Protein AF-A0A9P4YWR7-F1 (afdb_monomer)

Secondary structure (DSSP, 8-state):
--------EEEEE-TTSS-EEEEETTEEEEEEETT--TTS----STTS---HHHHHHHHHHHHHH-TT--TTSPP-B-TTSSBGGG--HHHHHHHH-HHHHHHHTT----S-TTS-PPP-HHHHHHHHHHHHHHTT--GGGS-TTTB-TTT-SBGGG--------HHHHHHHHHHHTT-HHHHHHHHHHH-HHHHHHHHHHS-TTSGGG-HHHHHHHHHHHHHHHHHHHHHHHHHHGGG-----------TT---HHHHHHHHHHHHHHHHHHHHHS-SSPPPHHHHHHHHHHHHHHHHHHHT-------S-TTS-HHHH-HHIIIIIS----TTHHHHTT-HHHHGGGHHHHHHHIIIIITTTT--HHHHHHHHHHHHHHHHHHTTSS---------------------

Solvent-accessible surface area (backbone atoms only — not comparable to full-atom values): 24964 Å² total; per-residue (Å²): 133,81,82,78,73,82,79,49,73,46,83,46,65,44,99,82,71,79,46,44,34,42,33,33,71,88,43,73,84,50,67,53,59,80,71,81,61,90,80,68,87,70,83,82,73,89,80,57,76,79,54,65,68,57,54,49,50,51,53,53,49,50,71,70,68,47,51,84,62,58,89,90,54,85,79,53,71,40,98,86,75,42,42,57,89,59,57,54,65,67,59,47,45,63,74,59,36,63,69,57,51,22,61,77,65,76,42,88,81,78,90,51,94,87,55,85,73,76,78,56,46,65,57,30,43,44,44,42,20,53,53,12,51,76,69,75,43,58,48,93,71,42,58,49,79,44,31,27,92,91,60,29,39,46,56,94,62,65,78,70,93,60,100,71,62,78,74,60,52,57,60,50,54,62,69,51,73,77,39,65,69,60,52,50,46,50,47,41,66,77,29,65,66,59,36,53,52,52,60,74,69,54,52,83,86,30,63,68,59,35,69,40,57,54,46,40,54,50,43,51,51,46,50,50,53,50,52,50,54,44,52,52,47,60,52,58,69,74,65,79,78,75,91,68,84,74,78,76,79,66,96,76,70,71,48,65,40,52,48,42,49,50,52,49,54,26,44,54,42,46,51,41,44,65,70,66,72,48,96,60,82,74,50,72,71,55,39,34,42,44,32,51,33,47,53,49,53,49,48,64,38,51,76,38,80,50,73,47,77,54,97,60,83,85,60,58,66,52,56,32,13,51,20,31,54,52,48,36,74,45,79,75,53,67,65,53,62,54,45,64,75,41,37,74,36,36,33,78,44,47,69,59,53,50,48,45,41,65,69,30,43,61,69,74,53,39,40,69,67,47,54,51,51,52,52,52,49,54,58,52,20,59,62,45,58,68,72,75,70,75,85,73,81,71,82,83,82,82,80,83,81,89,84,81,84,89,84,75,88,128

Sequence (410 aa):
MTELVPRSVRIHHDSSGRRTWLSCSCNPETTVSATDSPEDGGASRLGGDFCPHLVWLLDQVLGQTLYHHNRDEPLVMRSTGYARELGDPFDSIRHHSLEILAAGLHCPLVIDPSRRDGVDRTRALETRELLSSVHHAEPDQFRPDIFGVGHGVPAAMEEEGDQGDEDQEEEREEEYHGDLDLYIARMLLDNGHLFNYFVSRSKPSDPINNPFRKLSQRVDLVMHRLDQVTSTATRGQRSGKSNDPDPDPDPVTPSVVAWAAHHVAGCVRLIRSAVFSRHRPLTAPQALSAASTLVHILEAVATRDRDTRLPTPRAPRAERNLYLRMIGDRDDDFVLDVLGLIPQAASQFIHDLERLLDSYITVQGAPTAYVSRFRALLARLRTSGTGAGLKRRGPREEGTGAERGPKRMK

Organism: NCBI:txid1094350

Radius of gyration: 27.54 Å; Cα contacts (8 Å, |Δi|>4): 388; chains: 1; bounding box: 81×64×101 Å

pLDDT: mean 75.27, std 18.85, range [30.64, 97.69]

Nearest PDB structures (foldseek):
  7nmz-assembly1_BA  TM=2.529E-01  e=2.226E+00  Homo sapiens
  5yqg-assembly1_B  TM=2.364E-01  e=5.885E+00  Mus musculus
  5yqg-assembly1_A  TM=2.288E-01  e=7.418E+00  Mus musculus

Foldseek 3Di:
DPPPPPKDKDWDAPPVNPWIWIAIPVGRPDIQIPPPDVPPPPPDPVPDPDDVVVVVLLVLLCVQQQLPDQPPDDFDADPSGHGVSCPRSVVSPVLQDPLLSCLSVVHDDPPDPVDDDAQDQSLLLLLLLLLCQVVVHDSQPGPCCQLPNPRSHGPLRPPPPDPDDPPVNVVVVVVCPPDPSNVSSVCSRVDSVVVVVSVVVDDCPGPSNQVLVSLLVSLVVLLVVVVVQLVVQVVVVVPPDDPDDDPDPDPPDQLSLVSSLVSLVSSLSVLLSVCPVDPDHDDLVSLLSSLVSLLSSLCSQQVFQDFRPPPCPPDPSLSRGNNCVQFAVDQPCRSLVSCLSSLLNNLVCLVSLVCSLVVGRVVSHGDPVNSVSSVVSSVSSVVNPVPPDDPPPDDPDDDDDDDDDDDDDD

Structure (mmCIF, N/CA/C/O backbone):
data_AF-A0A9P4YWR7-F1
#
_entry.id   AF-A0A9P4YWR7-F1
#
loop_
_atom_site.group_PDB
_atom_site.id
_atom_site.type_symbol
_atom_site.label_atom_id
_atom_site.label_alt_id
_atom_site.label_comp_id
_atom_site.label_asym_id
_atom_site.label_entity_id
_atom_site.label_seq_id
_atom_site.pdbx_PDB_ins_code
_atom_site.Cartn_x
_atom_site.Cartn_y
_atom_site.Cartn_z
_atom_site.occupancy
_atom_site.B_iso_or_equiv
_atom_site.auth_seq_id
_atom_site.auth_comp_id
_atom_site.auth_asym_id
_atom_site.auth_atom_id
_atom_site.pdbx_PDB_model_num
ATOM 1 N N . MET A 1 1 ? 26.822 -4.995 -29.045 1.00 36.78 1 MET A N 1
ATOM 2 C CA . MET A 1 1 ? 25.695 -4.312 -28.383 1.00 36.78 1 MET A CA 1
ATOM 3 C C . MET A 1 1 ? 24.426 -4.895 -28.971 1.00 36.78 1 MET A C 1
ATOM 5 O O . MET A 1 1 ? 24.166 -4.672 -30.142 1.00 36.78 1 MET A O 1
ATOM 9 N N . THR A 1 2 ? 23.722 -5.750 -28.237 1.00 35.62 2 THR A N 1
ATOM 10 C CA . THR A 1 2 ? 22.385 -6.202 -28.640 1.00 35.62 2 THR A CA 1
ATOM 11 C C . THR A 1 2 ? 21.419 -5.068 -28.334 1.00 35.62 2 THR A C 1
ATOM 13 O O . THR A 1 2 ? 21.284 -4.706 -27.166 1.00 35.62 2 THR A O 1
ATOM 16 N N . GLU A 1 3 ? 20.795 -4.482 -29.355 1.00 34.44 3 GLU A N 1
ATOM 17 C CA . GLU A 1 3 ? 19.667 -3.571 -29.159 1.00 34.44 3 GLU A CA 1
ATOM 18 C C . GLU A 1 3 ? 18.601 -4.300 -28.334 1.00 34.44 3 GLU A C 1
ATOM 20 O O . GLU A 1 3 ? 17.982 -5.268 -28.782 1.00 34.44 3 GLU A O 1
ATOM 25 N N . LEU A 1 4 ? 18.424 -3.870 -27.086 1.00 45.12 4 LEU A N 1
ATOM 26 C CA . LEU A 1 4 ? 17.285 -4.263 -26.272 1.00 45.12 4 LEU A CA 1
ATOM 27 C C . LEU A 1 4 ? 16.075 -3.533 -26.849 1.00 45.12 4 LEU A C 1
ATOM 29 O O . LEU A 1 4 ? 15.774 -2.415 -26.450 1.00 45.12 4 LEU A O 1
ATOM 33 N N . VAL A 1 5 ? 15.409 -4.141 -27.831 1.00 51.00 5 VAL A N 1
ATOM 34 C CA . VAL A 1 5 ? 14.134 -3.626 -28.337 1.00 51.00 5 VAL A CA 1
ATOM 35 C C . VAL A 1 5 ? 13.124 -3.708 -27.186 1.00 51.00 5 VAL A C 1
ATOM 37 O O . VAL A 1 5 ? 12.818 -4.827 -26.752 1.00 51.00 5 VAL A O 1
ATOM 40 N N . PRO A 1 6 ? 12.605 -2.577 -26.668 1.00 58.12 6 PRO A N 1
ATOM 41 C CA . PRO A 1 6 ? 11.626 -2.599 -25.593 1.00 58.12 6 PRO A CA 1
ATOM 42 C C . PRO A 1 6 ? 10.384 -3.342 -26.085 1.00 58.12 6 PRO A C 1
ATOM 44 O O . PRO A 1 6 ? 9.721 -2.944 -27.046 1.00 58.12 6 PRO A O 1
ATOM 47 N N . ARG A 1 7 ? 10.093 -4.482 -25.453 1.00 68.31 7 ARG A N 1
ATOM 48 C CA . ARG A 1 7 ? 8.916 -5.278 -25.788 1.00 68.31 7 ARG A CA 1
ATOM 49 C C . ARG A 1 7 ? 7.706 -4.625 -25.138 1.00 68.31 7 ARG A C 1
ATOM 51 O O . ARG A 1 7 ? 7.575 -4.631 -23.922 1.00 68.31 7 ARG A O 1
ATOM 58 N N . SER A 1 8 ? 6.825 -4.060 -25.955 1.00 71.50 8 SER A N 1
ATOM 59 C CA . SER A 1 8 ? 5.549 -3.513 -25.496 1.00 71.50 8 SER A CA 1
ATOM 60 C C . SER A 1 8 ? 4.428 -4.540 -25.638 1.00 71.50 8 SER A C 1
ATOM 62 O O . SER A 1 8 ? 4.391 -5.318 -26.603 1.00 71.50 8 SER A O 1
ATOM 64 N N . VAL A 1 9 ? 3.515 -4.523 -24.668 1.00 72.69 9 VAL A N 1
ATOM 65 C CA . VAL A 1 9 ? 2.191 -5.142 -24.752 1.00 72.69 9 VAL A CA 1
ATOM 66 C C . VAL A 1 9 ? 1.176 -4.015 -24.883 1.00 72.69 9 VAL A C 1
ATOM 68 O O . VAL A 1 9 ? 1.258 -3.022 -24.166 1.00 72.69 9 VAL A O 1
ATOM 71 N N . ARG A 1 10 ? 0.243 -4.150 -25.823 1.00 76.25 10 ARG A N 1
ATOM 72 C CA . ARG A 1 10 ? -0.827 -3.175 -26.053 1.00 76.25 10 ARG A CA 1
ATOM 73 C C . ARG A 1 10 ? -2.166 -3.803 -25.707 1.00 76.25 10 ARG A C 1
ATOM 75 O O . ARG A 1 10 ? -2.438 -4.926 -26.138 1.00 76.25 10 ARG A O 1
ATOM 82 N N . ILE A 1 11 ? -2.966 -3.062 -24.948 1.00 73.38 11 ILE A N 1
ATOM 83 C CA . ILE A 1 11 ? -4.364 -3.373 -24.660 1.00 73.38 11 ILE A CA 1
ATOM 84 C C . ILE A 1 11 ? -5.198 -2.581 -25.659 1.00 73.38 11 ILE A C 1
ATOM 86 O O . ILE A 1 11 ? -5.146 -1.353 -25.673 1.00 73.38 11 ILE A O 1
ATOM 90 N N . HIS A 1 12 ? -5.926 -3.283 -26.515 1.00 74.62 12 HIS A N 1
ATOM 91 C CA . HIS A 1 12 ? -6.786 -2.670 -27.517 1.00 74.62 12 HIS A CA 1
ATOM 92 C C . HIS A 1 12 ? -8.245 -2.804 -27.111 1.00 74.62 12 HIS A C 1
ATOM 94 O O . HIS A 1 12 ? -8.635 -3.778 -26.463 1.00 74.62 12 HIS A O 1
ATOM 100 N N . HIS A 1 13 ? -9.045 -1.843 -27.553 1.00 70.81 13 HIS A N 1
ATOM 101 C CA . HIS A 1 13 ? -10.494 -1.937 -27.577 1.00 70.81 13 HIS A CA 1
ATOM 102 C C . HIS A 1 13 ? -10.961 -1.586 -28.990 1.00 70.81 13 HIS A C 1
ATOM 104 O O . HIS A 1 13 ? -10.349 -0.750 -29.660 1.00 70.81 13 HIS A O 1
ATOM 110 N N . ASP A 1 14 ? -12.007 -2.246 -29.475 1.00 69.94 14 ASP A N 1
ATOM 111 C CA . ASP A 1 14 ? -12.653 -1.828 -30.711 1.00 69.94 14 ASP A CA 1
ATOM 112 C C . ASP A 1 14 ? -13.449 -0.533 -30.490 1.00 69.94 14 ASP A C 1
ATOM 114 O O . ASP A 1 14 ? -13.853 -0.207 -29.375 1.00 69.94 14 ASP A O 1
ATOM 118 N N . SER A 1 15 ? -13.716 0.211 -31.563 1.00 57.94 15 SER A N 1
ATOM 119 C CA . SER A 1 15 ? -14.481 1.467 -31.497 1.00 57.94 15 SER A CA 1
ATOM 120 C C . SER A 1 15 ? -15.911 1.292 -30.970 1.00 57.94 15 SER A C 1
ATOM 122 O O . SER A 1 15 ? -16.562 2.279 -30.637 1.00 57.94 15 SER A O 1
ATOM 124 N N . SER A 1 16 ? -16.401 0.049 -30.893 1.00 58.19 16 SER A N 1
ATOM 125 C CA . SER A 1 16 ? -17.701 -0.297 -30.317 1.00 58.19 16 SER A CA 1
ATOM 126 C C . SER A 1 16 ? -17.647 -0.651 -28.821 1.00 58.19 16 SER A C 1
ATOM 128 O O . SER A 1 16 ? -18.700 -0.807 -28.204 1.00 58.19 16 SER A O 1
ATOM 130 N N . GLY A 1 17 ? -16.447 -0.778 -28.236 1.00 57.81 17 GLY A N 1
ATOM 131 C CA . GLY A 1 17 ? -16.216 -1.162 -26.839 1.00 57.81 17 GLY A CA 1
ATOM 132 C C . GLY A 1 17 ? -16.587 -2.611 -26.500 1.00 57.81 17 GLY A C 1
ATOM 133 O O . GLY A 1 17 ? -16.606 -2.977 -25.327 1.00 57.81 17 GLY A O 1
ATOM 134 N N . ARG A 1 18 ? -16.909 -3.439 -27.501 1.00 55.75 18 ARG A N 1
ATOM 135 C CA . ARG A 1 18 ? -17.391 -4.821 -27.340 1.00 55.75 18 ARG A CA 1
ATOM 136 C C . ARG A 1 18 ? -16.287 -5.863 -27.413 1.00 55.75 18 ARG A C 1
ATOM 138 O O . ARG A 1 18 ? -16.504 -6.991 -26.978 1.00 55.75 18 ARG A O 1
ATOM 145 N N . ARG A 1 19 ? -15.130 -5.525 -27.982 1.00 61.66 19 ARG A N 1
ATOM 146 C CA . ARG A 1 19 ? -13.988 -6.435 -28.102 1.00 61.66 19 ARG A CA 1
ATOM 147 C C . ARG A 1 19 ? -12.738 -5.796 -27.541 1.00 61.66 19 ARG A C 1
ATOM 149 O O . ARG A 1 19 ? -12.217 -4.829 -28.089 1.00 61.66 19 ARG A O 1
ATOM 156 N N . THR A 1 20 ? -12.221 -6.408 -26.490 1.00 68.94 20 THR A N 1
ATOM 157 C CA . THR A 1 20 ? -10.906 -6.123 -25.931 1.00 68.94 20 THR A CA 1
ATOM 158 C C . THR A 1 20 ? -9.941 -7.240 -26.307 1.00 68.94 20 THR A C 1
ATOM 160 O O . THR A 1 20 ? -10.306 -8.422 -26.323 1.00 68.94 20 THR A O 1
ATOM 163 N N . TRP A 1 21 ? -8.712 -6.872 -26.677 1.00 74.69 21 TRP A N 1
ATOM 164 C CA . TRP A 1 21 ? -7.661 -7.855 -26.923 1.00 74.69 21 TRP A CA 1
ATOM 165 C C . TRP A 1 21 ? -6.272 -7.360 -26.529 1.00 74.69 21 TRP A C 1
ATOM 167 O O . TRP A 1 21 ? -5.994 -6.160 -26.500 1.00 74.69 21 TRP A O 1
ATOM 177 N N . LEU A 1 22 ? -5.384 -8.310 -26.238 1.00 75.75 22 LEU A N 1
ATOM 178 C CA . LEU A 1 22 ? -3.966 -8.051 -25.992 1.00 75.75 22 LEU A CA 1
ATOM 179 C C . LEU A 1 22 ? -3.144 -8.382 -27.237 1.00 75.75 22 LEU A C 1
ATOM 181 O O . LEU A 1 22 ? -3.396 -9.384 -27.906 1.00 75.75 22 LEU A O 1
ATOM 185 N N . SER A 1 23 ? -2.128 -7.567 -27.517 1.00 77.06 23 SER A N 1
ATOM 186 C CA . SER A 1 23 ? -1.104 -7.861 -28.529 1.00 77.06 23 SER A CA 1
ATOM 187 C C . SER A 1 23 ? 0.288 -7.606 -27.964 1.00 77.06 23 SER A C 1
ATOM 189 O O . SER A 1 23 ? 0.473 -6.654 -27.203 1.00 77.06 23 SER A O 1
ATOM 191 N N . CYS A 1 24 ? 1.274 -8.410 -28.359 1.00 79.94 24 CYS A N 1
ATOM 192 C CA . CYS A 1 24 ? 2.671 -8.209 -27.984 1.00 79.94 24 CYS A CA 1
ATOM 193 C C . CYS A 1 24 ? 3.514 -7.860 -29.214 1.00 79.94 24 CYS A C 1
ATOM 195 O O . CYS A 1 24 ? 3.393 -8.490 -30.259 1.00 79.94 24 CYS A O 1
ATOM 197 N N . SER A 1 25 ? 4.450 -6.925 -29.064 1.00 81.00 25 SER A N 1
ATOM 198 C CA . SER A 1 25 ? 5.453 -6.590 -30.092 1.00 81.00 25 SER A CA 1
ATOM 199 C C . SER A 1 25 ? 6.346 -7.765 -30.540 1.00 81.00 25 SER A C 1
ATOM 201 O O . SER A 1 25 ? 7.037 -7.652 -31.548 1.00 81.00 25 SER A O 1
ATOM 203 N N . CYS A 1 26 ? 6.365 -8.892 -29.815 1.00 74.88 26 CYS A N 1
ATOM 204 C CA . CYS A 1 26 ? 7.057 -10.120 -30.231 1.00 74.88 26 CYS A CA 1
ATOM 205 C C . CYS A 1 26 ? 6.321 -10.901 -31.315 1.00 74.88 26 CYS A C 1
ATOM 207 O O . CYS A 1 26 ? 6.967 -11.572 -32.112 1.00 74.88 26 CYS A O 1
ATOM 209 N N . ASN A 1 27 ? 4.992 -10.842 -31.311 1.00 67.88 27 ASN A N 1
ATOM 210 C CA . ASN A 1 27 ? 4.164 -11.461 -32.326 1.00 67.88 27 ASN A CA 1
ATOM 211 C C . ASN A 1 27 ? 2.860 -10.655 -32.440 1.00 67.88 27 ASN A C 1
ATOM 213 O O . ASN A 1 27 ? 1.912 -10.927 -31.699 1.00 67.88 27 ASN A O 1
ATOM 217 N N . PRO A 1 28 ? 2.816 -9.629 -33.310 1.00 61.97 28 PRO A N 1
ATOM 218 C CA . PRO A 1 28 ? 1.636 -8.781 -33.454 1.00 61.97 28 PRO A CA 1
ATOM 219 C C . PRO A 1 28 ? 0.425 -9.539 -34.021 1.00 61.97 28 PRO A C 1
ATOM 221 O O . PRO A 1 28 ? -0.695 -9.048 -33.899 1.00 61.97 28 PRO A O 1
ATOM 224 N N . GLU A 1 29 ? 0.629 -10.723 -34.609 1.00 56.38 29 GLU A N 1
ATOM 225 C CA . GLU A 1 29 ? -0.438 -11.571 -35.152 1.00 56.38 29 GLU A CA 1
ATOM 226 C C . GLU A 1 29 ? -1.101 -12.459 -34.082 1.00 56.38 29 GLU A C 1
ATOM 228 O O . GLU A 1 29 ? -2.249 -12.873 -34.258 1.00 56.38 29 GLU A O 1
ATOM 233 N N . THR A 1 30 ? -0.433 -12.704 -32.945 1.00 59.66 30 THR A N 1
ATOM 234 C CA . THR A 1 30 ? -1.034 -13.385 -31.788 1.00 59.66 30 THR A CA 1
ATOM 235 C C . THR A 1 30 ? -1.874 -12.384 -30.999 1.00 59.66 30 THR A C 1
ATOM 237 O O . THR A 1 30 ? -1.353 -11.576 -30.226 1.00 59.66 30 THR A O 1
ATOM 240 N N . THR A 1 31 ? -3.189 -12.442 -31.191 1.00 57.75 31 THR A N 1
ATOM 241 C CA . THR A 1 31 ? -4.164 -11.639 -30.444 1.00 57.75 31 THR A CA 1
ATOM 242 C C . THR A 1 31 ? -4.926 -12.531 -29.471 1.00 57.75 31 THR A C 1
ATOM 244 O O . THR A 1 31 ? -5.269 -13.662 -29.804 1.00 57.75 31 THR A O 1
ATOM 247 N N . VAL A 1 32 ? -5.159 -12.043 -28.252 1.00 60.69 32 VAL A N 1
ATOM 248 C CA . VAL A 1 32 ? -5.980 -12.746 -27.253 1.00 60.69 32 VAL A CA 1
ATOM 249 C C . VAL A 1 32 ? -7.243 -11.927 -27.036 1.00 60.69 32 VAL A C 1
ATOM 251 O O . VAL A 1 32 ? -7.148 -10.855 -26.441 1.00 60.69 32 VAL A O 1
ATOM 254 N N . SER A 1 33 ? -8.385 -12.381 -27.560 1.00 57.94 33 SER A N 1
ATOM 255 C CA . SER A 1 33 ? -9.663 -11.661 -27.482 1.00 57.94 33 SER A CA 1
ATOM 256 C C . SER A 1 33 ? -10.557 -12.183 -26.357 1.00 57.94 33 SER A C 1
ATOM 258 O O . SER A 1 33 ? -10.633 -13.386 -26.124 1.00 57.94 33 SER A O 1
ATOM 260 N N . ALA A 1 34 ? -11.290 -11.278 -25.702 1.00 53.00 34 ALA A N 1
ATOM 261 C CA . ALA A 1 34 ? -12.288 -11.617 -24.685 1.00 53.00 34 ALA A CA 1
ATOM 262 C C . ALA A 1 34 ? -13.517 -12.380 -25.231 1.00 53.00 34 ALA A C 1
ATOM 264 O O . ALA A 1 34 ? -14.246 -12.993 -24.455 1.00 53.00 34 ALA A O 1
ATOM 265 N N . THR A 1 35 ? -13.771 -12.345 -26.549 1.00 51.38 35 THR A N 1
ATOM 266 C CA . THR A 1 35 ? -15.049 -12.791 -27.144 1.00 51.38 35 THR A CA 1
ATOM 267 C C . THR A 1 35 ? -14.986 -14.069 -27.977 1.00 51.38 35 THR A C 1
ATOM 269 O O . THR A 1 35 ? -15.974 -14.380 -28.643 1.00 51.38 35 THR A O 1
ATOM 272 N N . ASP A 1 36 ? -13.876 -14.811 -27.973 1.00 49.66 36 ASP A N 1
ATOM 273 C CA . ASP A 1 36 ? -13.782 -16.063 -28.737 1.00 49.66 36 ASP A CA 1
ATOM 274 C C . ASP A 1 36 ? -14.637 -17.153 -28.070 1.00 49.66 36 ASP A C 1
ATOM 276 O O . ASP A 1 36 ? -14.182 -17.977 -27.276 1.00 49.66 36 ASP A O 1
ATOM 280 N N . SER A 1 37 ? -15.934 -17.112 -28.373 1.00 46.31 37 SER A N 1
ATOM 281 C CA . SER A 1 37 ? -16.879 -18.179 -28.076 1.00 46.31 37 SER A CA 1
ATOM 282 C C . SER A 1 37 ? -16.590 -19.346 -29.023 1.00 46.31 37 SER A C 1
ATOM 284 O O . SER A 1 37 ? -16.452 -19.129 -30.226 1.00 46.31 37 SER A O 1
ATOM 286 N N . PRO A 1 38 ? -16.529 -20.591 -28.527 1.00 44.97 38 PRO A N 1
ATOM 287 C CA . PRO A 1 38 ? -16.162 -21.760 -29.328 1.00 44.97 38 PRO A CA 1
ATOM 288 C C . PRO A 1 38 ? -17.244 -22.207 -30.333 1.00 44.97 38 PRO A C 1
ATOM 290 O O . PRO A 1 38 ? -17.133 -23.294 -30.893 1.00 44.97 38 PRO A O 1
ATOM 293 N N . GLU A 1 39 ? -18.303 -21.420 -30.546 1.00 46.09 39 GLU A N 1
ATOM 294 C CA . GLU A 1 39 ? -19.475 -21.826 -31.336 1.00 46.09 39 GLU A CA 1
ATOM 295 C C . GLU A 1 39 ? -19.382 -21.478 -32.828 1.00 46.09 39 GLU A C 1
ATOM 297 O O . GLU A 1 39 ? -20.065 -22.109 -33.634 1.00 46.09 39 GLU A O 1
ATOM 302 N N . ASP A 1 40 ? -18.489 -20.572 -33.234 1.00 39.59 40 ASP A N 1
ATOM 303 C CA . ASP A 1 40 ? -18.215 -20.346 -34.653 1.00 39.59 40 ASP A CA 1
ATOM 304 C C . ASP A 1 40 ? -17.085 -21.275 -35.106 1.00 39.59 40 ASP A C 1
ATOM 306 O O . ASP A 1 40 ? -15.911 -21.065 -34.802 1.00 39.59 40 ASP A O 1
ATOM 310 N N . GLY A 1 41 ? -17.457 -22.330 -35.838 1.00 38.12 41 GLY A N 1
ATOM 311 C CA . GLY A 1 41 ? -16.599 -23.389 -36.390 1.00 38.12 41 GLY A CA 1
ATOM 312 C C . GLY A 1 41 ? -15.561 -22.943 -37.432 1.00 38.12 41 GLY A C 1
ATOM 313 O O . GLY A 1 41 ? -15.383 -23.603 -38.456 1.00 38.12 41 GLY A O 1
ATOM 314 N N . GLY A 1 42 ? -14.851 -21.845 -37.181 1.00 34.06 42 GLY A N 1
ATOM 315 C CA . GLY A 1 42 ? -13.637 -21.449 -37.880 1.00 34.06 42 GLY A CA 1
ATOM 316 C C . GLY A 1 42 ? -12.441 -22.214 -37.328 1.00 34.06 42 GLY A C 1
ATOM 317 O O . GLY A 1 42 ? -11.776 -21.776 -36.392 1.00 34.06 42 GLY A O 1
ATOM 318 N N . ALA A 1 43 ? -12.159 -23.376 -37.912 1.00 34.66 43 ALA A N 1
ATOM 319 C CA . ALA A 1 43 ? -10.935 -24.111 -37.642 1.00 34.66 43 ALA A CA 1
ATOM 320 C C . ALA A 1 43 ? -9.694 -23.223 -37.878 1.00 34.66 43 ALA A C 1
ATOM 322 O O . ALA A 1 43 ? -9.529 -22.625 -38.940 1.00 34.66 43 ALA A O 1
ATOM 323 N N . SER A 1 44 ? -8.795 -23.225 -36.891 1.00 38.88 44 SER A N 1
ATOM 324 C CA . SER A 1 44 ? -7.380 -22.846 -37.001 1.00 38.88 44 SER A CA 1
ATOM 325 C C . SER A 1 44 ? -7.028 -21.356 -37.109 1.00 38.88 44 SER A C 1
ATOM 327 O O . SER A 1 44 ? -6.580 -20.882 -38.150 1.00 38.88 44 SER A O 1
ATOM 329 N N . ARG A 1 45 ? -7.016 -20.669 -35.957 1.00 42.31 45 ARG A N 1
ATOM 330 C CA . ARG A 1 45 ? -5.917 -19.737 -35.602 1.00 42.31 45 ARG A CA 1
ATOM 331 C C . ARG A 1 45 ? -5.336 -19.915 -34.188 1.00 42.31 45 ARG A C 1
ATOM 333 O O . ARG A 1 45 ? -4.412 -19.202 -33.826 1.00 42.31 45 ARG A O 1
ATOM 340 N N . LEU A 1 46 ? -5.757 -20.934 -33.432 1.00 42.28 46 LEU A N 1
ATOM 341 C CA . LEU A 1 46 ? -5.149 -21.304 -32.137 1.00 42.28 46 LEU A CA 1
ATOM 342 C C . LEU A 1 46 ? -3.787 -22.031 -32.269 1.00 42.28 46 LEU A C 1
ATOM 344 O O . LEU A 1 46 ? -3.304 -22.617 -31.308 1.00 42.28 46 LEU A O 1
ATOM 348 N N . GLY A 1 47 ? -3.176 -22.017 -33.459 1.00 38.03 47 GLY A N 1
ATOM 349 C CA . GLY A 1 47 ? -1.843 -22.571 -33.728 1.00 38.03 47 GLY A CA 1
ATOM 350 C C . GLY A 1 47 ? -0.715 -21.533 -33.709 1.00 38.03 47 GLY A C 1
ATOM 351 O O . GLY A 1 47 ? 0.375 -21.828 -34.185 1.00 38.03 47 GLY A O 1
ATOM 352 N N . GLY A 1 48 ? -0.976 -20.311 -33.237 1.00 50.47 48 GLY A N 1
ATOM 353 C CA . GLY A 1 48 ? 0.074 -19.337 -32.953 1.00 50.47 48 GLY A CA 1
ATOM 354 C C . GLY A 1 48 ? 0.541 -19.511 -31.515 1.00 50.47 48 GLY A C 1
ATOM 355 O O . GLY A 1 48 ? -0.260 -19.323 -30.601 1.00 50.47 48 GLY A O 1
ATOM 356 N N . ASP A 1 49 ? 1.809 -19.870 -31.314 1.00 56.50 49 ASP A N 1
ATOM 357 C CA . ASP A 1 49 ? 2.413 -20.000 -29.987 1.00 56.50 49 ASP A CA 1
ATOM 358 C C . ASP A 1 49 ? 2.049 -18.791 -29.107 1.00 56.50 49 ASP A C 1
ATOM 360 O O . ASP A 1 49 ? 2.261 -17.631 -29.488 1.00 56.50 49 ASP A O 1
ATOM 364 N N . PHE A 1 50 ? 1.465 -19.051 -27.931 1.00 65.94 50 PHE A N 1
ATOM 365 C CA . PHE A 1 50 ? 1.184 -18.005 -26.951 1.00 65.94 50 PHE A CA 1
ATOM 366 C C . PHE A 1 50 ? 2.479 -17.259 -26.650 1.00 65.94 50 PHE A C 1
ATOM 368 O O . PHE A 1 50 ? 3.491 -17.861 -26.289 1.00 65.94 50 PHE A O 1
ATOM 375 N N . CYS A 1 51 ? 2.454 -15.934 -26.778 1.00 77.12 51 CYS A N 1
ATOM 376 C CA . CYS A 1 51 ? 3.630 -15.147 -26.454 1.00 77.12 51 CYS A CA 1
ATOM 377 C C . CYS A 1 51 ? 3.908 -15.254 -24.941 1.00 77.12 51 CYS A C 1
ATOM 379 O O . CYS A 1 51 ? 3.037 -14.873 -24.150 1.00 77.12 51 CYS A O 1
ATOM 381 N N . PRO A 1 52 ? 5.113 -15.683 -24.512 1.00 78.25 52 PRO A N 1
ATOM 382 C CA . PRO A 1 52 ? 5.451 -15.795 -23.092 1.00 78.25 52 PRO A CA 1
ATOM 383 C C . PRO A 1 52 ? 5.260 -14.486 -22.317 1.00 78.25 52 PRO A C 1
ATOM 385 O O . PRO A 1 52 ? 4.905 -14.515 -21.146 1.00 78.25 52 PRO A O 1
ATOM 388 N N . HIS A 1 53 ? 5.422 -13.332 -22.975 1.00 78.75 53 HIS A N 1
ATOM 389 C CA . HIS A 1 53 ? 5.198 -12.018 -22.364 1.00 78.75 53 HIS A CA 1
ATOM 390 C C . HIS A 1 53 ? 3.730 -11.762 -22.007 1.00 78.75 53 HIS A C 1
ATOM 392 O O . HIS A 1 53 ? 3.459 -11.082 -21.022 1.00 78.75 53 HIS A O 1
ATOM 398 N N . LEU A 1 54 ? 2.781 -12.299 -22.783 1.00 78.19 54 LEU A N 1
ATOM 399 C CA . LEU A 1 54 ? 1.353 -12.175 -22.476 1.00 78.19 54 LEU A CA 1
ATOM 400 C C . LEU A 1 54 ? 0.973 -13.073 -21.301 1.00 78.19 54 LEU A C 1
ATOM 402 O O . LEU A 1 54 ? 0.246 -12.636 -20.417 1.00 78.19 54 LEU A O 1
ATOM 406 N N . VAL A 1 55 ? 1.512 -14.295 -21.257 1.00 78.31 55 VAL A N 1
ATOM 407 C CA . VAL A 1 55 ? 1.324 -15.206 -20.118 1.00 78.31 55 VAL A CA 1
ATOM 408 C C . VAL A 1 55 ? 1.923 -14.604 -18.850 1.00 78.31 55 VAL A C 1
ATOM 410 O O . VAL A 1 55 ? 1.255 -14.561 -17.823 1.00 78.31 55 VAL A O 1
ATOM 413 N N . TRP A 1 56 ? 3.146 -14.074 -18.939 1.00 82.38 56 TRP A N 1
ATOM 414 C CA . TRP A 1 56 ? 3.788 -13.367 -17.836 1.00 82.38 56 TRP A CA 1
ATOM 415 C C . TRP A 1 56 ? 2.951 -12.173 -17.372 1.00 82.38 56 TRP A C 1
ATOM 417 O O . TRP A 1 56 ? 2.689 -12.056 -16.183 1.00 82.38 56 TRP A O 1
ATOM 427 N N . LEU A 1 57 ? 2.465 -11.322 -18.284 1.00 81.00 57 LEU A N 1
ATOM 428 C CA . LEU A 1 57 ? 1.632 -10.178 -17.906 1.00 81.00 57 LEU A CA 1
ATOM 429 C C . LEU A 1 57 ? 0.355 -10.625 -17.186 1.00 81.00 57 LEU A C 1
ATOM 431 O O . LEU A 1 57 ? 0.003 -10.043 -16.166 1.00 81.00 57 LEU A O 1
ATOM 435 N N . LEU A 1 58 ? -0.326 -11.657 -17.690 1.00 80.19 58 LEU A N 1
ATOM 436 C CA . LEU A 1 58 ? -1.530 -12.193 -17.054 1.00 80.19 58 LEU A CA 1
ATOM 437 C C . LEU A 1 58 ? -1.231 -12.758 -15.662 1.00 80.19 58 LEU A C 1
ATOM 439 O O . LEU A 1 58 ? -1.998 -12.496 -14.742 1.00 80.19 58 LEU A O 1
ATOM 443 N N . ASP A 1 59 ? -0.112 -13.463 -15.488 1.00 80.88 59 ASP A N 1
ATOM 444 C CA . ASP A 1 59 ? 0.367 -13.932 -14.181 1.00 80.88 59 ASP A CA 1
ATOM 445 C C . ASP A 1 59 ? 0.643 -12.769 -13.215 1.00 80.88 59 ASP A C 1
ATOM 447 O O . ASP A 1 59 ? 0.230 -12.793 -12.053 1.00 80.88 59 ASP A O 1
ATOM 451 N N . GLN A 1 60 ? 1.260 -11.691 -13.699 1.00 83.19 60 GLN A N 1
ATOM 452 C CA . GLN A 1 60 ? 1.484 -10.518 -12.863 1.00 83.19 60 GLN A CA 1
ATOM 453 C C . GLN A 1 60 ? 0.178 -9.793 -12.504 1.00 83.19 60 GLN A C 1
ATOM 455 O O . GLN A 1 60 ? -0.004 -9.390 -11.354 1.00 83.19 60 GLN A O 1
ATOM 460 N N . VAL A 1 61 ? -0.756 -9.659 -13.454 1.00 83.75 61 VAL A N 1
ATOM 461 C CA . VAL A 1 61 ? -2.086 -9.078 -13.211 1.00 83.75 61 VAL A CA 1
ATOM 462 C C . VAL A 1 61 ? -2.840 -9.913 -12.179 1.00 83.75 61 VAL A C 1
ATOM 464 O O . VAL A 1 61 ? -3.315 -9.353 -11.195 1.00 83.75 61 VAL A O 1
ATOM 467 N N . LEU A 1 62 ? -2.866 -11.241 -12.337 1.00 83.31 62 LEU A N 1
ATOM 468 C CA . LEU A 1 62 ? -3.418 -12.191 -11.365 1.00 83.31 62 LEU A CA 1
ATOM 469 C C . LEU A 1 62 ? -2.852 -11.955 -9.963 1.00 83.31 62 LEU A C 1
ATOM 471 O O . LEU A 1 62 ? -3.605 -11.818 -8.997 1.00 83.31 62 LEU A O 1
ATOM 475 N N . GLY A 1 63 ? -1.524 -11.869 -9.859 1.00 79.81 63 GLY A N 1
ATOM 476 C CA . GLY A 1 63 ? -0.828 -11.655 -8.593 1.00 79.81 63 GLY A CA 1
ATOM 477 C C . GLY A 1 63 ? -1.182 -10.334 -7.906 1.00 79.81 63 GLY A C 1
ATOM 478 O O . GLY A 1 63 ? -1.087 -10.242 -6.681 1.00 79.81 63 GLY A O 1
ATOM 479 N N . GLN A 1 64 ? -1.609 -9.323 -8.664 1.00 82.00 64 GLN A N 1
ATOM 480 C CA . GLN A 1 64 ? -1.995 -8.023 -8.121 1.00 82.00 64 GLN A CA 1
ATOM 481 C C . GLN A 1 64 ? -3.497 -7.890 -7.863 1.00 82.00 64 GLN A C 1
ATOM 483 O O . GLN A 1 64 ? -3.874 -7.207 -6.905 1.00 82.00 64 GLN A O 1
ATOM 488 N N . THR A 1 65 ? -4.353 -8.511 -8.675 1.00 82.75 65 THR A N 1
ATOM 489 C CA . THR A 1 65 ? -5.812 -8.331 -8.621 1.00 82.75 65 THR A CA 1
ATOM 490 C C . THR A 1 65 ? -6.500 -9.312 -7.674 1.00 82.75 65 THR A C 1
ATOM 492 O O . THR A 1 65 ? -7.524 -8.973 -7.077 1.00 82.75 65 THR A O 1
ATOM 495 N N . LEU A 1 66 ? -5.928 -10.500 -7.458 1.00 83.50 66 LEU A N 1
ATOM 496 C CA . LEU A 1 66 ? -6.526 -11.540 -6.624 1.00 83.50 66 LEU A CA 1
ATOM 497 C C . LEU A 1 66 ? -6.181 -11.387 -5.138 1.00 83.50 66 LEU A C 1
ATOM 499 O O . LEU A 1 66 ? -5.408 -12.147 -4.563 1.00 83.50 66 LEU A O 1
ATOM 503 N N . TYR A 1 67 ? -6.842 -10.443 -4.468 1.00 80.94 67 TYR A N 1
ATOM 504 C CA . TYR A 1 67 ? -6.690 -10.229 -3.021 1.00 80.94 67 TYR A CA 1
ATOM 505 C C . TYR A 1 67 ? -7.129 -11.401 -2.133 1.00 80.94 67 TYR A C 1
ATOM 507 O O . TYR A 1 67 ? -6.802 -11.429 -0.946 1.00 80.94 67 TYR A O 1
ATOM 515 N N . HIS A 1 68 ? -7.946 -12.306 -2.670 1.00 73.88 68 HIS A N 1
ATOM 516 C CA . HIS A 1 68 ? -8.572 -13.401 -1.926 1.00 73.88 68 HIS A CA 1
ATOM 517 C C . HIS A 1 68 ? -7.926 -14.759 -2.195 1.00 73.88 68 HIS A C 1
ATOM 519 O O . HIS A 1 68 ? -8.298 -15.732 -1.545 1.00 73.88 68 HIS A O 1
ATOM 525 N N . HIS A 1 69 ? -6.985 -14.831 -3.138 1.00 76.31 69 HIS A N 1
ATOM 526 C CA . HIS A 1 69 ? -6.379 -16.093 -3.530 1.00 76.31 69 HIS A CA 1
ATOM 527 C C . HIS A 1 69 ? -5.164 -16.403 -2.662 1.00 76.31 69 HIS A C 1
ATOM 529 O O . HIS A 1 69 ? -4.285 -15.559 -2.463 1.00 76.31 69 HIS A O 1
ATOM 535 N N . ASN A 1 70 ? -5.110 -17.626 -2.145 1.00 70.69 70 ASN A N 1
ATOM 536 C CA . ASN A 1 70 ? -3.922 -18.121 -1.477 1.00 70.69 70 ASN A CA 1
ATOM 537 C C . ASN A 1 70 ? -2.865 -18.450 -2.539 1.00 70.69 70 ASN A C 1
ATOM 539 O O . ASN A 1 70 ? -3.113 -19.260 -3.425 1.00 70.69 70 ASN A O 1
ATOM 543 N N . ARG A 1 71 ? -1.678 -17.837 -2.463 1.00 70.62 71 ARG A N 1
ATOM 544 C CA . ARG A 1 71 ? -0.631 -18.018 -3.488 1.00 70.62 71 ARG A CA 1
ATOM 545 C C . ARG A 1 71 ? -0.104 -19.455 -3.561 1.00 70.62 71 ARG A C 1
ATOM 547 O O . ARG A 1 71 ? 0.470 -19.820 -4.580 1.00 70.62 71 ARG A O 1
ATOM 554 N N . ASP A 1 72 ? -0.327 -20.246 -2.514 1.00 70.88 72 ASP A N 1
ATOM 555 C CA . ASP A 1 72 ? 0.050 -21.660 -2.463 1.00 70.88 72 ASP A CA 1
ATOM 556 C C . ASP A 1 72 ? -1.030 -22.587 -3.056 1.00 70.88 72 ASP A C 1
ATOM 558 O O . ASP A 1 72 ? -0.799 -23.784 -3.228 1.00 70.88 72 ASP A O 1
ATOM 562 N N . GLU A 1 73 ? -2.212 -22.055 -3.387 1.00 78.62 73 GLU A N 1
ATOM 563 C CA . GLU A 1 73 ? -3.285 -22.809 -4.034 1.00 78.62 73 GLU A CA 1
ATOM 564 C C . GLU A 1 73 ? -3.190 -22.696 -5.564 1.00 78.62 73 GLU A C 1
ATOM 566 O O . GLU A 1 73 ? -3.013 -21.597 -6.102 1.00 78.62 73 GLU A O 1
ATOM 571 N N . PRO A 1 74 ? -3.325 -23.813 -6.301 1.00 80.75 74 PRO A N 1
ATOM 572 C CA . PRO A 1 74 ? -3.293 -23.784 -7.755 1.00 80.75 74 PRO A CA 1
ATOM 573 C C . PRO A 1 74 ? -4.516 -23.048 -8.319 1.00 80.75 74 PRO A C 1
ATOM 575 O O . PRO A 1 74 ? -5.634 -23.200 -7.826 1.00 80.75 74 PRO A O 1
ATOM 578 N N . LEU A 1 75 ? -4.307 -22.287 -9.394 1.00 82.88 75 LEU A N 1
ATOM 579 C CA . LEU A 1 75 ? -5.380 -21.637 -10.149 1.00 82.88 75 LEU A CA 1
ATOM 580 C C . LEU A 1 75 ? -6.052 -22.629 -11.105 1.00 82.88 75 LEU A C 1
ATOM 582 O O . LEU A 1 75 ? -5.388 -23.479 -11.704 1.00 82.88 75 LEU A O 1
ATOM 586 N N . VAL A 1 76 ? -7.369 -22.505 -11.286 1.00 83.00 76 VAL A N 1
ATOM 587 C CA . VAL A 1 76 ? -8.129 -23.390 -12.180 1.00 83.00 76 VAL A CA 1
ATOM 588 C C . VAL A 1 76 ? -8.308 -22.713 -13.532 1.00 83.00 76 VAL A C 1
ATOM 590 O O . VAL A 1 76 ? -9.076 -21.764 -13.662 1.00 83.00 76 VAL A O 1
ATOM 593 N N . MET A 1 77 ? -7.631 -23.213 -14.563 1.00 79.06 77 MET A N 1
ATOM 594 C CA . MET A 1 77 ? -7.710 -22.647 -15.914 1.00 79.06 77 MET A CA 1
ATOM 595 C C . MET A 1 77 ? -9.055 -22.962 -16.590 1.00 79.06 77 MET A C 1
ATOM 597 O O . MET A 1 77 ? -9.521 -24.101 -16.576 1.00 79.06 77 MET A O 1
ATOM 601 N N . ARG A 1 78 ? -9.679 -21.952 -17.207 1.00 77.56 78 ARG A N 1
ATOM 602 C CA . ARG A 1 78 ? -10.861 -22.092 -18.073 1.00 77.56 78 ARG A CA 1
ATOM 603 C C . ARG A 1 78 ? -10.458 -22.495 -19.491 1.00 77.56 78 ARG A C 1
ATOM 605 O O . ARG A 1 78 ? -9.320 -22.294 -19.905 1.00 77.56 78 ARG A O 1
ATOM 612 N N . SER A 1 79 ? -11.428 -22.977 -20.268 1.00 69.19 79 SER A N 1
ATOM 613 C CA . SER A 1 79 ? -11.267 -23.256 -21.705 1.00 69.19 79 SER A CA 1
ATOM 614 C C . SER A 1 79 ? -10.874 -22.025 -22.528 1.00 69.19 79 SER A C 1
ATOM 616 O O . SER A 1 79 ? -10.289 -22.175 -23.593 1.00 69.19 79 SER A O 1
ATOM 618 N N . THR A 1 80 ? -11.148 -20.820 -22.021 1.00 66.94 80 THR A N 1
ATOM 619 C CA . THR A 1 80 ? -10.738 -19.537 -22.614 1.00 66.94 80 THR A CA 1
ATOM 620 C C . THR A 1 80 ? -9.278 -19.162 -22.328 1.00 66.94 80 THR A C 1
ATOM 622 O O . THR A 1 80 ? -8.815 -18.127 -22.790 1.00 66.94 80 THR A O 1
ATOM 625 N N . GLY A 1 81 ? -8.540 -19.973 -21.559 1.00 68.19 81 GLY A N 1
ATOM 626 C CA . GLY A 1 81 ? -7.121 -19.742 -21.267 1.00 68.19 81 GLY A CA 1
ATOM 627 C C . GLY A 1 81 ? -6.839 -18.810 -20.084 1.00 68.19 81 GLY A C 1
ATOM 628 O O . GLY A 1 81 ? -5.678 -18.506 -19.827 1.00 68.19 81 GLY A O 1
ATOM 629 N N . TYR A 1 82 ? -7.861 -18.393 -19.330 1.00 75.44 82 TYR A N 1
ATOM 630 C CA . TYR A 1 82 ? -7.709 -17.578 -18.116 1.00 75.44 82 TYR A CA 1
ATOM 631 C C . TYR A 1 82 ? -8.034 -18.368 -16.848 1.00 75.44 82 TYR A C 1
ATOM 633 O O . TYR A 1 82 ? -8.851 -19.292 -16.878 1.00 75.44 82 TYR A O 1
ATOM 641 N N . ALA A 1 83 ? -7.439 -17.983 -15.717 1.00 79.56 83 ALA A N 1
ATOM 642 C CA . ALA A 1 83 ? -7.822 -18.541 -14.425 1.00 79.56 83 ALA A CA 1
ATOM 643 C C . ALA A 1 83 ? -9.284 -18.194 -14.113 1.00 79.56 83 ALA A C 1
ATOM 645 O O . ALA A 1 83 ? -9.717 -17.051 -14.254 1.00 79.56 83 ALA A O 1
ATOM 646 N N . ARG A 1 84 ? -10.055 -19.180 -13.661 1.00 82.56 84 ARG A N 1
ATOM 647 C CA . ARG A 1 84 ? -11.461 -19.021 -13.283 1.00 82.56 84 ARG A CA 1
ATOM 648 C C . ARG A 1 84 ? -11.625 -17.982 -12.180 1.00 82.56 84 ARG A C 1
ATOM 650 O O . ARG A 1 84 ? -12.601 -17.240 -12.198 1.00 82.56 84 ARG A O 1
ATOM 657 N N . GLU A 1 85 ? -10.676 -17.941 -11.253 1.00 83.19 85 GLU A N 1
ATOM 658 C CA . GLU A 1 85 ? -10.639 -17.032 -10.112 1.00 83.19 85 GLU A CA 1
ATOM 659 C C . GLU A 1 85 ? -10.468 -15.562 -10.540 1.00 83.19 85 GLU A C 1
ATOM 661 O O . GLU A 1 85 ? -10.959 -14.674 -9.849 1.00 83.19 85 GLU A O 1
ATOM 666 N N . LEU A 1 86 ? -9.837 -15.301 -11.695 1.00 78.62 86 LEU A N 1
ATOM 667 C CA . LEU A 1 86 ? -9.672 -13.956 -12.269 1.00 78.62 86 LEU A CA 1
ATOM 668 C C . LEU A 1 86 ? -10.951 -13.410 -12.903 1.00 78.62 86 LEU A C 1
ATOM 670 O O . LEU A 1 86 ? -11.116 -12.198 -13.001 1.00 78.62 86 LEU A O 1
ATOM 674 N N . GLY A 1 87 ? -11.844 -14.291 -13.354 1.00 81.88 87 GLY A N 1
ATOM 675 C CA . GLY A 1 87 ? -12.967 -13.891 -14.194 1.00 81.88 87 GLY A CA 1
ATOM 676 C C . GLY A 1 87 ? -12.495 -13.427 -15.575 1.00 81.88 87 GLY A C 1
ATOM 677 O O . GLY A 1 87 ? -11.709 -14.122 -16.221 1.00 81.88 87 GLY A O 1
ATOM 678 N N . ASP A 1 88 ? -13.013 -12.290 -16.040 1.00 78.94 88 ASP A N 1
ATOM 679 C CA . ASP A 1 88 ? -12.517 -11.621 -17.246 1.00 78.94 88 ASP A CA 1
ATOM 680 C C . ASP A 1 88 ? -11.296 -10.745 -16.880 1.00 78.94 88 ASP A C 1
ATOM 682 O O . ASP A 1 88 ? -11.423 -9.839 -16.048 1.00 78.94 88 ASP A O 1
ATOM 686 N N . PRO A 1 89 ? -10.105 -10.982 -17.469 1.00 77.00 89 PRO A N 1
ATOM 687 C CA . PRO A 1 89 ? -8.919 -10.171 -17.206 1.00 77.00 89 PRO A CA 1
ATOM 688 C C . PRO A 1 89 ? -9.108 -8.689 -17.544 1.00 77.00 89 PRO A C 1
ATOM 690 O O . PRO A 1 89 ? -8.513 -7.853 -16.871 1.00 77.00 89 PRO A O 1
ATOM 693 N N . PHE A 1 90 ? -9.910 -8.335 -18.551 1.00 79.69 90 PHE A N 1
ATOM 694 C CA . PHE A 1 90 ? -10.095 -6.937 -18.948 1.00 79.69 90 PHE A CA 1
ATOM 695 C C . PHE A 1 90 ? -10.972 -6.190 -17.953 1.00 79.69 90 PHE A C 1
ATOM 697 O O . PHE A 1 90 ? -10.619 -5.083 -17.541 1.00 79.69 90 PHE A O 1
ATOM 704 N N . ASP A 1 91 ? -12.045 -6.829 -17.488 1.00 79.62 91 ASP A N 1
ATOM 705 C CA . ASP A 1 91 ? -12.812 -6.323 -16.357 1.00 79.62 91 ASP A CA 1
ATOM 706 C C . ASP A 1 91 ? -11.925 -6.227 -15.121 1.00 79.62 91 ASP A C 1
ATOM 708 O O . ASP A 1 91 ? -11.911 -5.187 -14.468 1.00 79.62 91 ASP A O 1
ATOM 712 N N . SER A 1 92 ? -11.125 -7.252 -14.816 1.00 81.12 92 SER A N 1
ATOM 713 C CA . SER A 1 92 ? -10.204 -7.201 -13.680 1.00 81.12 92 SER A CA 1
ATOM 714 C C . SER A 1 92 ? -9.236 -6.020 -13.793 1.00 81.12 92 SER A C 1
ATOM 716 O O . SER A 1 92 ? -9.055 -5.312 -12.810 1.00 81.12 92 SER A O 1
ATOM 718 N N . ILE A 1 93 ? -8.642 -5.771 -14.965 1.00 82.25 93 ILE A N 1
ATOM 719 C CA . ILE A 1 93 ? -7.738 -4.636 -15.213 1.00 82.25 93 ILE A CA 1
ATOM 720 C C . ILE A 1 93 ? -8.474 -3.302 -15.040 1.00 82.25 93 ILE A C 1
ATOM 722 O O . ILE A 1 93 ? -7.974 -2.406 -14.357 1.00 82.25 93 ILE A O 1
ATOM 726 N N . ARG A 1 94 ? -9.683 -3.179 -15.602 1.00 81.44 94 ARG A N 1
ATOM 727 C CA . ARG A 1 94 ? -10.524 -1.980 -15.490 1.00 81.44 94 ARG A CA 1
ATOM 728 C C . ARG A 1 94 ? -10.873 -1.674 -14.035 1.00 81.44 94 ARG A C 1
ATOM 730 O O . ARG A 1 94 ? -10.707 -0.539 -13.598 1.00 81.44 94 ARG A O 1
ATOM 737 N N . HIS A 1 95 ? -11.321 -2.676 -13.281 1.00 81.00 95 HIS A N 1
ATOM 738 C CA . HIS A 1 95 ? -11.677 -2.525 -11.869 1.00 81.00 95 HIS A CA 1
ATOM 739 C C . HIS A 1 95 ? -10.454 -2.246 -10.989 1.00 81.00 95 HIS A C 1
ATOM 741 O O . HIS A 1 95 ? -10.595 -1.623 -9.941 1.00 81.00 95 HIS A O 1
ATOM 747 N N . HIS A 1 96 ? -9.260 -2.672 -11.402 1.00 81.19 96 HIS A N 1
ATOM 748 C CA . HIS A 1 96 ? -8.035 -2.467 -10.637 1.00 81.19 96 HIS A CA 1
ATOM 749 C C . HIS A 1 96 ? -7.423 -1.069 -10.762 1.00 81.19 96 HIS A C 1
ATOM 751 O O . HIS A 1 96 ? -6.669 -0.662 -9.883 1.00 81.19 96 HIS A O 1
ATOM 757 N N . SER A 1 97 ? -7.753 -0.342 -11.833 1.00 84.25 97 SER A N 1
ATOM 758 C CA . SER A 1 97 ? -7.030 0.836 -12.331 1.00 84.25 97 SER A CA 1
ATOM 759 C C . SER A 1 97 ? -5.643 0.517 -12.906 1.00 84.25 97 SER A C 1
ATOM 761 O O . SER A 1 97 ? -4.802 -0.126 -12.273 1.00 84.25 97 SER A O 1
ATOM 763 N N . LEU A 1 98 ? -5.384 1.038 -14.110 1.00 82.94 98 LEU A N 1
ATOM 764 C CA . LEU A 1 98 ? -4.093 0.917 -14.793 1.00 82.94 98 LEU A CA 1
ATOM 765 C C . LEU A 1 98 ? -2.960 1.602 -14.027 1.00 82.94 98 LEU A C 1
ATOM 767 O O . LEU A 1 98 ? -1.846 1.101 -14.055 1.00 82.94 98 LEU A O 1
ATOM 771 N N . GLU A 1 99 ? -3.242 2.695 -13.314 1.00 83.38 99 GLU A N 1
ATOM 772 C CA . GLU A 1 99 ? -2.250 3.416 -12.502 1.00 83.38 99 GLU A CA 1
ATOM 773 C C . GLU A 1 99 ? -1.690 2.515 -11.388 1.00 83.38 99 GLU A C 1
ATOM 775 O O . GLU A 1 99 ? -0.479 2.423 -11.201 1.00 83.38 99 GLU A O 1
ATOM 780 N N . ILE A 1 100 ? -2.567 1.780 -10.691 1.00 86.31 100 ILE A N 1
ATOM 781 C CA . ILE A 1 100 ? -2.167 0.860 -9.616 1.00 86.31 100 ILE A CA 1
ATOM 782 C C . ILE A 1 100 ? -1.410 -0.341 -10.175 1.00 86.31 100 ILE A C 1
ATOM 784 O O . ILE A 1 100 ? -0.396 -0.741 -9.601 1.00 86.31 100 ILE A O 1
ATOM 788 N N . LEU A 1 101 ? -1.894 -0.911 -11.284 1.00 86.50 101 LEU A N 1
ATOM 789 C CA . LEU A 1 101 ? -1.219 -2.032 -11.938 1.00 86.50 101 LEU A CA 1
ATOM 790 C C . LEU A 1 101 ? 0.174 -1.634 -12.424 1.00 86.50 101 LEU A C 1
ATOM 792 O O . LEU A 1 101 ? 1.138 -2.345 -12.165 1.00 86.50 101 LEU A O 1
ATOM 796 N N . ALA A 1 102 ? 0.288 -0.494 -13.103 1.00 84.88 102 ALA A N 1
ATOM 797 C CA . ALA A 1 102 ? 1.544 0.009 -13.640 1.00 84.88 102 ALA A CA 1
ATOM 798 C C . ALA A 1 102 ? 2.587 0.212 -12.532 1.00 84.88 102 ALA A C 1
ATOM 800 O O . ALA A 1 102 ? 3.698 -0.312 -12.645 1.00 84.88 102 ALA A O 1
ATOM 801 N N . ALA A 1 103 ? 2.189 0.847 -11.424 1.00 84.50 103 ALA A N 1
ATOM 802 C CA . ALA A 1 103 ? 3.036 1.020 -10.247 1.00 84.50 103 ALA A CA 1
ATOM 803 C C . ALA A 1 103 ? 3.511 -0.328 -9.673 1.00 84.50 103 ALA A C 1
ATOM 805 O O . ALA A 1 103 ? 4.699 -0.513 -9.425 1.00 84.50 103 ALA A O 1
ATOM 806 N N . GLY A 1 104 ? 2.613 -1.309 -9.528 1.00 84.06 104 GLY A N 1
ATOM 807 C CA . GLY A 1 104 ? 2.977 -2.640 -9.030 1.00 84.06 104 GLY A CA 1
ATOM 808 C C . GLY A 1 104 ? 3.848 -3.464 -9.989 1.00 84.06 104 GLY A C 1
ATOM 809 O O . GLY A 1 104 ? 4.528 -4.389 -9.552 1.00 84.06 104 GLY A O 1
ATOM 810 N N . LEU A 1 105 ? 3.812 -3.165 -11.292 1.00 83.56 105 LEU A N 1
ATOM 811 C CA . LEU A 1 105 ? 4.631 -3.809 -12.329 1.00 83.56 105 LEU A CA 1
ATOM 812 C C . LEU A 1 105 ? 5.951 -3.068 -12.601 1.00 83.56 105 LEU A C 1
ATOM 814 O O . LEU A 1 105 ? 6.693 -3.479 -13.494 1.00 83.56 105 LEU A O 1
ATOM 818 N N . HIS A 1 106 ? 6.225 -1.963 -11.896 1.00 82.31 106 HIS A N 1
ATOM 819 C CA . HIS A 1 106 ? 7.320 -1.027 -12.189 1.00 82.31 106 HIS A CA 1
ATOM 820 C C . HIS A 1 106 ? 7.355 -0.590 -13.665 1.00 82.31 106 HIS A C 1
ATOM 822 O O . HIS A 1 106 ? 8.422 -0.435 -14.270 1.00 82.31 106 HIS A O 1
ATOM 828 N N . CYS A 1 107 ? 6.173 -0.439 -14.265 1.00 79.00 107 CYS A N 1
ATOM 829 C CA . CYS A 1 107 ? 6.006 -0.079 -15.664 1.00 79.00 107 CYS A CA 1
ATOM 830 C C . CYS A 1 107 ? 5.515 1.368 -15.769 1.00 79.00 107 CYS A C 1
ATOM 832 O O . CYS A 1 107 ? 4.552 1.715 -15.089 1.00 79.00 107 CYS A O 1
ATOM 834 N N . PRO A 1 108 ? 6.109 2.204 -16.638 1.00 73.75 108 PRO A N 1
ATOM 835 C CA . PRO A 1 108 ? 5.587 3.541 -16.875 1.00 73.75 108 PRO A CA 1
ATOM 836 C C . PRO A 1 108 ? 4.223 3.442 -17.566 1.00 73.75 108 PRO A C 1
ATOM 838 O O . PRO A 1 108 ? 4.084 2.784 -18.602 1.00 73.75 108 PRO A O 1
ATOM 841 N N . LEU A 1 109 ? 3.211 4.093 -16.992 1.00 75.31 109 LEU A N 1
ATOM 842 C CA . LEU A 1 109 ? 1.916 4.253 -17.639 1.00 75.31 109 LEU A CA 1
ATOM 843 C C . LEU A 1 109 ? 1.991 5.457 -18.578 1.00 75.31 109 LEU A C 1
ATOM 845 O O . LEU A 1 109 ? 2.122 6.580 -18.117 1.00 75.31 109 LEU A O 1
ATOM 849 N N . VAL A 1 110 ? 1.886 5.225 -19.885 1.00 70.75 110 VAL A N 1
ATOM 850 C CA . VAL A 1 110 ? 1.861 6.298 -20.889 1.00 70.75 110 VAL A CA 1
ATOM 851 C C . VAL A 1 110 ? 0.430 6.441 -21.398 1.00 70.75 110 VAL A C 1
ATOM 853 O O . VAL A 1 110 ? -0.031 5.603 -22.174 1.00 70.75 110 VAL A O 1
ATOM 856 N N . ILE A 1 111 ? -0.286 7.469 -20.927 1.00 66.19 111 ILE A N 1
ATOM 857 C CA . ILE A 1 111 ? -1.659 7.775 -21.375 1.00 66.19 111 ILE A CA 1
ATOM 858 C C . ILE A 1 111 ? -1.624 8.676 -22.614 1.00 66.19 111 ILE A C 1
ATOM 860 O O . ILE A 1 111 ? -2.355 8.427 -23.572 1.00 66.19 111 ILE A O 1
ATOM 864 N N . ASP A 1 112 ? -0.744 9.680 -22.620 1.00 63.75 112 ASP A N 1
ATOM 865 C CA . ASP A 1 112 ? -0.521 10.575 -23.754 1.00 63.75 112 ASP A CA 1
ATOM 866 C C . ASP A 1 112 ? 0.989 10.788 -23.959 1.00 63.75 112 ASP A C 1
ATOM 868 O O . ASP A 1 112 ? 1.634 11.407 -23.116 1.00 63.75 112 ASP A O 1
ATOM 872 N N . PRO A 1 113 ? 1.581 10.308 -25.069 1.00 59.53 113 PRO A N 1
ATOM 873 C CA . PRO A 1 113 ? 3.013 10.460 -25.319 1.00 59.53 113 PRO A CA 1
ATOM 874 C C . PRO A 1 113 ? 3.449 11.918 -25.534 1.00 59.53 113 PRO A C 1
ATOM 876 O O . PRO A 1 113 ? 4.648 12.189 -25.544 1.00 59.53 113 PRO A O 1
ATOM 879 N N . SER A 1 114 ? 2.509 12.845 -25.752 1.00 49.03 114 SER A N 1
ATOM 880 C CA . SER A 1 114 ? 2.793 14.273 -25.930 1.00 49.03 114 SER A CA 1
ATOM 881 C C . SER A 1 114 ? 2.825 15.059 -24.617 1.00 49.03 114 SER A C 1
ATOM 883 O O . SER A 1 114 ? 3.343 16.177 -24.586 1.00 49.03 114 SER A O 1
ATOM 885 N N . ARG A 1 115 ? 2.322 14.477 -23.522 1.00 50.75 115 ARG A N 1
ATOM 886 C CA . ARG A 1 115 ? 2.334 15.089 -22.196 1.00 50.75 115 ARG A CA 1
ATOM 887 C C . ARG A 1 115 ? 3.526 14.547 -21.412 1.00 50.75 115 ARG A C 1
ATOM 889 O O . ARG A 1 115 ? 3.666 13.339 -21.251 1.00 50.75 115 ARG A O 1
ATOM 896 N N . ARG A 1 116 ? 4.398 15.434 -20.923 1.00 52.97 116 ARG A N 1
ATOM 897 C CA . ARG A 1 116 ? 5.354 15.049 -19.879 1.00 52.97 116 ARG A CA 1
ATOM 898 C C . ARG A 1 116 ? 4.548 14.824 -18.607 1.00 52.97 116 ARG A C 1
ATOM 900 O O . ARG A 1 116 ? 4.029 15.774 -18.026 1.00 52.97 116 ARG A O 1
ATOM 907 N N . ASP A 1 117 ? 4.368 13.564 -18.244 1.00 58.09 117 ASP A N 1
ATOM 908 C CA . ASP A 1 117 ? 3.847 13.219 -16.931 1.00 58.09 117 ASP A CA 1
ATOM 909 C C . ASP A 1 117 ? 4.942 13.510 -15.893 1.00 58.09 117 ASP A C 1
ATOM 911 O O . ASP A 1 117 ? 6.125 13.265 -16.142 1.00 58.09 117 ASP A O 1
ATOM 915 N N . GLY A 1 118 ? 4.554 14.084 -14.751 1.00 64.31 118 GLY A N 1
ATOM 916 C CA . GLY A 1 118 ? 5.481 14.350 -13.650 1.00 64.31 118 GLY A CA 1
ATOM 917 C C . GLY A 1 118 ? 6.124 13.065 -13.117 1.00 64.31 118 GLY A C 1
ATOM 918 O O . GLY A 1 118 ? 5.671 11.956 -13.410 1.00 64.31 118 GLY A O 1
ATOM 919 N N . VAL A 1 119 ? 7.180 13.209 -12.310 1.00 70.31 119 VAL A N 1
ATOM 920 C CA . VAL A 1 119 ? 7.922 12.067 -11.749 1.00 70.31 119 VAL A CA 1
ATOM 921 C C . VAL A 1 119 ? 6.973 11.103 -11.028 1.00 70.31 119 VAL A C 1
ATOM 923 O O . VAL A 1 119 ? 6.242 11.493 -10.115 1.00 70.31 119 VAL A O 1
ATOM 926 N N . ASP A 1 120 ? 7.010 9.820 -11.408 1.00 79.56 120 ASP A N 1
ATOM 927 C CA . ASP A 1 120 ? 6.253 8.776 -10.717 1.00 79.56 120 ASP A CA 1
ATOM 928 C C . ASP A 1 120 ? 6.726 8.676 -9.259 1.00 79.56 120 ASP A C 1
ATOM 930 O O . ASP A 1 120 ? 7.837 8.234 -8.953 1.00 79.56 120 ASP A O 1
ATOM 934 N N . ARG A 1 121 ? 5.846 9.080 -8.340 1.00 82.31 121 ARG A N 1
ATOM 935 C CA . ARG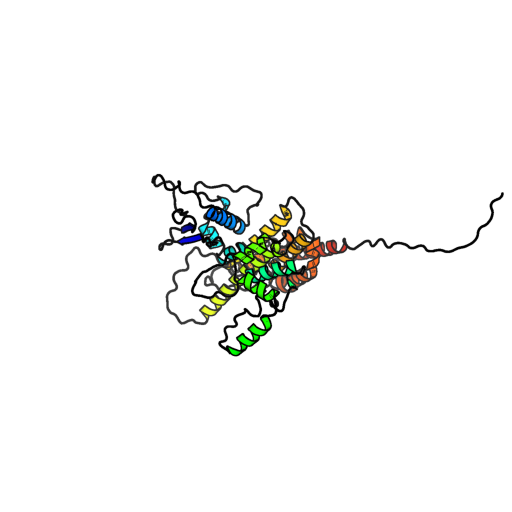 A 1 121 ? 6.107 9.074 -6.899 1.00 82.31 121 ARG A CA 1
ATOM 936 C C . ARG A 1 121 ? 6.471 7.686 -6.381 1.00 82.31 121 ARG A C 1
ATOM 938 O O . ARG A 1 121 ? 7.312 7.575 -5.491 1.00 82.31 121 ARG A O 1
ATOM 945 N N . THR A 1 122 ? 5.849 6.636 -6.920 1.00 86.00 122 THR A N 1
ATOM 946 C CA . THR A 1 122 ? 6.169 5.260 -6.527 1.00 86.00 122 THR A CA 1
ATOM 947 C C . THR A 1 122 ? 7.610 4.983 -6.907 1.00 86.00 122 THR A C 1
ATOM 949 O O . THR A 1 122 ? 8.428 4.706 -6.036 1.00 86.00 122 THR A O 1
ATOM 952 N N . ARG A 1 123 ? 7.954 5.192 -8.179 1.00 87.50 123 ARG A N 1
ATOM 953 C CA . ARG A 1 123 ? 9.311 5.016 -8.694 1.00 87.50 123 ARG A CA 1
ATOM 954 C C . ARG A 1 123 ? 10.359 5.778 -7.883 1.00 87.50 123 ARG A C 1
ATOM 956 O O . ARG A 1 123 ? 11.428 5.239 -7.614 1.00 87.50 123 ARG A O 1
ATOM 963 N N . ALA A 1 124 ? 10.052 6.995 -7.453 1.00 89.00 124 ALA A N 1
ATOM 964 C CA . ALA A 1 124 ? 10.960 7.813 -6.662 1.00 89.00 124 ALA A CA 1
ATOM 965 C C . ALA A 1 124 ? 11.203 7.252 -5.245 1.00 89.00 124 ALA A C 1
ATOM 967 O O . ALA A 1 124 ? 12.353 7.157 -4.805 1.00 89.00 124 ALA A O 1
ATOM 968 N N . LEU A 1 125 ? 10.157 6.751 -4.576 1.00 89.94 125 LEU A N 1
ATOM 969 C CA . LEU A 1 125 ? 10.295 6.021 -3.308 1.00 89.94 125 LEU A CA 1
ATOM 970 C C . LEU A 1 125 ? 11.134 4.747 -3.464 1.00 89.94 125 LEU A C 1
ATOM 972 O O . LEU A 1 125 ? 11.957 4.435 -2.607 1.00 89.94 125 LEU A O 1
ATOM 976 N N . GLU A 1 126 ? 10.968 4.019 -4.563 1.00 92.06 126 GLU A N 1
ATOM 977 C CA . GLU A 1 126 ? 11.721 2.786 -4.812 1.00 92.06 126 GLU A CA 1
ATOM 978 C C . GLU A 1 126 ? 13.186 3.051 -5.149 1.00 92.06 126 GLU A C 1
ATOM 980 O O . GLU A 1 126 ? 14.075 2.328 -4.700 1.00 92.06 126 GLU A O 1
ATOM 985 N N . THR A 1 127 ? 13.455 4.125 -5.887 1.00 93.00 127 THR A N 1
ATOM 986 C CA . THR A 1 127 ? 14.809 4.633 -6.107 1.00 93.00 127 THR A CA 1
ATOM 987 C C . THR A 1 127 ? 15.479 4.963 -4.774 1.00 93.00 127 THR A C 1
ATOM 989 O O . THR A 1 127 ? 16.612 4.539 -4.535 1.00 93.00 127 THR A O 1
ATOM 992 N N . ARG A 1 128 ? 14.766 5.635 -3.859 1.00 93.12 128 ARG A N 1
ATOM 993 C CA . ARG A 1 128 ? 15.255 5.906 -2.499 1.00 93.12 128 ARG A CA 1
ATOM 994 C C . ARG A 1 128 ? 15.555 4.619 -1.729 1.00 93.12 128 ARG A C 1
ATOM 996 O O . ARG A 1 128 ? 16.573 4.542 -1.049 1.00 93.12 128 ARG A O 1
ATOM 1003 N N . GLU A 1 129 ? 14.699 3.603 -1.844 1.00 93.94 129 GLU A N 1
ATOM 1004 C CA . GLU A 1 129 ? 14.898 2.282 -1.228 1.00 93.94 129 GLU A CA 1
ATOM 1005 C C . GLU A 1 129 ? 16.121 1.542 -1.792 1.00 93.94 129 GLU A C 1
ATOM 1007 O O . GLU A 1 129 ? 16.857 0.904 -1.035 1.00 93.94 129 GLU A O 1
ATOM 1012 N N . LEU A 1 130 ? 16.369 1.624 -3.102 1.00 94.62 130 LEU A N 1
ATOM 1013 C CA . LEU A 1 130 ? 17.557 1.037 -3.728 1.00 94.62 130 LEU A CA 1
ATOM 1014 C C . LEU A 1 130 ? 18.833 1.711 -3.235 1.00 94.62 130 LEU A C 1
ATOM 1016 O O . LEU A 1 130 ? 19.763 1.029 -2.805 1.00 94.62 130 LEU A O 1
ATOM 1020 N N . LEU A 1 131 ? 18.870 3.042 -3.267 1.00 94.44 131 LEU A N 1
ATOM 1021 C CA . LEU A 1 131 ? 20.050 3.800 -2.865 1.00 94.44 131 LEU A CA 1
ATOM 1022 C C . LEU A 1 131 ? 20.323 3.664 -1.364 1.00 94.44 131 LEU A C 1
ATOM 1024 O O . LEU A 1 131 ? 21.459 3.396 -0.973 1.00 94.44 131 LEU A O 1
ATOM 1028 N N . SER A 1 132 ? 19.293 3.723 -0.516 1.00 94.19 132 SER A N 1
ATOM 1029 C CA . SER A 1 132 ? 19.466 3.523 0.927 1.00 94.19 132 SER A CA 1
ATOM 1030 C C . SER A 1 132 ? 20.024 2.137 1.261 1.00 94.19 132 SER A C 1
ATOM 1032 O O . SER A 1 132 ? 20.837 2.008 2.176 1.00 94.19 132 SER A O 1
ATOM 1034 N N . SER A 1 133 ? 19.680 1.111 0.473 1.00 94.19 133 SER A N 1
ATOM 1035 C CA . SER A 1 133 ? 20.225 -0.246 0.621 1.00 94.19 133 SER A CA 1
ATOM 1036 C C . SER A 1 133 ? 21.730 -0.305 0.360 1.00 94.19 133 SER A C 1
ATOM 1038 O O . SER A 1 133 ? 22.451 -0.990 1.092 1.00 94.19 133 SER A O 1
ATOM 1040 N N . VAL A 1 134 ? 22.205 0.424 -0.658 1.00 93.06 134 VAL A N 1
ATOM 1041 C CA . VAL A 1 134 ? 23.636 0.536 -0.995 1.00 93.06 134 VAL A CA 1
ATOM 1042 C C . VAL A 1 134 ? 24.403 1.203 0.145 1.00 93.06 134 VAL A C 1
ATOM 1044 O O . VAL A 1 134 ? 25.489 0.750 0.499 1.00 93.06 134 VAL A O 1
ATOM 1047 N N . HIS A 1 135 ? 23.803 2.221 0.761 1.00 92.44 135 HIS A N 1
ATOM 1048 C CA . HIS A 1 135 ? 24.394 2.989 1.861 1.00 92.44 135 HIS A CA 1
ATOM 1049 C C . HIS A 1 135 ? 24.140 2.401 3.256 1.00 92.44 135 HIS A C 1
ATOM 1051 O O . HIS A 1 135 ? 24.613 2.948 4.249 1.00 92.44 135 HIS A O 1
ATOM 1057 N N . HIS A 1 136 ? 23.402 1.291 3.355 1.00 91.31 136 HIS A N 1
ATOM 1058 C CA . HIS A 1 136 ? 22.977 0.686 4.624 1.00 91.31 136 HIS A CA 1
ATOM 1059 C C . HIS A 1 136 ? 22.236 1.660 5.560 1.00 91.31 136 HIS A C 1
ATOM 1061 O O . HIS A 1 136 ? 22.336 1.559 6.784 1.00 91.31 136 HIS A O 1
ATOM 1067 N N . ALA A 1 137 ? 21.480 2.587 4.975 1.00 92.25 137 ALA A N 1
ATOM 1068 C CA . ALA A 1 137 ? 20.675 3.572 5.681 1.00 92.25 137 ALA A CA 1
ATOM 1069 C C . ALA A 1 137 ? 19.197 3.158 5.716 1.00 92.25 137 ALA A C 1
ATOM 1071 O O . ALA A 1 137 ? 18.718 2.404 4.866 1.00 92.25 137 ALA A O 1
ATOM 1072 N N . GLU A 1 138 ? 18.444 3.682 6.684 1.00 89.31 138 GLU A N 1
ATOM 1073 C CA . GLU A 1 138 ? 16.987 3.563 6.647 1.00 89.31 138 GLU A CA 1
ATOM 1074 C C . GLU A 1 138 ? 16.430 4.405 5.489 1.00 89.31 138 GLU A C 1
ATOM 1076 O O . GLU A 1 138 ? 16.815 5.572 5.365 1.00 89.31 138 GLU A O 1
ATOM 1081 N N . PRO A 1 139 ? 15.507 3.867 4.662 1.00 90.25 139 PRO A N 1
ATOM 1082 C CA . PRO A 1 139 ? 14.949 4.603 3.531 1.00 90.25 139 PRO A CA 1
ATOM 1083 C C . PRO A 1 139 ? 14.426 5.972 3.933 1.00 90.25 139 PRO A C 1
ATOM 1085 O O . PRO A 1 139 ? 14.719 6.940 3.256 1.00 90.25 139 PRO A O 1
ATOM 1088 N N . ASP A 1 140 ? 13.735 6.067 5.069 1.00 86.12 140 ASP A N 1
ATOM 1089 C CA . ASP A 1 140 ? 13.036 7.283 5.490 1.00 86.12 140 ASP A CA 1
ATOM 1090 C C . ASP A 1 140 ? 13.999 8.391 5.966 1.00 86.12 140 ASP A C 1
ATOM 1092 O O . ASP A 1 140 ? 13.630 9.566 5.972 1.00 86.12 140 ASP A O 1
ATOM 1096 N N . GLN A 1 141 ? 15.256 8.044 6.267 1.00 88.19 141 GLN A N 1
ATOM 1097 C CA . GLN A 1 141 ? 16.327 8.968 6.667 1.00 88.19 141 GLN A CA 1
ATOM 1098 C C . GLN A 1 141 ? 17.345 9.228 5.548 1.00 88.19 141 GLN A C 1
ATOM 1100 O O . GLN A 1 141 ? 18.192 10.110 5.667 1.00 88.19 141 GLN A O 1
ATOM 1105 N N . PHE A 1 142 ? 17.286 8.464 4.456 1.00 90.31 142 PHE A N 1
ATOM 1106 C CA . PHE A 1 142 ? 18.250 8.573 3.372 1.00 90.31 142 PHE A CA 1
ATOM 1107 C C . PHE A 1 142 ? 17.995 9.833 2.538 1.00 90.31 142 PHE A C 1
ATOM 1109 O O . PHE A 1 142 ? 16.905 9.970 1.976 1.00 90.31 142 PHE A O 1
ATOM 1116 N N . ARG A 1 143 ? 18.996 10.724 2.472 1.00 87.50 143 ARG A N 1
ATOM 1117 C CA . ARG A 1 143 ? 19.052 11.920 1.607 1.00 87.50 143 ARG A CA 1
ATOM 1118 C C . ARG A 1 143 ? 17.726 12.705 1.535 1.00 87.50 143 ARG A C 1
ATOM 1120 O O . ARG A 1 143 ? 17.116 12.756 0.467 1.00 87.50 143 ARG A O 1
ATOM 1127 N N . PRO A 1 144 ? 17.237 13.273 2.658 1.00 84.00 144 PRO A N 1
ATOM 1128 C CA . PRO A 1 144 ? 15.985 14.041 2.683 1.00 84.00 144 PRO A CA 1
ATOM 1129 C C . PRO A 1 144 ? 16.053 15.345 1.869 1.00 84.00 144 PRO A C 1
ATOM 1131 O O . PRO A 1 144 ? 15.021 15.925 1.554 1.00 84.00 144 PRO A O 1
ATOM 1134 N N . ASP A 1 145 ? 17.267 15.799 1.558 1.00 81.00 145 ASP A N 1
ATOM 1135 C CA . ASP A 1 145 ? 17.587 16.907 0.661 1.00 81.00 145 ASP A CA 1
ATOM 1136 C C . ASP A 1 145 ? 17.303 16.569 -0.812 1.00 81.00 145 ASP A C 1
ATOM 1138 O O . ASP A 1 145 ? 16.810 17.418 -1.547 1.00 81.00 145 ASP A O 1
ATOM 1142 N N . ILE A 1 146 ? 17.543 15.317 -1.224 1.00 79.94 146 ILE A N 1
ATOM 1143 C CA . ILE A 1 146 ? 17.115 14.813 -2.533 1.00 79.94 146 ILE A CA 1
ATOM 1144 C C . ILE A 1 146 ? 15.635 14.469 -2.446 1.00 79.94 146 ILE A C 1
ATOM 1146 O O . ILE A 1 146 ? 14.804 15.092 -3.087 1.00 79.94 146 ILE A O 1
ATOM 1150 N N . PHE A 1 147 ? 15.294 13.470 -1.640 1.00 78.81 147 PHE A N 1
ATOM 1151 C CA . PHE A 1 147 ? 13.953 12.913 -1.554 1.00 78.81 147 PHE A CA 1
ATOM 1152 C C . PHE A 1 147 ? 13.174 13.688 -0.492 1.00 78.81 147 PHE A C 1
ATOM 1154 O O . PHE A 1 147 ? 13.194 13.299 0.679 1.00 78.81 147 PHE A O 1
ATOM 1161 N N . GLY A 1 148 ? 12.525 14.782 -0.905 1.00 67.06 148 GLY A N 1
ATOM 1162 C CA . GLY A 1 148 ? 11.891 15.758 -0.015 1.00 67.06 148 GLY A CA 1
ATOM 1163 C C . GLY A 1 148 ? 11.046 15.141 1.108 1.00 67.06 148 GLY A C 1
ATOM 1164 O O . GLY A 1 148 ? 10.504 14.033 0.987 1.00 67.06 148 GLY A O 1
ATOM 1165 N N . VAL A 1 149 ? 10.916 15.874 2.221 1.00 53.00 149 VAL A N 1
ATOM 1166 C CA . VAL A 1 149 ? 10.230 15.421 3.444 1.00 53.00 149 VAL A CA 1
ATOM 1167 C C . VAL A 1 149 ? 8.762 15.082 3.144 1.00 53.00 149 VAL A C 1
ATOM 1169 O O . VAL A 1 149 ? 7.897 15.948 3.111 1.00 53.00 149 VAL A O 1
ATOM 1172 N N . GLY A 1 150 ? 8.476 13.795 2.940 1.00 51.06 150 GLY A N 1
ATOM 1173 C CA . GLY A 1 150 ? 7.120 13.247 2.819 1.00 51.06 150 GLY A CA 1
ATOM 1174 C C . GLY A 1 150 ? 6.653 12.894 1.403 1.00 51.06 150 GLY A C 1
ATOM 1175 O O . GLY A 1 150 ? 5.666 12.162 1.267 1.00 51.06 150 GLY A O 1
ATOM 1176 N N . HIS A 1 151 ? 7.356 13.316 0.348 1.00 50.44 151 HIS A N 1
ATOM 1177 C CA . HIS A 1 151 ? 6.918 13.061 -1.032 1.00 50.44 151 HIS A CA 1
ATOM 1178 C C . HIS A 1 151 ? 7.829 12.137 -1.830 1.00 50.44 151 HIS A C 1
ATOM 1180 O O . HIS A 1 151 ? 7.330 11.480 -2.740 1.00 50.44 151 HIS A O 1
ATOM 1186 N N . GLY A 1 152 ? 9.090 11.962 -1.424 1.00 53.75 152 GLY A N 1
ATOM 1187 C CA . GLY A 1 152 ? 9.987 10.989 -2.047 1.00 53.75 152 GLY A CA 1
ATOM 1188 C C . GLY A 1 152 ? 10.358 11.320 -3.492 1.00 53.75 152 GLY A C 1
ATOM 1189 O O . GLY A 1 152 ? 11.015 10.504 -4.118 1.00 53.75 152 GLY A O 1
ATOM 1190 N N . VAL A 1 153 ? 9.951 12.481 -4.008 1.00 60.28 153 VAL A N 1
ATOM 1191 C CA . VAL A 1 153 ? 10.349 13.019 -5.310 1.00 60.28 153 VAL A CA 1
ATOM 1192 C C . VAL A 1 153 ? 11.609 13.865 -5.098 1.00 60.28 153 VAL A C 1
ATOM 1194 O O . VAL A 1 153 ? 11.706 14.528 -4.060 1.00 60.28 153 VAL A O 1
ATOM 1197 N N . PRO A 1 154 ? 12.595 13.818 -6.014 1.00 59.41 154 PRO A N 1
ATOM 1198 C CA . PRO A 1 154 ? 13.722 14.735 -5.974 1.00 59.41 154 PRO A CA 1
ATOM 1199 C C . PRO A 1 154 ? 13.238 16.187 -5.933 1.00 59.41 154 PRO A C 1
ATOM 1201 O O . PRO A 1 154 ? 12.495 16.585 -6.824 1.00 59.41 154 PRO A O 1
ATOM 1204 N N . ALA A 1 155 ? 13.662 16.980 -4.945 1.00 58.34 155 ALA A N 1
ATOM 1205 C CA . ALA A 1 155 ? 13.254 18.385 -4.808 1.00 58.34 155 ALA A CA 1
ATOM 1206 C C . ALA A 1 155 ? 13.572 19.221 -6.066 1.00 58.34 155 ALA A C 1
ATOM 1208 O O . ALA A 1 155 ? 12.845 20.146 -6.405 1.00 58.34 155 ALA A O 1
ATOM 1209 N N . ALA A 1 156 ? 14.617 18.841 -6.806 1.00 56.06 156 ALA A N 1
ATOM 1210 C CA . ALA A 1 156 ? 14.988 19.442 -8.087 1.00 56.06 156 ALA A CA 1
ATOM 1211 C C . ALA A 1 156 ? 14.055 19.077 -9.265 1.00 56.06 156 ALA A C 1
ATOM 1213 O O . ALA A 1 156 ? 14.232 19.601 -10.357 1.00 56.06 156 ALA A O 1
ATOM 1214 N N . MET A 1 157 ? 13.109 18.150 -9.079 1.00 57.59 157 MET A N 1
ATOM 1215 C CA . MET A 1 157 ? 12.207 17.640 -10.124 1.00 57.59 157 MET A CA 1
ATOM 1216 C C . MET A 1 157 ? 10.722 17.867 -9.804 1.00 57.59 157 MET A C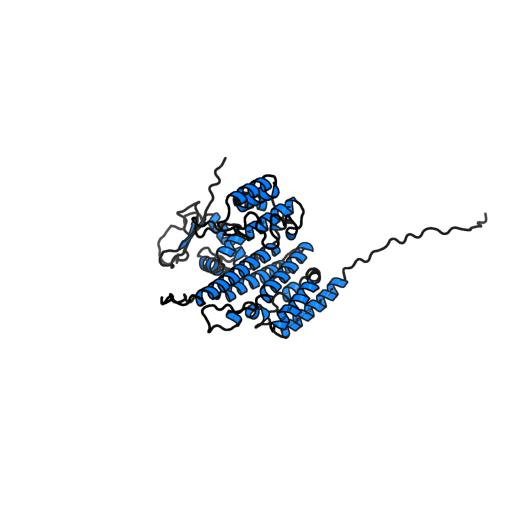 1
ATOM 1218 O O . MET A 1 157 ? 9.858 17.453 -10.580 1.00 57.59 157 MET A O 1
ATOM 1222 N N . GLU A 1 158 ? 10.403 18.499 -8.671 1.00 58.25 158 GLU A N 1
ATOM 1223 C CA . GLU A 1 158 ? 9.075 19.063 -8.444 1.00 58.25 158 GLU A CA 1
ATOM 1224 C C . GLU A 1 158 ? 8.956 20.303 -9.345 1.00 58.25 158 GLU A C 1
ATOM 1226 O O . GLU A 1 158 ? 9.306 21.406 -8.940 1.00 58.25 158 GLU A O 1
ATOM 1231 N N . GLU A 1 159 ? 8.540 20.108 -10.605 1.00 55.19 159 GLU A N 1
ATOM 1232 C CA . GLU A 1 159 ? 8.141 21.196 -11.509 1.00 55.19 159 GLU A CA 1
ATOM 1233 C C . GLU A 1 159 ? 6.958 21.944 -10.864 1.00 55.19 159 GLU A C 1
ATOM 1235 O O . GLU A 1 159 ? 5.782 21.645 -11.102 1.00 55.19 159 GLU A O 1
ATOM 1240 N N . GLU A 1 160 ? 7.251 22.913 -9.998 1.00 49.19 160 GLU A N 1
ATOM 1241 C CA . GLU A 1 160 ? 6.311 23.980 -9.698 1.00 49.19 160 GLU A CA 1
ATOM 1242 C C . GLU A 1 160 ? 6.115 24.754 -10.998 1.00 49.19 160 GLU A C 1
ATOM 1244 O O . GLU A 1 160 ? 7.027 25.397 -11.509 1.00 49.19 160 GLU A O 1
ATOM 1249 N N . GLY A 1 161 ? 4.921 24.622 -11.575 1.00 45.06 161 GLY A N 1
ATOM 1250 C CA . GLY A 1 161 ? 4.504 25.329 -12.778 1.00 45.06 161 GLY A CA 1
ATOM 1251 C C . GLY A 1 161 ? 4.370 26.832 -12.551 1.00 45.06 161 GLY A C 1
ATOM 1252 O O . GLY A 1 161 ? 3.256 27.354 -12.598 1.00 45.06 161 GLY A O 1
ATOM 1253 N N . ASP A 1 162 ? 5.492 27.511 -12.342 1.00 45.94 162 ASP A N 1
ATOM 1254 C CA . ASP A 1 162 ? 5.607 28.954 -12.452 1.00 45.94 162 ASP A CA 1
ATOM 1255 C C . ASP A 1 162 ? 6.651 29.279 -13.523 1.00 45.94 162 ASP A C 1
ATOM 1257 O O . ASP A 1 162 ? 7.799 28.845 -13.470 1.00 45.94 162 ASP A O 1
ATOM 1261 N N . GLN A 1 163 ? 6.214 29.998 -14.555 1.00 50.34 163 GLN A N 1
ATOM 1262 C CA . GLN A 1 163 ? 7.059 30.504 -15.634 1.00 50.34 163 GLN A CA 1
ATOM 1263 C C . GLN A 1 163 ? 7.917 31.649 -15.081 1.00 50.34 163 GLN A C 1
ATOM 1265 O O . GLN A 1 163 ? 7.622 32.818 -15.330 1.00 50.34 163 GLN A O 1
ATOM 1270 N N . GLY A 1 164 ? 8.931 31.317 -14.288 1.00 47.75 164 GLY A N 1
ATOM 1271 C CA . GLY A 1 164 ? 9.802 32.281 -13.629 1.00 47.75 164 GLY A CA 1
ATOM 1272 C C . GLY A 1 164 ? 11.261 31.848 -13.681 1.00 47.75 164 GLY A C 1
ATOM 1273 O O . GLY A 1 164 ? 11.677 31.011 -12.891 1.00 47.75 164 GLY A O 1
ATOM 1274 N N . ASP A 1 165 ? 12.002 32.494 -14.580 1.00 51.31 165 ASP A N 1
ATOM 1275 C CA . ASP A 1 165 ? 13.465 32.624 -14.632 1.00 51.31 165 ASP A CA 1
ATOM 1276 C C . ASP A 1 165 ? 14.289 31.374 -15.012 1.00 51.31 165 ASP A C 1
ATOM 1278 O O . ASP A 1 165 ? 14.770 30.630 -14.160 1.00 51.31 165 ASP A O 1
ATOM 1282 N N . GLU A 1 166 ? 14.564 31.235 -16.320 1.00 55.38 166 GLU A N 1
ATOM 1283 C CA . GLU A 1 166 ? 15.554 30.301 -16.905 1.00 55.38 166 GLU A CA 1
ATOM 1284 C C . GLU A 1 166 ? 16.950 30.432 -16.246 1.00 55.38 166 GLU A C 1
ATOM 1286 O O . GLU A 1 166 ? 17.683 29.452 -16.135 1.00 55.38 166 GLU A O 1
ATOM 1291 N N . ASP A 1 167 ? 17.286 31.613 -15.713 1.00 53.91 167 ASP A N 1
ATOM 1292 C CA . ASP A 1 167 ? 18.560 31.886 -15.033 1.00 53.91 167 ASP A CA 1
ATOM 1293 C C . ASP A 1 167 ? 18.708 31.143 -13.680 1.00 53.91 167 ASP A C 1
ATOM 1295 O O . ASP A 1 167 ? 19.826 30.926 -13.215 1.00 53.91 167 ASP A O 1
ATOM 1299 N N . GLN A 1 168 ? 17.608 30.724 -13.030 1.00 51.38 168 GLN A N 1
ATOM 1300 C CA . GLN A 1 168 ? 17.657 29.968 -11.762 1.00 51.38 168 GLN A CA 1
ATOM 1301 C C . GLN A 1 168 ? 17.764 28.446 -11.963 1.00 51.38 168 GLN A C 1
ATOM 1303 O O . GLN A 1 168 ? 18.128 27.727 -11.026 1.00 51.38 168 GLN A O 1
ATOM 1308 N N . GLU A 1 169 ? 17.447 27.939 -13.159 1.00 54.00 169 GLU A N 1
ATOM 1309 C CA . GLU A 1 169 ? 17.643 26.527 -13.504 1.00 54.00 169 GLU A CA 1
ATOM 1310 C C . GLU A 1 169 ? 19.130 26.209 -13.719 1.00 54.00 169 GLU A C 1
ATOM 1312 O O . GLU A 1 169 ? 19.607 25.217 -13.166 1.00 54.00 169 GLU A O 1
ATOM 1317 N N . GLU A 1 170 ? 19.887 27.068 -14.416 1.00 52.78 170 GLU A N 1
ATOM 1318 C CA . GLU A 1 170 ? 21.326 26.849 -14.661 1.00 52.78 170 GLU A CA 1
ATOM 1319 C C . GLU A 1 170 ? 22.152 26.833 -13.358 1.00 52.78 170 GLU A C 1
ATOM 1321 O O . GLU A 1 170 ? 22.973 25.934 -13.165 1.00 52.78 170 GLU A O 1
ATOM 1326 N N . GLU A 1 171 ? 21.895 27.745 -12.408 1.00 53.75 171 GLU A N 1
ATOM 1327 C CA . GLU A 1 171 ? 22.607 27.756 -11.115 1.00 53.75 171 GLU A CA 1
ATOM 1328 C C . GLU A 1 171 ? 22.310 26.505 -10.266 1.00 53.75 171 GLU A C 1
ATOM 1330 O O . GLU A 1 171 ? 23.198 25.988 -9.580 1.00 53.75 171 GLU A O 1
ATOM 1335 N N . ARG A 1 172 ? 21.082 25.966 -10.336 1.00 55.84 172 ARG A N 1
ATOM 1336 C CA . ARG A 1 172 ? 20.740 24.693 -9.682 1.00 55.84 172 ARG A CA 1
ATOM 1337 C C . ARG A 1 172 ? 21.443 23.524 -10.366 1.00 55.84 172 ARG A C 1
ATOM 1339 O O . ARG A 1 172 ? 21.997 22.671 -9.677 1.00 55.84 172 ARG A O 1
ATOM 1346 N N . GLU A 1 173 ? 21.450 23.464 -11.697 1.00 53.72 173 GLU A N 1
ATOM 1347 C CA . GLU A 1 173 ? 22.118 22.389 -12.441 1.00 53.72 173 GLU A CA 1
ATOM 1348 C C . GLU A 1 173 ? 23.631 22.321 -12.156 1.00 53.72 173 GLU A C 1
ATOM 1350 O O . GLU A 1 173 ? 24.176 21.220 -12.019 1.00 53.72 173 GLU A O 1
ATOM 1355 N N . GLU A 1 174 ? 24.301 23.463 -11.964 1.00 54.91 174 GLU A N 1
ATOM 1356 C CA . GLU A 1 174 ? 25.726 23.518 -11.607 1.00 54.91 174 GLU A CA 1
ATOM 1357 C C . GLU A 1 174 ? 26.032 23.001 -10.187 1.00 54.91 174 GLU A C 1
ATOM 1359 O O . GLU A 1 174 ? 27.030 22.296 -9.998 1.00 54.91 174 GLU A O 1
ATOM 1364 N N . GLU A 1 175 ? 25.172 23.265 -9.194 1.00 57.59 175 GLU A N 1
ATOM 1365 C CA . GLU A 1 175 ? 25.341 22.754 -7.820 1.00 57.59 175 GLU A CA 1
ATOM 1366 C C . GLU A 1 175 ? 25.198 21.219 -7.755 1.00 57.59 175 GLU A C 1
ATOM 1368 O O . GLU A 1 175 ? 25.888 20.538 -6.988 1.00 57.59 175 GLU A O 1
ATOM 1373 N N . TYR A 1 176 ? 24.367 20.643 -8.627 1.00 60.81 176 TYR A N 1
ATOM 1374 C CA . TYR A 1 176 ? 24.075 19.208 -8.653 1.00 60.81 176 TYR A CA 1
ATOM 1375 C C . TYR A 1 176 ? 25.067 18.358 -9.459 1.00 60.81 176 TYR A C 1
ATOM 1377 O O . TYR A 1 176 ? 25.082 17.131 -9.314 1.00 60.81 176 TYR A O 1
ATOM 1385 N N . HIS A 1 177 ? 25.951 18.969 -10.252 1.00 60.09 177 HIS A N 1
ATOM 1386 C CA . HIS A 1 177 ? 26.948 18.251 -11.056 1.00 60.09 177 HIS A CA 1
ATOM 1387 C C . HIS A 1 177 ? 28.005 17.481 -10.230 1.00 60.09 177 HIS A C 1
ATOM 1389 O O . HIS A 1 177 ? 28.713 16.632 -10.778 1.00 60.09 177 HIS A O 1
ATOM 1395 N N . GLY A 1 178 ? 28.094 17.726 -8.917 1.00 69.19 178 GLY A N 1
ATOM 1396 C CA . GLY A 1 178 ? 28.988 17.017 -7.993 1.00 69.19 178 GLY A CA 1
ATOM 1397 C C . GLY A 1 178 ? 28.365 15.838 -7.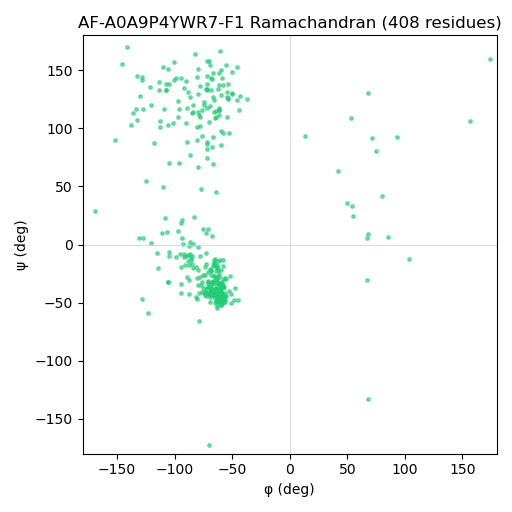233 1.00 69.19 178 GLY A C 1
ATOM 1398 O O . GLY A 1 178 ? 29.097 15.109 -6.558 1.00 69.19 178 GLY A O 1
ATOM 1399 N N . ASP A 1 179 ? 27.046 15.630 -7.316 1.00 86.44 179 ASP A N 1
ATOM 1400 C CA . ASP A 1 179 ? 26.345 14.648 -6.485 1.00 86.44 179 ASP A CA 1
ATOM 1401 C C . ASP A 1 179 ? 26.034 13.344 -7.229 1.00 86.44 179 ASP A C 1
ATOM 1403 O O . ASP A 1 179 ? 25.105 13.239 -8.035 1.00 86.44 179 ASP A O 1
ATOM 1407 N N . LEU A 1 180 ? 26.813 12.306 -6.917 1.00 89.38 180 LEU A N 1
ATOM 1408 C CA . LEU A 1 180 ? 26.655 10.990 -7.526 1.00 89.38 180 LEU A CA 1
ATOM 1409 C C . LEU A 1 180 ? 25.314 10.327 -7.174 1.00 89.38 180 LEU A C 1
ATOM 1411 O O . LEU A 1 180 ? 24.731 9.667 -8.034 1.00 89.38 180 LEU A O 1
ATOM 1415 N N . ASP A 1 181 ? 24.822 10.475 -5.942 1.00 90.06 181 ASP A N 1
ATOM 1416 C CA . ASP A 1 181 ? 23.572 9.830 -5.527 1.00 90.06 181 ASP A CA 1
ATOM 1417 C C . ASP A 1 181 ? 22.384 10.455 -6.253 1.00 90.06 181 ASP A C 1
ATOM 1419 O O . ASP A 1 181 ? 21.498 9.730 -6.709 1.00 90.06 181 ASP A O 1
ATOM 1423 N N . LEU A 1 182 ? 22.383 11.782 -6.415 1.00 87.00 182 LEU A N 1
ATOM 1424 C CA . LEU A 1 182 ? 21.355 12.478 -7.183 1.00 87.00 182 LEU A CA 1
ATOM 1425 C C . LEU A 1 182 ? 21.409 12.102 -8.666 1.00 87.00 182 LEU A C 1
ATOM 1427 O O . LEU A 1 182 ? 20.371 11.829 -9.271 1.00 87.00 182 LEU A O 1
ATOM 1431 N N . TYR A 1 183 ? 22.608 12.027 -9.249 1.00 88.31 183 TYR A N 1
ATOM 1432 C CA . TYR A 1 183 ? 22.769 11.614 -10.641 1.00 88.31 183 TYR A CA 1
ATOM 1433 C C . TYR A 1 183 ? 22.261 10.184 -10.872 1.00 88.31 183 TYR A C 1
ATOM 1435 O O . TYR A 1 183 ? 21.509 9.923 -11.814 1.00 88.31 183 TYR A O 1
ATOM 1443 N N . ILE A 1 184 ? 22.613 9.248 -9.983 1.00 91.00 184 ILE A N 1
ATOM 1444 C CA . ILE A 1 184 ? 22.100 7.874 -10.044 1.00 91.00 184 ILE A CA 1
ATOM 1445 C C . ILE A 1 184 ? 20.586 7.856 -9.821 1.00 91.00 184 ILE A C 1
ATOM 1447 O O . ILE A 1 184 ? 19.891 7.139 -10.540 1.00 91.00 184 ILE A O 1
ATOM 1451 N N . ALA A 1 185 ? 20.056 8.650 -8.887 1.00 90.06 185 ALA A N 1
ATOM 1452 C CA . ALA A 1 185 ? 18.618 8.751 -8.663 1.00 90.06 185 ALA A CA 1
ATOM 1453 C C . ALA A 1 185 ? 17.882 9.191 -9.936 1.00 90.06 185 ALA A C 1
ATOM 1455 O O . ALA A 1 185 ? 16.938 8.518 -10.348 1.00 90.06 185 ALA A O 1
ATOM 1456 N N . ARG A 1 186 ? 18.363 10.241 -10.613 1.00 87.50 186 ARG A N 1
ATOM 1457 C CA . ARG A 1 186 ? 17.817 10.715 -11.895 1.00 87.50 186 ARG A CA 1
ATOM 1458 C C . ARG A 1 186 ? 17.862 9.625 -12.965 1.00 87.50 186 ARG A C 1
ATOM 1460 O O . ARG A 1 186 ? 16.843 9.322 -13.576 1.00 87.50 186 ARG A O 1
ATOM 1467 N N . MET A 1 187 ? 18.995 8.933 -13.114 1.00 89.88 187 MET A N 1
ATOM 1468 C CA . MET A 1 187 ? 19.094 7.810 -14.054 1.00 89.88 187 MET A CA 1
ATOM 1469 C C . MET A 1 187 ? 18.110 6.671 -13.739 1.00 89.88 187 MET A C 1
ATOM 1471 O O . MET A 1 187 ? 17.580 6.050 -14.659 1.00 89.88 187 MET A O 1
ATOM 1475 N N . LEU A 1 188 ? 17.869 6.360 -12.463 1.00 90.81 188 LEU A N 1
ATOM 1476 C CA . LEU A 1 188 ? 16.928 5.311 -12.050 1.00 90.81 188 LEU A CA 1
ATOM 1477 C C . LEU A 1 188 ? 15.465 5.709 -12.287 1.00 90.81 188 LEU A C 1
ATOM 1479 O O . LEU A 1 188 ? 14.638 4.843 -12.593 1.00 90.81 188 LEU A O 1
ATOM 1483 N N . LEU A 1 189 ? 15.146 6.997 -12.169 1.00 87.19 189 LEU A N 1
ATOM 1484 C CA . LEU A 1 189 ? 13.832 7.546 -12.501 1.00 87.19 189 LEU A CA 1
ATOM 1485 C C . LEU A 1 189 ? 13.584 7.504 -14.013 1.00 87.19 189 LEU A C 1
ATOM 1487 O O . LEU A 1 189 ? 12.577 6.946 -14.444 1.00 87.19 189 LEU A O 1
ATOM 1491 N N . ASP A 1 190 ? 14.543 7.984 -14.804 1.00 84.81 190 ASP A N 1
ATOM 1492 C CA . ASP A 1 190 ? 14.391 8.140 -16.254 1.00 84.81 190 ASP A CA 1
ATOM 1493 C C . ASP A 1 190 ? 14.536 6.811 -17.018 1.00 84.81 190 ASP A C 1
ATOM 1495 O O . ASP A 1 190 ? 13.961 6.626 -18.093 1.00 84.81 190 ASP A O 1
ATOM 1499 N N . ASN A 1 191 ? 15.301 5.850 -16.483 1.00 87.81 191 ASN A N 1
ATOM 1500 C CA . ASN A 1 191 ? 15.621 4.604 -17.178 1.00 87.81 191 ASN A CA 1
ATOM 1501 C C . ASN A 1 191 ? 14.992 3.364 -16.516 1.00 87.81 191 ASN A C 1
ATOM 1503 O O . ASN A 1 191 ? 15.521 2.769 -15.572 1.00 87.81 191 ASN A O 1
ATOM 1507 N N . GLY A 1 192 ? 13.884 2.905 -17.110 1.00 86.44 192 GLY A N 1
ATOM 1508 C CA . GLY A 1 192 ? 13.196 1.641 -16.810 1.00 86.44 192 GLY A CA 1
ATOM 1509 C C . GLY A 1 192 ? 14.123 0.428 -16.671 1.00 86.44 192 GLY A C 1
ATOM 1510 O O . GLY A 1 192 ? 14.031 -0.329 -15.705 1.00 86.44 192 GLY A O 1
ATOM 1511 N N . HIS A 1 193 ? 15.035 0.249 -17.626 1.00 86.00 193 HIS A N 1
ATOM 1512 C CA . HIS A 1 193 ? 15.917 -0.917 -17.684 1.00 86.00 193 HIS A CA 1
ATOM 1513 C C . HIS A 1 193 ? 16.983 -0.894 -16.599 1.00 86.00 193 HIS A C 1
ATOM 1515 O O . HIS A 1 193 ? 17.246 -1.928 -15.985 1.00 86.00 193 HIS A O 1
ATOM 1521 N N . LEU A 1 194 ? 17.576 0.277 -16.355 1.00 90.50 194 LEU A N 1
ATOM 1522 C CA . LEU A 1 194 ? 18.577 0.440 -15.309 1.00 90.50 194 LEU A CA 1
ATOM 1523 C C . LEU A 1 194 ? 17.971 0.106 -13.948 1.00 90.50 194 LEU A C 1
ATOM 1525 O O . LEU A 1 194 ? 18.517 -0.711 -13.214 1.00 90.50 194 LEU A O 1
ATOM 1529 N N . PHE A 1 195 ? 16.801 0.659 -13.649 1.00 91.25 195 PHE A N 1
ATOM 1530 C CA . PHE A 1 195 ? 16.097 0.354 -12.411 1.00 91.25 195 PHE A CA 1
ATOM 1531 C C . PHE A 1 195 ? 15.801 -1.134 -12.257 1.00 91.25 195 PHE A C 1
ATOM 1533 O O . PHE A 1 195 ? 16.169 -1.722 -11.246 1.00 91.25 195 PHE A O 1
ATOM 1540 N N . ASN A 1 196 ? 15.225 -1.775 -13.278 1.00 89.62 196 ASN A N 1
ATOM 1541 C CA . ASN A 1 196 ? 14.925 -3.207 -13.223 1.00 89.62 196 ASN A CA 1
ATOM 1542 C C . ASN A 1 196 ? 16.191 -4.057 -13.048 1.00 89.62 196 ASN A C 1
ATOM 1544 O O . ASN A 1 196 ? 16.167 -5.072 -12.350 1.00 89.62 196 ASN A O 1
ATOM 1548 N N . TYR A 1 197 ? 17.318 -3.627 -13.621 1.00 91.62 197 TYR A N 1
ATOM 1549 C CA . TYR A 1 197 ? 18.609 -4.247 -13.355 1.00 91.62 197 TYR A CA 1
ATOM 1550 C C . TYR A 1 197 ? 18.990 -4.130 -11.871 1.00 91.62 197 TYR A C 1
ATOM 1552 O O . TYR A 1 197 ? 19.298 -5.150 -11.256 1.00 91.62 197 TYR A O 1
ATOM 1560 N N . PHE A 1 198 ? 18.901 -2.947 -11.259 1.00 93.25 198 PHE A N 1
ATOM 1561 C CA . PHE A 1 198 ? 19.182 -2.774 -9.827 1.00 93.25 198 PHE A CA 1
ATOM 1562 C C . PHE A 1 198 ? 18.225 -3.575 -8.934 1.00 93.25 198 PHE A C 1
ATOM 1564 O O . PHE A 1 198 ? 18.686 -4.260 -8.021 1.00 93.25 198 PHE A O 1
ATOM 1571 N N . VAL A 1 199 ? 16.926 -3.589 -9.246 1.00 91.81 199 VAL A N 1
ATOM 1572 C CA . VAL A 1 199 ? 15.933 -4.435 -8.564 1.00 91.81 199 VAL A CA 1
ATOM 1573 C C . VAL A 1 199 ? 16.346 -5.905 -8.637 1.00 91.81 199 VAL A C 1
ATOM 1575 O O . VAL A 1 199 ? 16.415 -6.569 -7.608 1.00 91.81 199 VAL A O 1
ATOM 1578 N N . SER A 1 200 ? 16.730 -6.410 -9.814 1.00 91.62 200 SER A N 1
ATOM 1579 C CA . SER A 1 200 ? 17.154 -7.812 -9.981 1.00 91.62 200 SER A CA 1
ATOM 1580 C C . SER A 1 200 ? 18.417 -8.189 -9.192 1.00 91.62 200 SER A C 1
ATOM 1582 O O . SER A 1 200 ? 18.675 -9.369 -8.950 1.00 91.62 200 SER A O 1
ATOM 1584 N N . ARG A 1 201 ? 19.222 -7.193 -8.803 1.00 94.12 201 ARG A N 1
ATOM 1585 C CA . ARG A 1 201 ? 20.462 -7.365 -8.032 1.00 94.12 201 ARG A CA 1
ATOM 1586 C C . ARG A 1 201 ? 20.278 -7.099 -6.538 1.00 94.12 201 ARG A C 1
ATOM 1588 O O . ARG A 1 201 ? 21.189 -7.411 -5.770 1.00 94.12 201 ARG A O 1
ATOM 1595 N N . SER A 1 202 ? 19.137 -6.546 -6.134 1.00 93.38 202 SER A N 1
ATOM 1596 C CA . SER A 1 202 ? 18.820 -6.267 -4.736 1.00 93.38 202 SER A CA 1
ATOM 1597 C C . SER A 1 202 ? 18.671 -7.558 -3.925 1.00 93.38 202 SER A C 1
ATOM 1599 O O . SER A 1 202 ? 18.272 -8.613 -4.426 1.00 93.38 202 SER A O 1
ATOM 1601 N N . LYS A 1 203 ? 19.040 -7.503 -2.646 1.00 91.12 203 LYS A N 1
ATOM 1602 C CA . LYS A 1 203 ? 18.963 -8.650 -1.741 1.00 91.12 203 LYS A CA 1
ATOM 1603 C C . LYS A 1 203 ? 17.525 -8.824 -1.259 1.00 91.12 203 LYS A C 1
ATOM 1605 O O . LYS A 1 203 ? 16.836 -7.834 -1.023 1.00 91.12 203 LYS A O 1
ATOM 1610 N N . PRO A 1 204 ? 17.088 -10.053 -0.938 1.00 87.88 204 PRO A N 1
ATOM 1611 C CA . PRO A 1 204 ? 15.761 -10.282 -0.358 1.00 87.88 204 PRO A CA 1
ATOM 1612 C C . PRO A 1 204 ? 15.493 -9.535 0.964 1.00 87.88 204 PRO A C 1
ATOM 1614 O O . PRO A 1 204 ? 14.345 -9.418 1.380 1.00 87.88 204 PRO A O 1
ATOM 1617 N N . SER A 1 205 ? 16.545 -9.081 1.655 1.00 87.31 205 SER A N 1
ATOM 1618 C CA . SER A 1 205 ? 16.464 -8.278 2.881 1.00 87.31 205 SER A CA 1
ATOM 1619 C C . SER A 1 205 ? 16.318 -6.776 2.639 1.00 87.31 205 SER A C 1
ATOM 1621 O O . SER A 1 205 ? 16.046 -6.050 3.593 1.00 87.31 205 SER A O 1
ATOM 1623 N N . ASP A 1 206 ? 16.554 -6.312 1.414 1.00 91.81 206 ASP A N 1
ATOM 1624 C CA . ASP A 1 206 ? 16.577 -4.890 1.093 1.00 91.81 206 ASP A CA 1
ATOM 1625 C C . ASP A 1 206 ? 15.151 -4.308 1.136 1.00 91.81 206 ASP A C 1
ATOM 1627 O O . ASP A 1 206 ? 14.197 -4.997 0.756 1.00 91.81 206 ASP A O 1
ATOM 1631 N N . PRO A 1 207 ? 14.978 -3.048 1.579 1.00 90.75 207 PRO A N 1
ATOM 1632 C CA . PRO A 1 207 ? 13.689 -2.362 1.646 1.00 90.75 207 PRO A CA 1
ATOM 1633 C C . PRO A 1 207 ? 12.823 -2.465 0.389 1.00 90.75 207 PRO A C 1
ATOM 1635 O O . PRO A 1 207 ? 11.616 -2.658 0.520 1.00 90.75 207 PRO A O 1
ATOM 1638 N N . ILE A 1 208 ? 13.423 -2.429 -0.807 1.00 91.31 208 ILE A N 1
ATOM 1639 C CA . ILE A 1 208 ? 12.682 -2.553 -2.070 1.00 91.31 208 ILE A CA 1
ATOM 1640 C C . ILE A 1 208 ? 11.970 -3.903 -2.226 1.00 91.31 208 ILE A C 1
ATOM 1642 O O . ILE A 1 208 ? 10.927 -3.989 -2.864 1.00 91.31 208 ILE A O 1
ATOM 1646 N N . ASN A 1 209 ? 12.476 -4.958 -1.586 1.00 90.75 209 ASN A N 1
ATOM 1647 C CA . ASN A 1 209 ? 11.865 -6.286 -1.609 1.00 90.75 209 ASN A CA 1
ATOM 1648 C C . ASN A 1 209 ? 10.916 -6.523 -0.430 1.00 90.75 209 ASN A C 1
ATOM 1650 O O . ASN A 1 209 ? 10.417 -7.637 -0.248 1.00 90.75 209 ASN A O 1
ATOM 1654 N N . ASN A 1 210 ? 10.660 -5.508 0.398 1.00 91.38 210 ASN A N 1
ATOM 1655 C CA . ASN A 1 210 ? 9.756 -5.633 1.528 1.00 91.38 210 ASN A CA 1
ATOM 1656 C C . ASN A 1 210 ? 8.290 -5.568 1.056 1.00 91.38 210 ASN A C 1
ATOM 1658 O O . ASN A 1 210 ? 7.800 -4.486 0.718 1.00 91.38 210 ASN A O 1
ATOM 1662 N N . PRO A 1 211 ? 7.536 -6.686 1.106 1.00 90.44 211 PRO A N 1
ATOM 1663 C CA . PRO A 1 211 ? 6.176 -6.727 0.576 1.00 90.44 211 PRO A CA 1
ATOM 1664 C C . PRO A 1 211 ? 5.217 -5.801 1.332 1.00 90.44 211 PRO A C 1
ATOM 1666 O O . PRO A 1 211 ? 4.267 -5.296 0.744 1.00 90.44 211 PRO A O 1
ATOM 1669 N N . PHE A 1 212 ? 5.455 -5.543 2.622 1.00 93.62 212 PHE A N 1
ATOM 1670 C CA . PHE A 1 212 ? 4.584 -4.684 3.424 1.00 93.62 212 PHE A CA 1
ATOM 1671 C C . PHE A 1 212 ? 4.745 -3.208 3.036 1.00 93.62 212 PHE A C 1
ATOM 1673 O O . PHE A 1 212 ? 3.745 -2.507 2.891 1.00 93.62 212 PHE A O 1
ATOM 1680 N N . ARG A 1 213 ? 5.975 -2.755 2.739 1.00 91.38 213 ARG A N 1
ATOM 1681 C CA . ARG A 1 213 ? 6.214 -1.398 2.206 1.00 91.38 213 ARG A CA 1
ATOM 1682 C C . ARG A 1 213 ? 5.512 -1.188 0.863 1.00 91.38 213 ARG A C 1
ATOM 1684 O O . ARG A 1 213 ? 4.846 -0.171 0.693 1.00 91.38 213 ARG A O 1
ATOM 1691 N N . LYS A 1 214 ? 5.541 -2.181 -0.034 1.00 91.56 214 LYS A N 1
ATOM 1692 C CA . LYS A 1 214 ? 4.808 -2.130 -1.315 1.00 91.56 214 LYS A CA 1
ATOM 1693 C C . LYS A 1 214 ? 3.297 -2.022 -1.136 1.00 91.56 214 LYS A C 1
ATOM 1695 O O . LYS A 1 214 ? 2.640 -1.268 -1.847 1.00 91.56 214 LYS A O 1
ATOM 1700 N N . LEU A 1 215 ? 2.734 -2.719 -0.148 1.00 92.94 215 LEU A N 1
ATOM 1701 C CA . LEU A 1 215 ? 1.314 -2.580 0.183 1.00 92.94 215 LEU A CA 1
ATOM 1702 C C . LEU A 1 215 ? 0.984 -1.196 0.761 1.00 92.94 215 LEU A C 1
ATOM 1704 O O . LEU A 1 215 ? -0.087 -0.674 0.461 1.00 92.94 215 LEU A O 1
ATOM 1708 N N . SER A 1 216 ? 1.899 -0.590 1.522 1.00 93.38 216 SER A N 1
ATOM 1709 C CA . SER A 1 216 ? 1.773 0.794 2.000 1.00 93.38 216 SER A CA 1
ATOM 1710 C C . SER A 1 216 ? 1.748 1.791 0.839 1.00 93.38 216 SER A C 1
ATOM 1712 O O . SER A 1 216 ? 0.788 2.541 0.703 1.00 93.38 216 SER A O 1
ATOM 1714 N N . GLN A 1 217 ? 2.744 1.723 -0.052 1.00 91.69 217 GLN A N 1
ATOM 1715 C CA . GLN A 1 217 ? 2.858 2.581 -1.241 1.00 91.69 217 GLN A CA 1
ATOM 1716 C C . GLN A 1 217 ? 1.614 2.477 -2.130 1.00 91.69 217 GLN A C 1
ATOM 1718 O O . GLN A 1 217 ? 1.070 3.475 -2.597 1.00 91.69 217 GLN A O 1
ATOM 1723 N N . ARG A 1 218 ? 1.099 1.258 -2.304 1.00 92.38 218 ARG A N 1
ATOM 1724 C CA . ARG A 1 218 ? -0.143 1.015 -3.037 1.00 92.38 218 ARG A CA 1
ATOM 1725 C C . ARG A 1 218 ? -1.355 1.674 -2.387 1.00 92.38 218 ARG A C 1
ATOM 1727 O O . ARG A 1 218 ? -2.212 2.195 -3.094 1.00 92.38 218 ARG A O 1
ATOM 1734 N N . VAL A 1 219 ? -1.453 1.638 -1.059 1.00 94.44 219 VAL A N 1
ATOM 1735 C CA . VAL A 1 219 ? -2.530 2.319 -0.329 1.00 94.44 219 VAL A CA 1
ATOM 1736 C C . VAL A 1 219 ? -2.406 3.828 -0.501 1.00 94.44 219 VAL A C 1
ATOM 1738 O O . VAL A 1 219 ? -3.412 4.473 -0.775 1.00 94.44 219 VAL A O 1
ATOM 1741 N N . ASP A 1 220 ? -1.197 4.383 -0.447 1.00 92.31 220 ASP A N 1
ATOM 1742 C CA . ASP A 1 220 ? -0.978 5.811 -0.695 1.00 92.31 220 ASP A CA 1
ATOM 1743 C C . ASP A 1 220 ? -1.421 6.226 -2.098 1.00 92.31 220 ASP A C 1
ATOM 1745 O O . ASP A 1 220 ? -2.084 7.251 -2.253 1.00 92.31 220 ASP A O 1
ATOM 1749 N N . LEU A 1 221 ? -1.142 5.400 -3.109 1.00 89.88 221 LEU A N 1
ATOM 1750 C CA . LEU A 1 221 ? -1.598 5.628 -4.478 1.00 89.88 221 LEU A CA 1
ATOM 1751 C C . LEU A 1 221 ? -3.133 5.594 -4.589 1.00 89.88 221 LEU A C 1
ATOM 1753 O O . LEU A 1 221 ? -3.731 6.483 -5.197 1.00 89.88 221 LEU A O 1
ATOM 1757 N N . VAL A 1 222 ? -3.785 4.617 -3.948 1.00 92.19 222 VAL A N 1
ATOM 1758 C CA . VAL A 1 222 ? -5.258 4.529 -3.873 1.00 92.19 222 VAL A CA 1
ATOM 1759 C C . VAL A 1 222 ? -5.847 5.782 -3.226 1.00 92.19 222 VAL A C 1
ATOM 1761 O O . VAL A 1 222 ? -6.803 6.361 -3.746 1.00 92.19 222 VAL A O 1
ATOM 1764 N N . MET A 1 223 ? -5.276 6.216 -2.100 1.00 92.56 223 MET A N 1
ATOM 1765 C CA . MET A 1 223 ? -5.739 7.397 -1.374 1.00 92.56 223 MET A CA 1
ATOM 1766 C C . MET A 1 223 ? -5.528 8.671 -2.185 1.00 92.56 223 MET A C 1
ATOM 1768 O O . MET A 1 223 ? -6.430 9.499 -2.270 1.00 92.56 223 MET A O 1
ATOM 1772 N N . HIS A 1 224 ? -4.373 8.804 -2.836 1.00 88.75 224 HIS A N 1
ATOM 1773 C CA . HIS A 1 224 ? -4.084 9.934 -3.706 1.00 88.75 224 HIS A CA 1
ATOM 1774 C C . HIS A 1 224 ? -5.098 10.025 -4.849 1.00 88.75 224 HIS A C 1
ATOM 1776 O O . HIS A 1 224 ? -5.655 11.095 -5.096 1.00 88.75 224 HIS A O 1
ATOM 1782 N N . ARG A 1 225 ? -5.423 8.895 -5.491 1.00 87.19 225 ARG A N 1
ATOM 1783 C CA . ARG A 1 225 ? -6.440 8.853 -6.546 1.00 87.19 225 ARG A CA 1
ATOM 1784 C C . ARG A 1 225 ? -7.828 9.234 -6.032 1.00 87.19 225 ARG A C 1
ATOM 1786 O O . ARG A 1 225 ? -8.539 9.997 -6.687 1.00 87.19 225 ARG A O 1
ATOM 1793 N N . LEU A 1 226 ? -8.213 8.741 -4.856 1.00 88.81 226 LEU A N 1
ATOM 1794 C CA . LEU A 1 226 ? -9.472 9.116 -4.212 1.00 88.81 226 LEU A CA 1
ATOM 1795 C C . LEU A 1 226 ? -9.535 10.630 -3.939 1.00 88.81 226 LEU A C 1
ATOM 1797 O O . LEU A 1 226 ? -10.549 11.272 -4.233 1.00 88.81 226 LEU A O 1
ATOM 1801 N N . ASP A 1 227 ? -8.450 11.207 -3.422 1.00 88.06 227 ASP A N 1
ATOM 1802 C CA . ASP A 1 227 ? -8.347 12.632 -3.105 1.00 88.06 227 ASP A CA 1
ATOM 1803 C C . ASP A 1 227 ? -8.402 13.495 -4.384 1.00 88.06 227 ASP A C 1
ATOM 1805 O O . ASP A 1 227 ? -9.106 14.513 -4.413 1.00 88.06 227 ASP A O 1
ATOM 1809 N N . GLN A 1 228 ? -7.750 13.067 -5.473 1.00 84.25 228 GLN A N 1
ATOM 1810 C CA . GLN A 1 228 ? -7.826 13.717 -6.790 1.00 84.25 228 GLN A CA 1
ATOM 1811 C C . GLN A 1 228 ? -9.262 13.748 -7.335 1.00 84.25 228 GLN A C 1
ATOM 1813 O O . GLN A 1 228 ? -9.765 14.809 -7.723 1.00 84.25 228 GLN A O 1
ATOM 1818 N N . VAL A 1 229 ? -9.957 12.603 -7.337 1.00 83.38 229 VAL A N 1
ATOM 1819 C CA . VAL A 1 229 ? -11.344 12.515 -7.828 1.00 83.38 229 VAL A CA 1
ATOM 1820 C C . VAL A 1 229 ? -12.286 13.362 -6.968 1.00 83.38 229 VAL A C 1
ATOM 1822 O O . VAL A 1 229 ? -13.145 14.081 -7.479 1.00 83.38 229 VAL A O 1
ATOM 1825 N N . THR A 1 230 ? -12.103 13.341 -5.650 1.00 82.06 230 THR A N 1
ATOM 1826 C CA . THR A 1 230 ? -12.930 14.133 -4.727 1.00 82.06 230 THR A CA 1
ATOM 1827 C C . THR A 1 230 ? -12.720 15.639 -4.932 1.00 82.06 230 THR A C 1
ATOM 1829 O O . THR A 1 230 ? -13.671 16.430 -4.889 1.00 82.06 230 THR A O 1
ATOM 1832 N N . SER A 1 231 ? -11.481 16.051 -5.205 1.00 80.38 231 SER A N 1
ATOM 1833 C CA . SER A 1 231 ? -11.116 17.454 -5.432 1.00 80.38 231 SER A CA 1
ATOM 1834 C C . SER A 1 231 ? -11.632 17.986 -6.773 1.00 80.38 231 SER A C 1
ATOM 1836 O O . SER A 1 231 ? -12.155 19.102 -6.834 1.00 80.38 231 SER A O 1
ATOM 1838 N N . THR A 1 232 ? -11.541 17.189 -7.841 1.00 75.81 232 THR A N 1
ATOM 1839 C CA . THR A 1 232 ? -12.045 17.549 -9.180 1.00 75.81 232 THR A CA 1
ATOM 1840 C C . THR A 1 232 ? -13.570 17.674 -9.200 1.00 75.81 232 THR A C 1
ATOM 1842 O O . THR A 1 232 ? -14.087 18.687 -9.677 1.00 75.81 232 THR A O 1
ATOM 1845 N N . ALA A 1 233 ? -14.290 16.739 -8.568 1.00 69.00 233 ALA A N 1
ATOM 1846 C CA . ALA A 1 233 ? -15.747 16.812 -8.413 1.00 69.00 233 ALA A CA 1
ATOM 1847 C C . ALA A 1 233 ? -16.199 18.090 -7.675 1.00 69.00 233 ALA A C 1
ATOM 1849 O O . ALA A 1 233 ? -17.191 18.722 -8.041 1.00 69.00 233 ALA A O 1
ATOM 1850 N N . THR A 1 234 ? -15.434 18.526 -6.670 1.00 62.66 234 THR A N 1
ATOM 1851 C CA . THR A 1 234 ? -15.739 19.742 -5.897 1.00 62.66 234 THR A CA 1
ATOM 1852 C C . THR A 1 234 ? -15.514 21.032 -6.705 1.00 62.66 234 THR A C 1
ATOM 1854 O O . THR A 1 234 ? -16.217 22.023 -6.489 1.00 62.66 234 THR A O 1
ATOM 1857 N N . ARG A 1 235 ? -14.556 21.045 -7.647 1.00 61.31 235 ARG A N 1
ATOM 1858 C CA . ARG A 1 235 ? -14.275 22.205 -8.517 1.00 61.31 235 ARG A CA 1
ATOM 1859 C C . ARG A 1 235 ? -15.312 22.365 -9.633 1.00 61.31 235 ARG A C 1
ATOM 1861 O O . ARG A 1 235 ? -15.759 23.487 -9.864 1.00 61.31 235 ARG A O 1
ATOM 1868 N N . GLY A 1 236 ? -15.752 21.268 -10.256 1.00 56.25 236 GLY A N 1
ATOM 1869 C CA . GLY A 1 236 ? -16.751 21.292 -11.337 1.00 56.25 236 GLY A CA 1
ATOM 1870 C C . GLY A 1 236 ? -18.093 21.916 -10.926 1.00 56.25 236 GLY A C 1
ATOM 1871 O O . GLY A 1 236 ? -18.671 22.696 -11.676 1.00 56.25 236 GLY A O 1
ATOM 1872 N N . GLN A 1 237 ? -18.543 21.691 -9.686 1.00 52.38 237 GLN A N 1
ATOM 1873 C CA . GLN A 1 237 ? -19.789 22.277 -9.166 1.00 52.38 237 GLN A CA 1
ATOM 1874 C C . GLN A 1 237 ? -19.737 23.797 -8.931 1.00 52.38 237 GLN A C 1
ATOM 1876 O O . GLN A 1 237 ? -20.784 24.440 -8.886 1.00 52.38 237 GLN A O 1
ATOM 1881 N N . ARG A 1 238 ? -18.549 24.403 -8.779 1.00 50.97 238 ARG A N 1
ATOM 1882 C CA . ARG A 1 238 ? -18.416 25.859 -8.564 1.00 50.97 238 ARG A CA 1
ATOM 1883 C C . ARG A 1 238 ? -18.419 26.670 -9.863 1.00 50.97 238 ARG A C 1
ATOM 1885 O O . ARG A 1 238 ? -18.660 27.870 -9.814 1.00 50.97 238 ARG A O 1
ATOM 1892 N N . SER A 1 239 ? -18.202 26.021 -11.007 1.00 51.50 239 SER A N 1
ATOM 1893 C CA . SER A 1 239 ? -18.157 26.640 -12.340 1.00 51.50 239 SER A CA 1
ATOM 1894 C C . SER A 1 239 ? -19.503 26.580 -13.085 1.00 51.50 239 SER A C 1
ATOM 1896 O O . SER A 1 239 ? -19.532 26.706 -14.308 1.00 51.50 239 SER A O 1
ATOM 1898 N N . GLY A 1 240 ? -20.619 26.358 -12.381 1.00 50.00 240 GLY A N 1
ATOM 1899 C CA . GLY A 1 240 ? -21.941 26.129 -12.973 1.00 50.00 240 GLY A CA 1
ATOM 1900 C C . GLY A 1 240 ? -22.378 27.205 -13.972 1.00 50.00 240 GLY A C 1
ATOM 1901 O O . GLY A 1 240 ? -22.909 28.239 -13.566 1.00 50.00 240 GLY A O 1
ATOM 1902 N N . LYS A 1 241 ? -22.157 26.945 -15.271 1.00 44.47 241 LYS A N 1
ATOM 1903 C CA . LYS A 1 241 ? -22.759 27.650 -16.417 1.00 44.47 241 LYS A CA 1
ATOM 1904 C C . LYS A 1 241 ? -22.534 26.972 -17.785 1.00 44.47 241 LYS A C 1
ATOM 1906 O O . LYS A 1 241 ? -22.535 27.662 -18.799 1.00 44.47 241 LYS A O 1
ATOM 1911 N N . SER A 1 242 ? -22.388 25.649 -17.860 1.00 42.25 242 SER A N 1
ATOM 1912 C CA . SER A 1 242 ? -22.535 24.924 -19.135 1.00 42.25 242 SER A CA 1
ATOM 1913 C C . SER A 1 242 ? -23.830 24.112 -19.112 1.00 42.25 242 SER A C 1
ATOM 1915 O O . SER A 1 242 ? -24.010 23.239 -18.272 1.00 42.25 242 SER A O 1
ATOM 1917 N N . ASN A 1 243 ? -24.747 24.459 -20.017 1.00 41.97 243 ASN A N 1
ATOM 1918 C CA . ASN A 1 243 ? -26.058 23.832 -20.225 1.00 41.97 243 ASN A CA 1
ATOM 1919 C C . ASN A 1 243 ? -25.977 22.568 -21.103 1.00 41.97 243 ASN A C 1
ATOM 1921 O O . ASN A 1 243 ? -26.966 22.220 -21.746 1.00 41.97 243 ASN A O 1
ATOM 1925 N N . ASP A 1 244 ? -24.825 21.899 -21.174 1.00 44.06 244 ASP A N 1
ATOM 1926 C CA . ASP A 1 244 ? -24.748 20.657 -21.938 1.00 44.06 244 ASP A CA 1
ATOM 1927 C C . ASP A 1 244 ? -25.331 19.502 -21.115 1.00 44.06 244 ASP A C 1
ATOM 1929 O O . ASP A 1 244 ? -24.976 19.349 -19.941 1.00 44.06 244 ASP A O 1
ATOM 1933 N N . PRO A 1 245 ? -26.256 18.710 -21.689 1.00 43.53 245 PRO A N 1
ATOM 1934 C CA . PRO A 1 245 ? -26.734 17.499 -21.050 1.00 43.53 245 PRO A CA 1
ATOM 1935 C C . PRO A 1 245 ? -25.559 16.522 -20.957 1.00 43.53 245 PRO A C 1
ATOM 1937 O O . PRO A 1 245 ? -25.085 16.003 -21.965 1.00 43.53 245 PRO A O 1
ATOM 1940 N N . ASP A 1 246 ? -25.080 16.329 -19.730 1.00 43.00 246 ASP A N 1
ATOM 1941 C CA . ASP A 1 246 ? -24.058 15.351 -19.359 1.00 43.00 246 ASP A CA 1
ATOM 1942 C C . ASP A 1 246 ? -24.452 13.972 -19.932 1.00 43.00 246 ASP A C 1
ATOM 1944 O O . ASP A 1 246 ? -25.616 13.574 -19.774 1.00 43.00 246 ASP A O 1
ATOM 1948 N N . PRO A 1 247 ? -23.557 13.244 -20.628 1.00 41.50 247 PRO A N 1
ATOM 1949 C CA . PRO A 1 247 ? -23.849 11.882 -21.041 1.00 41.50 247 PRO A CA 1
ATOM 1950 C C . PRO A 1 247 ? -24.130 11.045 -19.790 1.00 41.50 247 PRO A C 1
ATOM 1952 O O . PRO A 1 247 ? -23.373 11.072 -18.821 1.00 41.50 247 PRO A O 1
ATOM 1955 N N . ASP A 1 248 ? -25.265 10.351 -19.824 1.00 34.00 248 ASP A N 1
ATOM 1956 C CA . ASP A 1 248 ? -25.772 9.440 -18.796 1.00 34.00 248 ASP A CA 1
ATOM 1957 C C . ASP A 1 248 ? -24.614 8.647 -18.149 1.00 34.00 248 ASP A C 1
ATOM 1959 O O . ASP A 1 248 ? -23.822 8.046 -18.883 1.00 34.00 248 ASP A O 1
ATOM 1963 N N . PRO A 1 249 ? -24.439 8.655 -16.810 1.00 43.19 249 PRO A N 1
ATOM 1964 C CA . PRO A 1 249 ? -23.369 7.890 -16.188 1.00 43.19 249 PRO A CA 1
ATOM 1965 C C . PRO A 1 249 ? -23.584 6.409 -16.497 1.00 43.19 249 PRO A C 1
ATOM 1967 O O . PRO A 1 249 ? -24.569 5.818 -16.053 1.00 43.19 249 PRO A O 1
ATOM 1970 N N . ASP A 1 250 ? -22.648 5.814 -17.242 1.00 37.22 250 ASP A N 1
ATOM 1971 C CA . ASP A 1 250 ? -22.637 4.382 -17.531 1.00 37.22 250 ASP A CA 1
ATOM 1972 C C . ASP A 1 250 ? -22.967 3.583 -16.253 1.00 37.22 250 ASP A C 1
ATOM 1974 O O . ASP A 1 250 ? -22.294 3.764 -15.226 1.00 37.22 250 ASP A O 1
ATOM 1978 N N . PRO A 1 251 ? -23.951 2.665 -16.287 1.00 39.78 251 PRO A N 1
ATOM 1979 C CA . PRO A 1 251 ? -24.509 2.011 -15.098 1.00 39.78 251 PRO A CA 1
ATOM 1980 C C . PRO A 1 251 ? -23.543 1.065 -14.354 1.00 39.78 251 PRO A C 1
ATOM 1982 O O . PRO A 1 251 ? -23.960 0.360 -13.437 1.00 39.78 251 PRO A O 1
ATOM 1985 N N . VAL A 1 252 ? -22.259 1.019 -14.729 1.00 44.06 252 VAL A N 1
ATOM 1986 C CA . VAL A 1 252 ? -21.282 0.015 -14.270 1.00 44.06 252 VAL A CA 1
ATOM 1987 C C . VAL A 1 252 ? -20.003 0.639 -13.698 1.00 44.06 252 VAL A C 1
ATOM 1989 O O . VAL A 1 252 ? -19.076 -0.085 -13.354 1.00 44.06 252 VAL A O 1
ATOM 1992 N N . THR A 1 253 ? -19.901 1.963 -13.545 1.00 51.09 253 THR A N 1
ATOM 1993 C CA . THR A 1 253 ? -18.697 2.537 -12.914 1.00 51.09 253 THR A CA 1
ATOM 1994 C C . THR A 1 253 ? -18.798 2.390 -11.389 1.00 51.09 253 THR A C 1
ATOM 1996 O O . THR A 1 253 ? -19.688 3.001 -10.790 1.00 51.09 253 THR A O 1
ATOM 1999 N N . PRO A 1 254 ? -17.939 1.589 -10.722 1.00 61.38 254 PRO A N 1
ATOM 2000 C CA . PRO A 1 254 ? -18.006 1.428 -9.273 1.00 61.38 254 PRO A CA 1
ATOM 2001 C C . PRO A 1 254 ? -17.825 2.783 -8.584 1.00 61.38 254 PRO A C 1
ATOM 2003 O O . PRO A 1 254 ? -17.013 3.597 -9.029 1.00 61.38 254 PRO A O 1
ATOM 2006 N N . SER A 1 255 ? -18.531 3.022 -7.471 1.00 78.00 255 SER A N 1
ATOM 2007 C CA . SER A 1 255 ? -18.238 4.181 -6.615 1.00 78.00 255 SER A CA 1
ATOM 2008 C C . SER A 1 255 ? -16.738 4.202 -6.307 1.00 78.00 255 SER A C 1
ATOM 2010 O O . SER A 1 255 ? -16.186 3.197 -5.857 1.00 78.00 255 SER A O 1
ATOM 2012 N N . VAL A 1 256 ? -16.076 5.341 -6.517 1.00 84.31 256 VAL A N 1
ATOM 2013 C CA . VAL A 1 256 ? -14.632 5.493 -6.265 1.00 84.31 256 VAL A CA 1
ATOM 2014 C C . VAL A 1 256 ? -14.284 5.184 -4.804 1.00 84.31 256 VAL A C 1
ATOM 2016 O O . VAL A 1 256 ? -13.220 4.643 -4.516 1.00 84.31 256 VAL A O 1
ATOM 2019 N N . VAL A 1 257 ? -15.215 5.419 -3.876 1.00 88.44 257 VAL A N 1
ATOM 2020 C CA . VAL A 1 257 ? -15.076 5.019 -2.468 1.00 88.44 257 VAL A CA 1
ATOM 2021 C C . VAL A 1 257 ? -15.160 3.503 -2.306 1.00 88.44 257 VAL A C 1
ATOM 2023 O O . VAL A 1 257 ? -14.379 2.922 -1.555 1.00 88.44 257 VAL A O 1
ATOM 2026 N N . ALA A 1 258 ? -16.085 2.840 -3.007 1.00 88.56 258 ALA A N 1
ATOM 2027 C CA . ALA A 1 258 ? -16.190 1.382 -2.982 1.00 88.56 258 ALA A CA 1
ATOM 2028 C C . ALA A 1 258 ? -14.946 0.714 -3.586 1.00 88.56 258 ALA A C 1
ATOM 2030 O O . ALA A 1 258 ? -14.455 -0.269 -3.032 1.00 88.56 258 ALA A O 1
ATOM 2031 N N . TRP A 1 259 ? -14.415 1.290 -4.665 1.00 89.75 259 TRP A N 1
ATOM 2032 C CA . TRP A 1 259 ? -13.144 0.914 -5.274 1.00 89.75 259 TRP A CA 1
ATOM 2033 C C . TRP A 1 259 ? -11.975 1.074 -4.291 1.00 89.75 259 TRP A C 1
ATOM 2035 O O . TRP A 1 259 ? -11.263 0.107 -4.020 1.00 89.75 259 TRP A O 1
ATOM 2045 N N . ALA A 1 260 ? -11.825 2.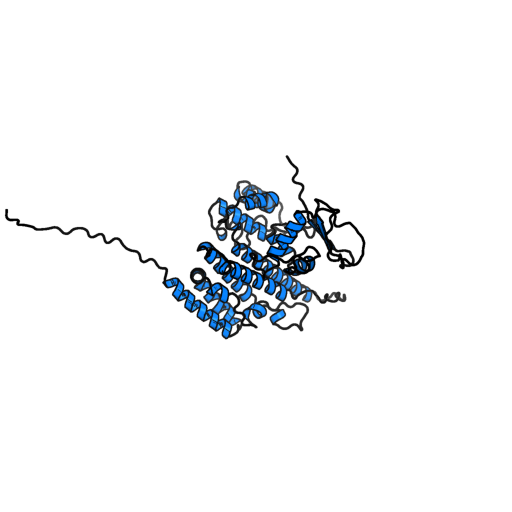247 -3.668 1.00 92.06 260 ALA A N 1
ATOM 2046 C CA . ALA A 1 260 ? -10.750 2.497 -2.710 1.00 92.06 260 ALA A CA 1
ATOM 2047 C C . ALA A 1 260 ? -10.830 1.539 -1.511 1.00 92.06 260 ALA A C 1
ATOM 2049 O O . ALA A 1 260 ? -9.840 0.906 -1.145 1.00 92.06 260 ALA A O 1
ATOM 2050 N N . ALA A 1 261 ? -12.027 1.353 -0.947 1.00 92.12 261 ALA A N 1
ATOM 2051 C CA . ALA A 1 261 ? -12.263 0.402 0.135 1.00 92.12 261 ALA A CA 1
ATOM 2052 C C . ALA A 1 261 ? -11.908 -1.038 -0.266 1.00 92.12 261 ALA A C 1
ATOM 2054 O O . ALA A 1 261 ? -11.298 -1.761 0.523 1.00 92.12 261 ALA A O 1
ATOM 2055 N N . HIS A 1 262 ? -12.240 -1.453 -1.494 1.00 91.12 262 HIS A N 1
ATOM 2056 C CA . HIS A 1 262 ? -11.887 -2.775 -2.008 1.00 91.12 262 HIS A CA 1
ATOM 2057 C C . HIS A 1 262 ? -10.367 -2.990 -2.019 1.00 91.12 262 HIS A C 1
ATOM 2059 O O . HIS A 1 262 ? -9.899 -4.006 -1.496 1.00 91.12 262 HIS A O 1
ATOM 2065 N N . HIS A 1 263 ? -9.604 -2.027 -2.543 1.00 92.00 263 HIS A N 1
ATOM 2066 C CA . HIS A 1 263 ? -8.143 -2.101 -2.592 1.00 92.00 263 HIS A CA 1
ATOM 2067 C C . HIS A 1 263 ? -7.503 -2.075 -1.202 1.00 92.00 263 HIS A C 1
ATOM 2069 O O . HIS A 1 263 ? -6.634 -2.898 -0.917 1.00 92.00 263 HIS A O 1
ATOM 2075 N N . VAL A 1 264 ? -7.953 -1.186 -0.311 1.00 94.88 264 VAL A N 1
ATOM 2076 C CA . VAL A 1 264 ? -7.410 -1.083 1.053 1.00 94.88 264 VAL A CA 1
ATOM 2077 C C . VAL A 1 264 ? -7.685 -2.360 1.844 1.00 94.88 264 VAL A C 1
ATOM 2079 O O . VAL A 1 264 ? -6.765 -2.944 2.418 1.00 94.88 264 VAL A O 1
ATOM 2082 N N . ALA A 1 265 ? -8.927 -2.851 1.828 1.00 93.31 265 ALA A N 1
ATOM 2083 C CA . ALA A 1 265 ? -9.269 -4.118 2.467 1.00 93.31 265 ALA A CA 1
ATOM 2084 C C . ALA A 1 265 ? -8.499 -5.291 1.832 1.00 93.31 265 ALA A C 1
ATOM 2086 O O . ALA A 1 265 ? -8.103 -6.226 2.527 1.00 93.31 265 ALA A O 1
ATOM 2087 N N . GLY A 1 266 ? -8.250 -5.232 0.521 1.00 91.69 266 GLY A N 1
ATOM 2088 C CA . GLY A 1 266 ? -7.398 -6.169 -0.202 1.00 91.69 266 GLY A CA 1
ATOM 2089 C C . GLY A 1 266 ? -5.961 -6.194 0.310 1.00 91.69 266 GLY A C 1
ATOM 2090 O O . GLY A 1 266 ? -5.439 -7.266 0.609 1.00 91.69 266 GLY A O 1
ATOM 2091 N N . CYS A 1 267 ? -5.344 -5.027 0.499 1.00 93.75 267 CYS A N 1
ATOM 2092 C CA . CYS A 1 267 ? -4.015 -4.917 1.098 1.00 93.75 267 CYS A CA 1
ATOM 2093 C C . CYS A 1 267 ? -3.983 -5.508 2.513 1.00 93.75 267 CYS A C 1
ATOM 2095 O O . CYS A 1 267 ? -3.097 -6.305 2.807 1.00 93.75 267 CYS A O 1
ATOM 2097 N N . VAL A 1 268 ? -4.975 -5.216 3.362 1.00 94.88 268 VAL A N 1
ATOM 2098 C CA . VAL A 1 268 ? -5.066 -5.807 4.713 1.00 94.88 268 VAL A CA 1
ATOM 2099 C C . VAL A 1 268 ? -5.161 -7.335 4.654 1.00 94.88 268 VAL A C 1
ATOM 2101 O O . VAL A 1 268 ? -4.477 -8.022 5.415 1.00 94.88 268 VAL A O 1
ATOM 2104 N N . ARG A 1 269 ? -5.932 -7.895 3.712 1.00 91.88 269 ARG A N 1
ATOM 2105 C CA . ARG A 1 269 ? -6.007 -9.353 3.501 1.00 91.88 269 ARG A CA 1
ATOM 2106 C C . ARG A 1 269 ? -4.682 -9.953 3.042 1.00 91.88 269 ARG A C 1
ATOM 2108 O O . ARG A 1 269 ? -4.310 -11.015 3.535 1.00 91.88 269 ARG A O 1
ATOM 2115 N N . LEU A 1 270 ? -3.947 -9.278 2.157 1.00 90.69 270 LEU A N 1
ATOM 2116 C CA . LEU A 1 270 ? -2.613 -9.720 1.742 1.00 90.69 270 LEU A CA 1
ATOM 2117 C C . LEU A 1 270 ? -1.631 -9.720 2.918 1.00 90.69 270 LEU A C 1
ATOM 2119 O O . LEU A 1 270 ? -0.878 -10.680 3.072 1.00 90.69 270 LEU A O 1
ATOM 2123 N N . ILE A 1 271 ? -1.682 -8.705 3.791 1.00 93.12 271 ILE A N 1
ATOM 2124 C CA . ILE A 1 271 ? -0.885 -8.679 5.028 1.00 93.12 271 ILE A CA 1
ATOM 2125 C C . ILE A 1 271 ? -1.283 -9.851 5.926 1.00 93.12 271 ILE A C 1
ATOM 2127 O O . ILE A 1 271 ? -0.415 -10.597 6.371 1.00 93.12 271 ILE A O 1
ATOM 2131 N N . ARG A 1 272 ? -2.585 -10.065 6.150 1.00 92.19 272 ARG A N 1
ATOM 2132 C CA . ARG A 1 272 ? -3.096 -11.180 6.959 1.00 92.19 272 ARG A CA 1
ATOM 2133 C C . ARG A 1 272 ? -2.621 -12.532 6.429 1.00 92.19 272 ARG A C 1
ATOM 2135 O O . ARG A 1 272 ? -2.129 -13.341 7.209 1.00 92.19 272 ARG A O 1
ATOM 2142 N N . SER A 1 273 ? -2.723 -12.761 5.121 1.00 88.88 273 SER A N 1
ATOM 2143 C CA . SER A 1 273 ? -2.248 -13.988 4.470 1.00 88.88 273 SER A CA 1
ATOM 2144 C C . SER A 1 273 ? -0.732 -14.148 4.620 1.00 88.88 273 SER A C 1
ATOM 2146 O O . SER A 1 273 ? -0.255 -15.204 5.021 1.00 88.88 273 SER A O 1
ATOM 2148 N N . ALA A 1 274 ? 0.041 -13.077 4.423 1.00 88.38 274 ALA A N 1
ATOM 2149 C CA . ALA A 1 274 ? 1.489 -13.104 4.622 1.00 88.38 274 ALA A CA 1
ATOM 2150 C C . ALA A 1 274 ? 1.900 -13.338 6.089 1.00 88.38 274 ALA A C 1
ATOM 2152 O O . ALA A 1 274 ? 2.980 -13.867 6.338 1.00 88.38 274 ALA A O 1
ATOM 2153 N N . VAL A 1 275 ? 1.071 -12.953 7.061 1.00 89.25 275 VAL A N 1
ATOM 2154 C CA . VAL A 1 275 ? 1.299 -13.222 8.489 1.00 89.25 275 VAL A CA 1
ATOM 2155 C C . VAL A 1 275 ? 0.919 -14.664 8.848 1.00 89.25 275 VAL A C 1
ATOM 2157 O O . VAL A 1 275 ? 1.648 -15.308 9.598 1.00 89.25 275 VAL A O 1
ATOM 2160 N N . PHE A 1 276 ? -0.203 -15.171 8.326 1.00 84.56 276 PHE A N 1
ATOM 2161 C CA . PHE A 1 276 ? -0.815 -16.430 8.767 1.00 84.56 276 PHE A CA 1
ATOM 2162 C C . PHE A 1 276 ? -0.411 -17.655 7.934 1.00 84.56 276 PHE A C 1
ATOM 2164 O O . PHE A 1 276 ? -0.150 -18.715 8.493 1.00 84.56 276 PHE A O 1
ATOM 2171 N N . SER A 1 277 ? -0.345 -17.523 6.609 1.00 77.00 277 SER A N 1
ATOM 2172 C CA . SER A 1 277 ? -0.194 -18.649 5.674 1.00 77.00 277 SER A CA 1
ATOM 2173 C C . SER A 1 277 ? 1.262 -19.057 5.433 1.00 77.00 277 SER A C 1
ATOM 2175 O O . SER A 1 277 ? 1.538 -19.957 4.647 1.00 77.00 277 SER A O 1
ATOM 2177 N N . ARG A 1 278 ? 2.231 -18.415 6.093 1.00 74.38 278 ARG A N 1
ATOM 2178 C CA . ARG A 1 278 ? 3.650 -18.707 5.867 1.00 74.38 278 ARG A CA 1
ATOM 2179 C C . ARG A 1 278 ? 4.107 -19.984 6.566 1.00 74.38 278 ARG A C 1
ATOM 2181 O O . ARG A 1 278 ? 3.921 -20.158 7.765 1.00 74.38 278 ARG A O 1
ATOM 2188 N N . HIS A 1 279 ? 4.887 -20.789 5.844 1.00 72.81 279 HIS A N 1
ATOM 2189 C CA . HIS A 1 279 ? 5.610 -21.937 6.406 1.00 72.81 279 HIS A CA 1
ATOM 2190 C C . HIS A 1 279 ? 6.677 -21.552 7.446 1.00 72.81 279 HIS A C 1
ATOM 2192 O O . HIS A 1 279 ? 7.069 -22.378 8.269 1.00 72.81 279 HIS A O 1
ATOM 2198 N N . ARG A 1 280 ? 7.169 -20.306 7.408 1.00 78.62 280 ARG A N 1
ATOM 2199 C CA . ARG A 1 280 ? 8.165 -19.773 8.345 1.00 78.62 280 ARG A CA 1
ATOM 2200 C C . ARG A 1 280 ? 7.598 -18.550 9.072 1.00 78.62 280 ARG A C 1
ATOM 2202 O O . ARG A 1 280 ? 7.054 -17.674 8.398 1.00 78.62 280 ARG A O 1
ATOM 2209 N N . PRO A 1 281 ? 7.777 -18.434 10.403 1.00 83.44 281 PRO A N 1
ATOM 2210 C CA . PRO A 1 281 ? 7.345 -17.249 11.136 1.00 83.44 281 PRO A CA 1
ATOM 2211 C C . PRO A 1 281 ? 8.034 -15.986 10.609 1.00 83.44 281 PRO A C 1
ATOM 2213 O O . PRO A 1 281 ? 9.177 -16.034 10.138 1.00 83.44 281 PRO A O 1
ATOM 2216 N N . LEU A 1 282 ? 7.336 -14.852 10.713 1.00 86.44 282 LEU A N 1
ATOM 2217 C CA . LEU A 1 282 ? 7.889 -13.545 10.368 1.00 86.44 282 LEU A CA 1
ATOM 2218 C C . LEU A 1 282 ? 9.143 -13.260 11.194 1.00 86.44 282 LEU A C 1
ATOM 2220 O O . LEU A 1 282 ? 9.187 -13.501 12.401 1.00 86.44 282 LEU A O 1
ATOM 2224 N N . THR A 1 283 ? 10.164 -12.711 10.541 1.00 89.19 283 THR A N 1
ATOM 2225 C CA . THR A 1 283 ? 11.302 -12.149 11.269 1.00 89.19 283 THR A CA 1
ATOM 2226 C C . THR A 1 283 ? 10.858 -10.883 12.004 1.00 89.19 283 THR A C 1
ATOM 2228 O O . THR A 1 283 ? 9.915 -10.214 11.580 1.00 89.19 283 THR A O 1
ATOM 2231 N N . ALA A 1 284 ? 11.542 -10.518 13.091 1.00 89.88 284 ALA A N 1
ATOM 2232 C CA . ALA A 1 284 ? 11.243 -9.293 13.838 1.00 89.88 284 ALA A CA 1
ATOM 2233 C C . ALA A 1 284 ? 11.108 -8.027 12.953 1.00 89.88 284 ALA A C 1
ATOM 2235 O O . ALA A 1 284 ? 10.094 -7.344 13.089 1.00 89.88 284 ALA A O 1
ATOM 2236 N N . PRO A 1 285 ? 12.024 -7.728 12.003 1.00 89.50 285 PRO A N 1
ATOM 2237 C CA . PRO A 1 285 ? 11.870 -6.559 11.130 1.00 89.50 285 PRO A CA 1
ATOM 2238 C C . PRO A 1 285 ? 10.688 -6.681 10.156 1.00 89.50 285 PRO A C 1
ATOM 2240 O O . PRO A 1 285 ? 10.037 -5.685 9.855 1.00 89.50 285 PRO A O 1
ATOM 2243 N N . GLN A 1 286 ? 10.357 -7.890 9.690 1.00 91.25 286 GLN A N 1
ATOM 2244 C CA . GLN A 1 286 ? 9.180 -8.107 8.842 1.00 91.25 286 GLN A CA 1
ATOM 2245 C C . GLN A 1 286 ? 7.879 -7.907 9.621 1.00 91.25 286 GLN A C 1
ATOM 2247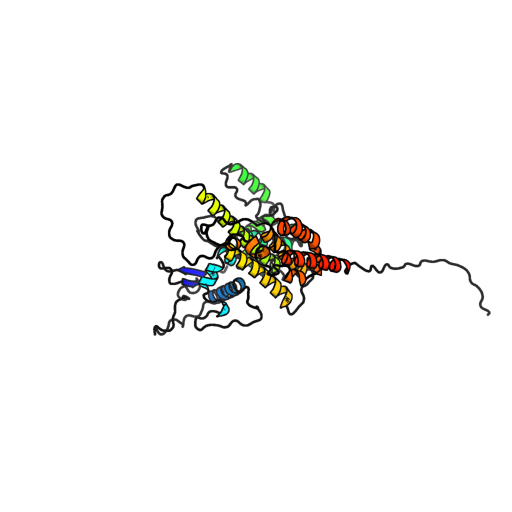 O O . GLN A 1 286 ? 6.959 -7.275 9.114 1.00 91.25 286 GLN A O 1
ATOM 2252 N N . ALA A 1 287 ? 7.810 -8.411 10.855 1.00 93.25 287 ALA A N 1
ATOM 2253 C CA . ALA A 1 287 ? 6.672 -8.192 11.739 1.00 93.25 287 ALA A CA 1
ATOM 2254 C C . ALA A 1 287 ? 6.511 -6.702 12.077 1.00 93.25 287 ALA A C 1
ATOM 2256 O O . ALA A 1 287 ? 5.392 -6.194 12.055 1.00 93.25 287 ALA A O 1
ATOM 2257 N N . LEU A 1 288 ? 7.620 -5.994 12.324 1.00 94.06 288 LEU A N 1
ATOM 2258 C CA . LEU A 1 288 ? 7.616 -4.549 12.545 1.00 94.06 288 LEU A CA 1
ATOM 2259 C C . LEU A 1 288 ? 7.099 -3.792 11.322 1.00 94.06 288 LEU A C 1
ATOM 2261 O O . LEU A 1 288 ? 6.228 -2.939 11.456 1.00 94.06 288 LEU A O 1
ATOM 2265 N N . SER A 1 289 ? 7.575 -4.150 10.128 1.00 93.69 289 SER A N 1
ATOM 2266 C CA . SER A 1 289 ? 7.097 -3.544 8.887 1.00 93.69 289 SER A CA 1
ATOM 2267 C C . SER A 1 289 ? 5.618 -3.829 8.637 1.00 93.69 289 SER A C 1
ATOM 2269 O O . SER A 1 289 ? 4.907 -2.924 8.222 1.00 93.69 289 SER A O 1
ATOM 2271 N N . ALA A 1 290 ? 5.138 -5.046 8.908 1.00 96.06 290 ALA A N 1
ATOM 2272 C CA . ALA A 1 290 ? 3.722 -5.381 8.788 1.00 96.06 290 ALA A CA 1
ATOM 2273 C C . ALA A 1 290 ? 2.863 -4.550 9.753 1.00 96.06 290 ALA A C 1
ATOM 2275 O O . ALA A 1 290 ? 1.845 -3.998 9.343 1.00 96.06 290 ALA A O 1
ATOM 2276 N N . ALA A 1 291 ? 3.287 -4.423 11.016 1.00 96.75 291 ALA A N 1
ATOM 2277 C CA . ALA A 1 291 ? 2.606 -3.595 12.009 1.00 96.75 291 ALA A CA 1
ATOM 2278 C C . ALA A 1 291 ? 2.590 -2.115 11.599 1.00 96.75 291 ALA A C 1
ATOM 2280 O O . ALA A 1 291 ? 1.528 -1.501 11.621 1.00 96.75 291 ALA A O 1
ATOM 2281 N N . SER A 1 292 ? 3.729 -1.574 11.157 1.00 95.75 292 SER A N 1
ATOM 2282 C CA . SER A 1 292 ? 3.842 -0.200 10.656 1.00 95.75 292 SER A CA 1
ATOM 2283 C C . SER A 1 292 ? 2.888 0.056 9.486 1.00 95.75 292 SER A C 1
ATOM 2285 O O . SER A 1 292 ? 2.110 1.005 9.528 1.00 95.75 292 SER A O 1
ATOM 2287 N N . THR A 1 293 ? 2.855 -0.835 8.489 1.00 96.81 293 THR A N 1
ATOM 2288 C CA . THR A 1 293 ? 1.937 -0.721 7.347 1.00 96.81 293 THR A CA 1
ATOM 2289 C C . THR A 1 293 ? 0.469 -0.790 7.774 1.00 96.81 293 THR A C 1
ATOM 2291 O O . THR A 1 293 ? -0.352 -0.046 7.252 1.00 96.81 293 THR A O 1
ATOM 2294 N N . LEU A 1 294 ? 0.111 -1.654 8.727 1.00 97.69 294 LEU A N 1
ATOM 2295 C CA . LEU A 1 294 ? -1.261 -1.743 9.240 1.00 97.69 294 LEU A CA 1
ATOM 2296 C C . LEU A 1 294 ? -1.688 -0.465 9.975 1.00 97.69 294 LEU A C 1
ATOM 2298 O O . LEU A 1 294 ? -2.803 0.010 9.768 1.00 97.69 294 LEU A O 1
ATOM 2302 N N . VAL A 1 295 ? -0.803 0.107 10.797 1.00 97.06 295 VAL A N 1
ATOM 2303 C CA . VAL A 1 295 ? -1.039 1.389 11.482 1.00 97.06 295 VAL A CA 1
ATOM 2304 C C . VAL A 1 295 ? -1.195 2.517 10.462 1.00 97.06 295 VAL A C 1
ATOM 2306 O O . VAL A 1 295 ? -2.148 3.285 10.558 1.00 97.06 295 VAL A O 1
ATOM 2309 N N . HIS A 1 296 ? -0.335 2.559 9.442 1.00 96.62 296 HIS A N 1
ATOM 2310 C CA . HIS A 1 296 ? -0.426 3.524 8.343 1.00 96.62 296 HIS A CA 1
ATOM 2311 C C . HIS A 1 296 ? -1.749 3.417 7.579 1.00 96.62 296 HIS A C 1
ATOM 2313 O O . HIS A 1 296 ? -2.422 4.417 7.348 1.00 96.62 296 HIS A O 1
ATOM 2319 N N . ILE A 1 297 ? -2.179 2.196 7.239 1.00 97.19 297 ILE A N 1
ATOM 2320 C CA . ILE A 1 297 ? -3.475 1.949 6.590 1.00 97.19 297 ILE A CA 1
ATOM 2321 C C . ILE A 1 297 ? -4.627 2.466 7.458 1.00 97.19 297 ILE A C 1
ATOM 2323 O O . ILE A 1 297 ? -5.541 3.122 6.952 1.00 97.19 297 ILE A O 1
ATOM 2327 N N . LEU A 1 298 ? -4.592 2.167 8.758 1.00 96.62 298 LEU A N 1
ATOM 2328 C CA . LEU A 1 298 ? -5.607 2.621 9.699 1.00 96.62 298 LEU A CA 1
ATOM 2329 C C . LEU A 1 298 ? -5.641 4.152 9.782 1.00 96.62 298 LEU A C 1
ATOM 2331 O O . LEU A 1 298 ? -6.723 4.729 9.719 1.00 96.62 298 LEU A O 1
ATOM 2335 N N . GLU A 1 299 ? -4.485 4.809 9.873 1.00 96.12 299 GLU A N 1
ATOM 2336 C CA . GLU A 1 299 ? -4.376 6.270 9.872 1.00 96.12 299 GLU A CA 1
ATOM 2337 C C . GLU A 1 299 ? -4.905 6.888 8.572 1.00 96.12 299 GLU A C 1
ATOM 2339 O O . GLU A 1 299 ? -5.708 7.826 8.604 1.00 96.12 299 GLU A O 1
ATOM 2344 N N . ALA A 1 300 ? -4.525 6.331 7.422 1.00 94.50 300 ALA A N 1
ATOM 2345 C CA . ALA A 1 300 ? -4.951 6.812 6.113 1.00 94.50 300 ALA A CA 1
ATOM 2346 C C . ALA A 1 300 ? -6.479 6.766 5.937 1.00 94.50 300 ALA A C 1
ATOM 2348 O O . ALA A 1 300 ? -7.049 7.652 5.297 1.00 94.50 300 ALA A O 1
ATOM 2349 N N . VAL A 1 301 ? -7.149 5.768 6.523 1.00 94.38 301 VAL A N 1
ATOM 2350 C CA . VAL A 1 301 ? -8.618 5.664 6.530 1.00 94.38 301 VAL A CA 1
ATOM 2351 C C . VAL A 1 301 ? -9.240 6.565 7.604 1.00 94.38 301 VAL A C 1
ATOM 2353 O O . VAL A 1 301 ? -10.184 7.296 7.310 1.00 94.38 301 VAL A O 1
ATOM 2356 N N . ALA A 1 302 ? -8.713 6.552 8.834 1.00 92.81 302 ALA A N 1
ATOM 2357 C CA . ALA A 1 302 ? -9.254 7.299 9.976 1.00 92.81 302 ALA A CA 1
ATOM 2358 C C . ALA A 1 302 ? -9.199 8.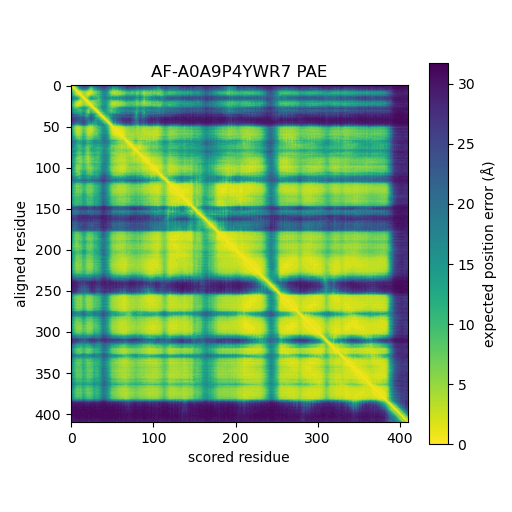825 9.786 1.00 92.81 302 ALA A C 1
ATOM 2360 O O . ALA A 1 302 ? -10.045 9.563 10.283 1.00 92.81 302 ALA A O 1
ATOM 2361 N N . THR A 1 303 ? -8.226 9.324 9.032 1.00 90.94 303 THR A N 1
ATOM 2362 C CA . THR A 1 303 ? -8.098 10.759 8.731 1.00 90.94 303 THR A CA 1
ATOM 2363 C C . THR A 1 303 ? -9.066 11.246 7.642 1.00 90.94 303 THR A C 1
ATOM 2365 O O . THR A 1 303 ? -9.211 12.455 7.450 1.00 90.94 303 THR A O 1
ATOM 2368 N N . ARG A 1 304 ? -9.767 10.338 6.943 1.00 87.19 304 ARG A N 1
ATOM 2369 C CA . ARG A 1 304 ? -10.612 10.631 5.770 1.00 87.19 304 ARG A CA 1
ATOM 2370 C C . ARG A 1 304 ? -12.117 10.471 6.035 1.00 87.19 304 ARG A C 1
ATOM 2372 O O . ARG A 1 304 ? -12.836 9.883 5.228 1.00 87.19 304 ARG A O 1
ATOM 2379 N N . ASP A 1 305 ? -12.622 11.070 7.113 1.00 82.06 305 ASP A N 1
ATOM 2380 C CA . ASP A 1 305 ? -14.070 11.254 7.330 1.00 82.06 305 ASP A CA 1
ATOM 2381 C C . ASP A 1 305 ? -14.605 12.448 6.522 1.00 82.06 305 ASP A C 1
ATOM 2383 O O . ASP A 1 305 ? -14.956 13.509 7.042 1.00 82.06 305 ASP A O 1
ATOM 2387 N N . ARG A 1 306 ? -14.592 12.310 5.195 1.00 78.94 306 ARG A N 1
ATOM 2388 C CA . ARG A 1 306 ? -15.165 13.296 4.275 1.00 78.94 306 ARG A CA 1
ATOM 2389 C C . ARG A 1 306 ? -16.080 12.588 3.290 1.00 78.94 306 ARG A C 1
ATOM 2391 O O . ARG A 1 306 ? -15.676 11.641 2.622 1.00 78.94 306 ARG A O 1
ATOM 2398 N N . ASP A 1 307 ? -17.310 13.081 3.177 1.00 76.25 307 ASP A N 1
ATOM 2399 C CA . ASP A 1 307 ? -18.239 12.632 2.144 1.00 76.25 307 ASP A CA 1
ATOM 2400 C C . ASP A 1 307 ? -17.740 13.117 0.772 1.00 76.25 307 ASP A C 1
ATOM 2402 O O . ASP A 1 307 ? -17.652 14.323 0.512 1.00 76.25 307 ASP A O 1
ATOM 2406 N N . THR A 1 308 ? -17.454 12.182 -0.134 1.00 70.62 308 THR A N 1
ATOM 2407 C CA . THR A 1 308 ? -17.205 12.482 -1.541 1.00 70.62 308 THR A CA 1
ATOM 2408 C C . THR A 1 308 ? -18.504 13.008 -2.145 1.00 70.62 308 THR A C 1
ATOM 2410 O O . THR A 1 308 ? -19.492 12.276 -2.241 1.00 70.62 308 THR A O 1
ATOM 2413 N N . ARG A 1 309 ? -18.534 14.284 -2.547 1.00 64.06 309 ARG A N 1
ATOM 2414 C CA . ARG A 1 309 ? -19.698 14.928 -3.188 1.00 64.06 309 ARG A CA 1
ATOM 2415 C C . ARG A 1 309 ? -19.832 14.522 -4.663 1.00 64.06 309 ARG A C 1
ATOM 2417 O O . ARG A 1 309 ? -19.959 15.371 -5.539 1.00 64.06 309 ARG A O 1
ATOM 2424 N N . LEU A 1 310 ? -19.742 13.224 -4.934 1.00 61.62 310 LEU A N 1
ATOM 2425 C CA . LEU A 1 310 ? -19.930 12.641 -6.261 1.00 61.62 310 LEU A CA 1
ATOM 2426 C C . LEU A 1 310 ? -21.413 12.731 -6.686 1.00 61.62 310 LEU A C 1
ATOM 2428 O O . LEU A 1 310 ? -22.286 12.861 -5.821 1.00 61.62 310 LEU A O 1
ATOM 2432 N N . PRO A 1 311 ? -21.721 12.676 -7.999 1.00 53.84 311 PRO A N 1
ATOM 2433 C CA . PRO A 1 311 ? -23.030 13.039 -8.558 1.00 53.84 311 PRO A CA 1
ATOM 2434 C C . PRO A 1 311 ? -24.179 12.062 -8.250 1.00 53.84 311 PRO A C 1
ATOM 2436 O O . PRO A 1 311 ? -25.261 12.195 -8.812 1.00 53.84 311 PRO A O 1
ATOM 2439 N N . THR A 1 312 ? -24.009 11.126 -7.312 1.00 57.16 312 THR A N 1
ATOM 2440 C CA . THR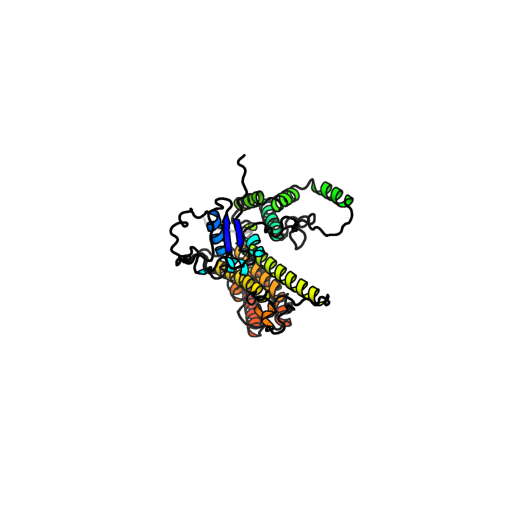 A 1 312 ? -25.068 10.246 -6.795 1.00 57.16 312 THR A CA 1
ATOM 2441 C C . THR A 1 312 ? -25.528 10.686 -5.392 1.00 57.16 312 THR A C 1
ATOM 2443 O O . THR A 1 312 ? -25.306 9.987 -4.400 1.00 57.16 312 THR A O 1
ATOM 2446 N N . PRO A 1 313 ? -26.237 11.829 -5.251 1.00 57.88 313 PRO A N 1
ATOM 2447 C CA . PRO A 1 313 ? -26.677 12.354 -3.953 1.00 57.88 313 PRO A CA 1
ATOM 2448 C C . PRO A 1 313 ? -27.639 11.420 -3.197 1.00 57.88 313 PRO A C 1
ATOM 2450 O O . PRO A 1 313 ? -27.842 11.601 -1.998 1.00 57.88 313 PRO A O 1
ATOM 2453 N N . ARG A 1 314 ? -28.207 10.410 -3.875 1.00 63.97 314 ARG A N 1
ATOM 2454 C CA . ARG A 1 314 ? -29.108 9.398 -3.300 1.00 63.97 314 ARG A CA 1
ATOM 2455 C C . ARG A 1 314 ? -28.404 8.159 -2.733 1.00 63.97 314 ARG A C 1
ATOM 2457 O O . ARG A 1 314 ? -29.076 7.355 -2.096 1.00 63.97 314 ARG A O 1
ATOM 2464 N N . ALA A 1 315 ? -27.098 7.993 -2.949 1.00 70.88 315 ALA A N 1
ATOM 2465 C CA . ALA A 1 315 ? -26.364 6.862 -2.388 1.00 70.88 315 ALA A CA 1
ATOM 2466 C C . ALA A 1 315 ? -26.252 6.980 -0.849 1.00 70.88 315 ALA A C 1
ATOM 2468 O O . ALA A 1 315 ? -26.092 8.101 -0.340 1.00 70.88 315 ALA A O 1
ATOM 2469 N N . PRO A 1 316 ? -26.318 5.859 -0.102 1.00 79.12 316 PRO A N 1
ATOM 2470 C CA . PRO A 1 316 ? -26.062 5.823 1.335 1.00 79.12 316 PRO A CA 1
ATOM 2471 C C . PRO A 1 316 ? -24.744 6.508 1.704 1.00 79.12 316 PRO A C 1
ATOM 2473 O O . PRO A 1 316 ? -23.769 6.460 0.956 1.00 79.12 316 PRO A O 1
ATOM 2476 N N . ARG A 1 317 ? -24.672 7.107 2.898 1.00 79.62 317 ARG A N 1
ATOM 2477 C CA . ARG A 1 317 ? -23.465 7.823 3.349 1.00 79.62 317 ARG A CA 1
ATOM 2478 C C . ARG A 1 317 ? -22.216 6.926 3.346 1.00 79.62 317 ARG A C 1
ATOM 2480 O O . ARG A 1 317 ? -21.151 7.375 2.939 1.00 79.62 317 ARG A O 1
ATOM 2487 N N . ALA A 1 318 ? -22.370 5.645 3.686 1.00 80.56 318 ALA A N 1
ATOM 2488 C CA . ALA A 1 318 ? -21.309 4.635 3.642 1.00 80.56 318 ALA A CA 1
ATOM 2489 C C . ALA A 1 318 ? -20.790 4.309 2.222 1.00 80.56 318 ALA A C 1
ATOM 2491 O O . ALA A 1 318 ? -19.725 3.720 2.066 1.00 80.56 318 ALA A O 1
ATOM 2492 N N . GLU A 1 319 ? -21.500 4.686 1.157 1.00 81.19 319 GLU A N 1
ATOM 2493 C CA . GLU A 1 319 ? -21.015 4.540 -0.226 1.00 81.19 319 GLU A CA 1
ATOM 2494 C C . GLU A 1 319 ? -20.246 5.766 -0.724 1.00 81.19 319 GLU A C 1
ATOM 2496 O O . GLU A 1 319 ? -19.619 5.712 -1.783 1.00 81.19 319 GLU A O 1
ATOM 2501 N N . ARG A 1 320 ? -20.281 6.856 0.049 1.00 82.75 320 ARG A N 1
ATOM 2502 C CA . ARG A 1 320 ? -19.653 8.145 -0.262 1.00 82.75 320 ARG A CA 1
ATOM 2503 C C . ARG A 1 320 ? -18.545 8.514 0.720 1.00 82.75 320 ARG A C 1
ATOM 2505 O O . ARG A 1 320 ? -17.885 9.523 0.527 1.00 82.75 320 ARG A O 1
ATOM 2512 N N . ASN A 1 321 ? -18.359 7.753 1.790 1.00 88.44 321 ASN A N 1
ATOM 2513 C CA . ASN A 1 321 ? -17.410 8.070 2.847 1.00 88.44 321 ASN A CA 1
ATOM 2514 C C . ASN A 1 321 ? -16.597 6.823 3.192 1.00 88.44 321 ASN A C 1
ATOM 2516 O O . ASN A 1 321 ? -17.150 5.810 3.629 1.00 88.44 321 ASN A O 1
ATOM 2520 N N . LEU A 1 322 ? -15.285 6.902 2.962 1.00 90.62 322 LEU A N 1
ATOM 2521 C CA . LEU A 1 322 ? -14.375 5.777 3.156 1.00 90.62 322 LEU A CA 1
ATOM 2522 C C . LEU A 1 322 ? -14.296 5.361 4.627 1.00 90.62 322 LEU A C 1
ATOM 2524 O O . LEU A 1 322 ? -14.329 4.166 4.917 1.00 90.62 322 LEU A O 1
ATOM 2528 N N . TYR A 1 323 ? -14.240 6.331 5.543 1.00 92.25 323 TYR A N 1
ATOM 2529 C CA . TYR A 1 323 ? -14.220 6.065 6.977 1.00 92.25 323 TYR A CA 1
ATOM 2530 C C . TYR A 1 323 ? -15.470 5.299 7.415 1.00 92.25 323 TYR A C 1
ATOM 2532 O O . TYR A 1 323 ? -15.358 4.247 8.043 1.00 92.25 323 TYR A O 1
ATOM 2540 N N . LEU A 1 324 ? -16.661 5.761 7.025 1.00 90.25 324 LEU A N 1
ATOM 2541 C CA . LEU A 1 324 ? -17.906 5.068 7.367 1.00 90.25 324 LEU A CA 1
ATOM 2542 C C . LEU A 1 324 ? -17.951 3.658 6.779 1.00 90.25 324 LEU A C 1
ATOM 2544 O O . LEU A 1 324 ? -18.324 2.721 7.474 1.00 90.25 324 LEU A O 1
ATOM 2548 N N . ARG A 1 325 ? -17.510 3.486 5.530 1.00 90.00 325 ARG A N 1
ATOM 2549 C CA . ARG A 1 325 ? -17.512 2.178 4.866 1.00 90.00 325 ARG A CA 1
ATOM 2550 C C . ARG A 1 325 ? -16.642 1.133 5.567 1.00 90.00 325 ARG A C 1
ATOM 2552 O O . ARG A 1 325 ? -16.953 -0.049 5.491 1.00 90.00 325 ARG A O 1
ATOM 2559 N N . MET A 1 326 ? -15.536 1.567 6.165 1.00 91.12 326 MET A N 1
ATOM 2560 C CA . MET A 1 326 ? -14.473 0.686 6.660 1.00 91.12 326 MET A CA 1
ATOM 2561 C C . MET A 1 326 ? -14.462 0.552 8.186 1.00 91.12 326 MET A C 1
ATOM 2563 O O . MET A 1 326 ? -14.059 -0.484 8.702 1.00 91.12 326 MET A O 1
ATOM 2567 N N . ILE A 1 327 ? -14.853 1.611 8.900 1.00 90.81 327 ILE A N 1
ATOM 2568 C CA . ILE A 1 327 ? -14.766 1.720 10.363 1.00 90.81 327 ILE A CA 1
ATOM 2569 C C . ILE A 1 327 ? -16.113 2.141 10.961 1.00 90.81 327 ILE A C 1
ATOM 2571 O O . ILE A 1 327 ? -16.540 1.577 11.962 1.00 90.81 327 ILE A O 1
ATOM 2575 N N . GLY A 1 328 ? -16.762 3.162 10.391 1.00 83.81 328 GLY A N 1
ATOM 2576 C CA . GLY A 1 328 ? -17.855 3.880 11.057 1.00 83.81 328 GLY A CA 1
ATOM 2577 C C . GLY A 1 328 ? -19.242 3.221 11.015 1.00 83.81 328 GLY A C 1
ATOM 2578 O O . GLY A 1 328 ? -20.029 3.445 11.928 1.00 83.81 328 GLY A O 1
ATOM 2579 N N . ASP A 1 329 ? -19.562 2.428 9.988 1.00 83.25 329 ASP A N 1
ATOM 2580 C CA . ASP A 1 329 ? -20.913 1.868 9.771 1.00 83.25 329 ASP A CA 1
ATOM 2581 C C . ASP A 1 329 ? -21.004 0.370 10.112 1.00 83.25 329 ASP A C 1
ATOM 2583 O O . ASP A 1 329 ? -22.034 -0.118 10.578 1.00 83.25 329 ASP A O 1
ATOM 2587 N N . ARG A 1 330 ? -19.912 -0.379 9.916 1.00 80.12 330 ARG A N 1
ATOM 2588 C CA . ARG A 1 330 ? -19.847 -1.828 10.156 1.00 80.12 330 ARG A CA 1
ATOM 2589 C C . ARG A 1 330 ? -18.665 -2.179 11.039 1.00 80.12 330 ARG A C 1
ATOM 2591 O O . ARG A 1 330 ? -17.584 -1.617 10.901 1.00 80.12 330 ARG A O 1
ATOM 2598 N N . ASP A 1 331 ? -18.882 -3.139 11.928 1.00 82.94 331 ASP A N 1
ATOM 2599 C CA . ASP A 1 331 ? -17.863 -3.609 12.858 1.00 82.94 331 ASP A CA 1
ATOM 2600 C C . ASP A 1 331 ? -17.162 -4.872 12.325 1.00 82.94 331 ASP A C 1
ATOM 2602 O O . ASP A 1 331 ? -17.345 -5.978 12.836 1.00 82.94 331 ASP A O 1
ATOM 2606 N N . ASP A 1 332 ? -16.360 -4.693 11.274 1.00 84.69 332 ASP A N 1
ATOM 2607 C CA . ASP A 1 332 ? -15.679 -5.778 10.544 1.00 84.69 332 ASP A CA 1
ATOM 2608 C C . ASP A 1 332 ? -14.247 -6.058 11.060 1.00 84.69 332 ASP A C 1
ATOM 2610 O O . ASP A 1 332 ? -13.419 -6.609 10.337 1.00 84.69 332 ASP A O 1
ATOM 2614 N N . ASP A 1 333 ? -13.923 -5.654 12.299 1.00 87.12 333 ASP A N 1
ATOM 2615 C CA . ASP A 1 333 ? -12.580 -5.785 12.905 1.00 87.12 333 ASP A CA 1
ATOM 2616 C C . ASP A 1 333 ? -11.442 -5.154 12.083 1.00 87.12 333 ASP A C 1
ATOM 2618 O O . ASP A 1 333 ? -10.286 -5.557 12.217 1.00 87.12 333 ASP A O 1
ATOM 2622 N N . PHE A 1 334 ? -11.754 -4.162 11.243 1.00 92.88 334 PHE A N 1
ATOM 2623 C CA . PHE A 1 334 ? -10.817 -3.581 10.284 1.00 92.88 334 PHE A CA 1
ATOM 2624 C C . PHE A 1 334 ? -9.428 -3.334 10.896 1.00 92.88 334 PHE A C 1
ATOM 2626 O O . PHE A 1 334 ? -9.281 -2.543 11.824 1.00 92.88 334 PHE A O 1
ATOM 2633 N N . VAL A 1 335 ? -8.409 -4.039 10.384 1.00 94.44 335 VAL A N 1
ATOM 2634 C CA . VAL A 1 335 ? -6.998 -4.007 10.827 1.00 94.44 335 VAL A CA 1
ATOM 2635 C C . VAL A 1 335 ? -6.733 -4.582 12.234 1.00 94.44 335 VAL A C 1
ATOM 2637 O O . VAL A 1 335 ? -5.653 -5.137 12.469 1.00 94.44 335 VAL A O 1
ATOM 2640 N N . LEU A 1 336 ? -7.681 -4.489 13.172 1.00 94.69 336 LEU A N 1
ATOM 2641 C CA . LEU A 1 336 ? -7.515 -4.899 14.572 1.00 94.69 336 LEU A CA 1
ATOM 2642 C C . LEU A 1 336 ? -7.271 -6.400 14.728 1.00 94.69 336 LEU A C 1
ATOM 2644 O O . LEU A 1 336 ? -6.467 -6.815 15.571 1.00 94.69 336 LEU A O 1
ATOM 2648 N N . ASP A 1 337 ? -7.943 -7.208 13.913 1.00 93.69 337 ASP A N 1
ATOM 2649 C CA . ASP A 1 337 ? -7.758 -8.654 13.862 1.00 93.69 337 ASP A CA 1
ATOM 2650 C C . ASP A 1 337 ? -6.314 -9.023 13.492 1.00 93.69 337 ASP A C 1
ATOM 2652 O O . ASP A 1 337 ? -5.702 -9.847 14.171 1.00 93.69 337 ASP A O 1
ATOM 2656 N N . VAL A 1 338 ? -5.746 -8.375 12.469 1.00 94.69 338 VAL A N 1
ATOM 2657 C CA . VAL A 1 338 ? -4.385 -8.637 11.983 1.00 94.69 338 VAL A CA 1
ATOM 2658 C C . VAL A 1 338 ? -3.335 -8.102 12.953 1.00 94.69 338 VAL A C 1
ATOM 2660 O O . VAL A 1 338 ? -2.391 -8.822 13.276 1.00 94.69 338 VAL A O 1
ATOM 2663 N N . LEU A 1 339 ? -3.504 -6.885 13.484 1.00 95.31 339 LEU A N 1
ATOM 2664 C CA . LEU A 1 339 ? -2.611 -6.345 14.522 1.00 95.31 339 LEU A CA 1
ATOM 2665 C C . LEU A 1 339 ? -2.584 -7.246 15.762 1.00 95.31 339 LEU A C 1
ATOM 2667 O O . LEU A 1 339 ? -1.539 -7.422 16.392 1.00 95.31 339 LEU A O 1
ATOM 2671 N N . GLY A 1 340 ? -3.719 -7.868 16.087 1.00 93.00 340 GLY A N 1
ATOM 2672 C CA . GLY A 1 340 ? -3.822 -8.841 17.165 1.00 93.00 340 GLY A CA 1
ATOM 2673 C C . GLY A 1 340 ? -2.981 -10.106 16.980 1.00 93.00 340 GLY A C 1
ATOM 2674 O O . GLY A 1 340 ? -2.661 -10.745 17.982 1.00 93.00 340 GLY A O 1
ATOM 2675 N N . LEU A 1 341 ? -2.593 -10.447 15.746 1.00 92.81 341 LEU A N 1
ATOM 2676 C CA . LEU A 1 341 ? -1.744 -11.604 15.435 1.00 92.81 341 LEU A CA 1
ATOM 2677 C C . LEU A 1 341 ? -0.249 -11.329 15.649 1.00 92.81 341 LEU A C 1
ATOM 2679 O O . LEU A 1 341 ? 0.524 -12.273 15.796 1.00 92.81 341 LEU A O 1
ATOM 2683 N N . ILE A 1 342 ? 0.167 -10.059 15.687 1.00 94.00 342 ILE A N 1
ATOM 2684 C CA . ILE A 1 342 ? 1.576 -9.643 15.806 1.00 94.00 342 ILE A CA 1
ATOM 2685 C C . ILE A 1 342 ? 1.813 -8.702 17.004 1.00 94.00 342 ILE A C 1
ATOM 2687 O O . ILE A 1 342 ? 2.375 -7.613 16.844 1.00 94.00 342 ILE A O 1
ATOM 2691 N N . PRO A 1 343 ? 1.424 -9.096 18.234 1.00 93.00 343 PRO A N 1
ATOM 2692 C CA . PRO A 1 343 ? 1.375 -8.184 19.375 1.00 93.00 343 PRO A CA 1
ATOM 2693 C C . PRO A 1 343 ? 2.740 -7.605 19.776 1.00 93.00 343 PRO A C 1
ATOM 2695 O O . PRO A 1 343 ? 2.792 -6.471 20.239 1.00 93.00 343 PRO A O 1
ATOM 2698 N N . GLN A 1 344 ? 3.848 -8.329 19.575 1.00 92.12 344 GLN A N 1
ATOM 2699 C CA . GLN A 1 344 ? 5.195 -7.839 19.912 1.00 92.12 344 GLN A CA 1
ATOM 2700 C C . GLN A 1 344 ? 5.676 -6.722 18.975 1.00 92.12 344 GLN A C 1
ATOM 2702 O O . GLN A 1 344 ? 6.425 -5.840 19.387 1.00 92.12 344 GLN A O 1
ATOM 2707 N N . ALA A 1 345 ? 5.271 -6.765 17.704 1.00 93.62 345 ALA A N 1
ATOM 2708 C CA . ALA A 1 345 ? 5.583 -5.711 16.745 1.00 93.62 345 ALA A CA 1
ATOM 2709 C C . ALA A 1 345 ? 4.616 -4.533 16.906 1.00 93.62 345 ALA A C 1
ATOM 2711 O O . ALA A 1 345 ? 5.045 -3.387 17.002 1.00 93.62 345 ALA A O 1
ATOM 2712 N N . ALA A 1 346 ? 3.317 -4.822 17.026 1.00 94.31 346 ALA A N 1
ATOM 2713 C CA . ALA A 1 346 ? 2.282 -3.812 17.221 1.00 94.31 346 ALA A CA 1
ATOM 2714 C C . ALA A 1 346 ? 2.466 -3.008 18.521 1.00 94.31 346 ALA A C 1
ATOM 2716 O O . ALA A 1 346 ? 2.106 -1.834 18.563 1.00 94.31 346 ALA A O 1
ATOM 2717 N N . SER A 1 347 ? 3.080 -3.582 19.566 1.00 94.75 347 SER A N 1
ATOM 2718 C CA . SER A 1 347 ? 3.356 -2.853 20.811 1.00 94.75 347 SER A CA 1
ATOM 2719 C C . SER A 1 347 ? 4.321 -1.674 20.647 1.00 94.75 347 SER A C 1
ATOM 2721 O O . SER A 1 347 ? 4.358 -0.812 21.518 1.00 94.75 347 SER A O 1
ATOM 2723 N N . GLN A 1 348 ? 5.090 -1.609 19.554 1.00 94.94 348 GLN A N 1
ATOM 2724 C CA . GLN A 1 348 ? 5.969 -0.464 19.279 1.00 94.94 348 GLN A CA 1
ATOM 2725 C C . GLN A 1 348 ? 5.191 0.785 18.836 1.00 94.94 348 GLN A C 1
ATOM 2727 O O . GLN A 1 348 ? 5.689 1.891 18.993 1.00 94.94 348 GLN A O 1
ATOM 2732 N N . PHE A 1 349 ? 3.949 0.617 18.367 1.00 96.00 349 PHE A N 1
ATOM 2733 C CA . PHE A 1 349 ? 3.096 1.691 17.846 1.00 96.00 349 PHE A CA 1
ATOM 2734 C C . PHE A 1 349 ? 1.932 2.035 18.788 1.00 96.00 349 PHE A C 1
ATOM 2736 O O . PHE A 1 349 ? 0.904 2.548 18.352 1.00 96.00 349 PHE A O 1
ATOM 2743 N N . ILE A 1 350 ? 2.047 1.729 20.088 1.00 95.38 350 ILE A N 1
ATOM 2744 C CA . ILE A 1 350 ? 0.964 1.973 21.061 1.00 95.38 350 ILE A CA 1
ATOM 2745 C C . ILE A 1 350 ? 0.563 3.449 21.085 1.00 95.38 350 ILE A C 1
ATOM 2747 O O . ILE A 1 350 ? -0.628 3.740 21.064 1.00 95.38 350 ILE A O 1
ATOM 2751 N N . HIS A 1 351 ? 1.533 4.365 21.078 1.00 95.44 351 HIS A N 1
ATOM 2752 C CA . HIS A 1 351 ? 1.257 5.801 21.109 1.00 95.44 351 HIS A CA 1
ATOM 2753 C C . HIS A 1 351 ? 0.519 6.286 19.857 1.00 95.44 351 HIS A C 1
ATOM 2755 O O . HIS A 1 351 ? -0.417 7.076 19.967 1.00 95.44 351 HIS A O 1
ATOM 2761 N N . ASP A 1 352 ? 0.874 5.767 18.681 1.00 95.44 352 ASP A N 1
ATOM 2762 C CA . ASP A 1 352 ? 0.170 6.092 17.439 1.00 95.44 352 ASP A CA 1
ATOM 2763 C C . ASP A 1 352 ? -1.255 5.543 17.453 1.00 95.44 352 ASP A C 1
ATOM 2765 O O . ASP A 1 352 ? -2.201 6.252 17.125 1.00 95.44 352 ASP A O 1
ATOM 2769 N N . LEU A 1 353 ? -1.435 4.301 17.904 1.00 96.44 353 LEU A N 1
ATOM 2770 C CA . LEU A 1 353 ? -2.751 3.676 18.024 1.00 96.44 353 LEU A CA 1
ATOM 2771 C C . LEU A 1 353 ? -3.651 4.390 19.049 1.00 96.44 353 LEU A C 1
ATOM 2773 O O . LEU A 1 353 ? -4.850 4.530 18.811 1.00 96.44 353 LEU A O 1
ATOM 2777 N N . GLU A 1 354 ? -3.094 4.861 20.168 1.00 96.00 354 GLU A N 1
ATOM 2778 C CA . GLU A 1 354 ? -3.793 5.700 21.155 1.00 96.00 354 GLU A CA 1
ATOM 2779 C C . GLU A 1 354 ? -4.212 7.037 20.537 1.00 96.00 354 GLU A C 1
ATOM 2781 O O . GLU A 1 354 ? -5.390 7.396 20.583 1.00 96.00 354 GLU A O 1
ATOM 2786 N N . ARG A 1 355 ? -3.277 7.728 19.871 1.00 95.88 355 ARG A N 1
ATOM 2787 C CA . ARG A 1 355 ? -3.559 8.975 19.149 1.00 95.88 355 ARG A CA 1
ATOM 2788 C C . ARG A 1 355 ? -4.676 8.779 18.128 1.00 95.88 355 ARG A C 1
ATOM 2790 O O . ARG A 1 355 ? -5.570 9.619 18.054 1.00 95.88 355 ARG A O 1
ATOM 2797 N N . LEU A 1 356 ? -4.651 7.686 17.365 1.00 94.69 356 LEU A N 1
ATOM 2798 C CA . LEU A 1 356 ? -5.670 7.377 16.362 1.00 94.69 356 LEU A CA 1
ATOM 2799 C C . LEU A 1 356 ? -7.047 7.134 16.984 1.00 94.69 356 LEU A C 1
ATOM 2801 O O . LEU A 1 356 ? -8.055 7.637 16.476 1.00 94.69 356 LEU A O 1
ATOM 2805 N N . LEU A 1 357 ? -7.089 6.394 18.095 1.00 94.19 357 LEU A N 1
ATOM 2806 C CA . LEU A 1 357 ? -8.321 6.125 18.827 1.00 94.19 357 LEU A CA 1
ATOM 2807 C C . LEU A 1 357 ? -8.962 7.420 19.343 1.00 94.19 357 LEU A C 1
ATOM 2809 O O . LEU A 1 357 ? -10.154 7.654 19.122 1.00 94.19 357 LEU A O 1
ATOM 2813 N N . ASP A 1 358 ? -8.169 8.257 20.003 1.00 92.88 358 ASP A N 1
ATOM 2814 C CA . ASP A 1 358 ? -8.660 9.445 20.702 1.00 92.88 358 ASP A CA 1
ATOM 2815 C C . ASP A 1 358 ? -8.915 10.623 19.753 1.00 92.88 358 ASP A C 1
ATOM 2817 O O . ASP A 1 358 ? -9.874 11.365 19.942 1.00 92.88 358 ASP A O 1
ATOM 2821 N N . SER A 1 359 ? -8.102 10.785 18.703 1.00 91.56 359 SER A N 1
ATOM 2822 C CA . SER A 1 359 ? -8.189 11.951 17.806 1.00 91.56 359 SER A CA 1
ATOM 2823 C C . SER A 1 359 ? -9.181 11.763 16.661 1.00 91.56 359 SER A C 1
ATOM 2825 O O . SER A 1 359 ? -9.767 12.740 16.199 1.00 91.56 359 SER A O 1
ATOM 2827 N N . TYR A 1 360 ? -9.369 10.527 16.186 1.00 91.12 360 TYR A N 1
ATOM 2828 C CA . TYR A 1 360 ? -10.176 10.260 14.993 1.00 91.12 360 TYR A CA 1
ATOM 2829 C C . TYR A 1 360 ? -11.319 9.290 15.280 1.00 91.12 360 TYR A C 1
ATOM 2831 O O . TYR A 1 360 ? -12.481 9.647 15.118 1.00 91.12 360 TYR A O 1
ATOM 2839 N N . ILE A 1 361 ? -11.017 8.078 15.753 1.00 90.06 361 ILE A N 1
ATOM 2840 C CA . ILE A 1 361 ? -11.992 6.974 15.784 1.00 90.06 361 ILE A CA 1
ATOM 2841 C C . ILE A 1 361 ? -13.153 7.254 16.749 1.00 90.06 361 ILE A C 1
ATOM 2843 O O . ILE A 1 361 ? -14.310 6.998 16.419 1.00 90.06 361 ILE A O 1
ATOM 2847 N N . THR A 1 362 ? -12.866 7.782 17.938 1.00 89.81 362 THR A N 1
ATOM 2848 C CA . THR A 1 362 ? -13.905 8.124 18.922 1.00 89.81 362 THR A CA 1
ATOM 2849 C C . THR A 1 362 ? -14.663 9.400 18.556 1.00 89.81 362 THR A C 1
ATOM 2851 O O . THR A 1 362 ? -15.877 9.452 18.738 1.00 89.81 362 THR A O 1
ATOM 2854 N N . VAL A 1 363 ? -13.972 10.399 18.000 1.00 89.44 363 VAL A N 1
ATOM 2855 C CA . VAL A 1 363 ? -14.553 11.697 17.613 1.00 89.44 363 VAL A CA 1
ATOM 2856 C C . VAL A 1 363 ? -15.506 11.558 16.423 1.00 89.44 363 VAL A C 1
ATOM 2858 O O . VAL A 1 363 ? -16.565 12.181 16.409 1.00 89.44 363 VAL A O 1
ATOM 2861 N N . GLN A 1 364 ? -15.161 10.718 15.447 1.00 86.75 364 GLN A N 1
ATOM 2862 C CA . GLN A 1 364 ? -15.945 10.496 14.224 1.00 86.75 364 GLN A CA 1
ATOM 2863 C C . GLN A 1 364 ? -17.082 9.473 14.406 1.00 86.75 364 GLN A C 1
ATOM 2865 O O . GLN A 1 364 ? -17.843 9.217 13.474 1.00 86.75 364 GLN A O 1
ATOM 2870 N N . GLY A 1 365 ? -17.241 8.918 15.613 1.00 84.44 365 GLY A N 1
ATOM 2871 C CA . GLY A 1 365 ? -18.400 8.103 15.976 1.00 84.44 365 GLY A CA 1
ATOM 2872 C C . GLY A 1 365 ? -18.353 6.654 15.489 1.00 84.44 365 GLY A C 1
ATOM 2873 O O . GLY A 1 365 ? -19.383 6.135 15.064 1.00 84.44 365 GLY A O 1
ATOM 2874 N N . ALA A 1 366 ? -17.196 5.985 15.569 1.00 90.00 366 ALA A N 1
ATOM 2875 C CA . ALA A 1 366 ? -17.105 4.548 15.298 1.00 90.00 366 ALA A CA 1
ATOM 2876 C C . ALA A 1 366 ? -18.067 3.709 16.175 1.00 90.00 366 ALA A C 1
ATOM 2878 O O . ALA A 1 366 ? -18.372 4.102 17.310 1.00 90.00 366 ALA A O 1
ATOM 2879 N N . PRO A 1 367 ? -18.486 2.511 15.716 1.00 92.75 367 PRO A N 1
ATOM 2880 C CA . PRO A 1 367 ? -19.320 1.605 16.492 1.00 92.75 367 PRO A CA 1
ATOM 2881 C C . PRO A 1 367 ? -18.710 1.312 17.865 1.00 92.75 367 PRO A C 1
ATOM 2883 O O . PRO A 1 367 ? -17.511 1.057 18.002 1.00 92.75 367 PRO A O 1
ATOM 2886 N N . THR A 1 368 ? -19.547 1.300 18.903 1.00 91.06 368 THR A N 1
ATOM 2887 C CA . THR A 1 368 ? -19.096 1.071 20.288 1.00 91.06 368 THR A CA 1
ATOM 2888 C C . THR A 1 368 ? -18.383 -0.270 20.449 1.00 91.06 368 THR A C 1
ATOM 2890 O O . THR A 1 368 ? -17.414 -0.368 21.206 1.00 91.06 368 THR A O 1
ATOM 2893 N N . ALA A 1 369 ? -18.819 -1.283 19.698 1.00 93.44 369 ALA A N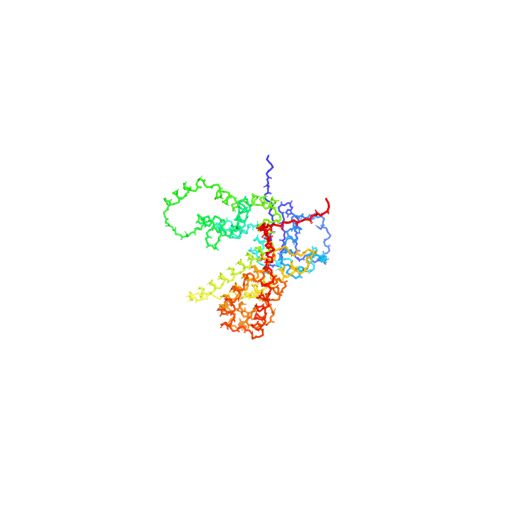 1
ATOM 2894 C CA . ALA A 1 369 ? -18.186 -2.590 19.641 1.00 93.44 369 ALA A CA 1
ATOM 2895 C C . ALA A 1 369 ? -16.760 -2.505 19.053 1.00 93.44 369 ALA A C 1
ATOM 2897 O O . ALA A 1 369 ? -15.822 -2.934 19.732 1.00 93.44 369 ALA A O 1
ATOM 2898 N N . TYR A 1 370 ? -16.552 -1.815 17.925 1.00 94.25 370 TYR A N 1
ATOM 2899 C CA . TYR A 1 370 ? -15.220 -1.561 17.354 1.00 94.25 370 TYR A CA 1
ATOM 2900 C C . TYR A 1 370 ? -14.295 -0.852 18.353 1.00 94.25 370 TYR A C 1
ATOM 2902 O O . TYR A 1 370 ? -13.189 -1.312 18.639 1.00 94.25 370 TYR A O 1
ATOM 2910 N N . VAL A 1 371 ? -14.776 0.233 18.971 1.00 94.44 371 VAL A N 1
ATOM 2911 C CA . VAL A 1 371 ? -14.021 1.005 19.976 1.00 94.44 371 VAL A CA 1
ATOM 2912 C C . VAL A 1 371 ? -13.645 0.137 21.182 1.00 94.44 371 VAL A C 1
ATOM 2914 O O . VAL A 1 371 ? -12.528 0.228 21.698 1.00 94.44 371 VAL A O 1
ATOM 2917 N N . SER A 1 372 ? -14.554 -0.727 21.642 1.00 94.38 372 SER A N 1
ATOM 2918 C CA . SER A 1 372 ? -14.280 -1.643 22.754 1.00 94.38 372 SER A CA 1
ATOM 2919 C C . SER A 1 372 ? -13.182 -2.657 22.407 1.00 94.38 372 SER A C 1
ATOM 2921 O O . SER A 1 372 ? -12.274 -2.875 23.214 1.00 94.38 372 SER A O 1
ATOM 2923 N N . ARG A 1 373 ? -13.200 -3.200 21.182 1.00 94.94 373 ARG A N 1
ATOM 2924 C CA . ARG A 1 373 ? -12.181 -4.126 20.672 1.00 94.94 373 ARG A CA 1
ATOM 2925 C C . ARG A 1 373 ? -10.831 -3.442 20.499 1.00 94.94 373 ARG A C 1
ATOM 2927 O O . ARG A 1 373 ? -9.814 -4.004 20.902 1.00 94.94 373 ARG A O 1
ATOM 2934 N N . PHE A 1 374 ? -10.822 -2.201 20.019 1.00 95.75 374 PHE A N 1
ATOM 2935 C CA . PHE A 1 374 ? -9.614 -1.383 19.928 1.00 95.75 374 PHE A CA 1
ATOM 2936 C C . PHE A 1 374 ? -8.969 -1.181 21.307 1.00 95.75 374 PHE A C 1
ATOM 2938 O O . PHE A 1 374 ? -7.775 -1.422 21.492 1.00 95.75 374 PHE A O 1
ATOM 2945 N N . ARG A 1 375 ? -9.761 -0.806 22.320 1.00 96.06 375 ARG A N 1
ATOM 2946 C CA . ARG A 1 375 ? -9.268 -0.644 23.700 1.00 96.06 375 ARG A CA 1
ATOM 2947 C C . ARG A 1 375 ? -8.748 -1.956 24.286 1.00 96.06 375 ARG A C 1
ATOM 2949 O O . ARG A 1 375 ? -7.715 -1.952 24.957 1.00 96.06 375 ARG A O 1
ATOM 2956 N N . ALA A 1 376 ? -9.426 -3.072 24.017 1.00 95.50 376 ALA A N 1
ATOM 2957 C CA . ALA A 1 376 ? -8.973 -4.397 24.435 1.00 95.50 376 ALA A CA 1
ATOM 2958 C C . ALA A 1 376 ? -7.636 -4.783 23.774 1.00 95.50 376 ALA A C 1
ATOM 2960 O O . ALA A 1 376 ? -6.745 -5.304 24.450 1.00 95.50 376 ALA A O 1
ATOM 2961 N N . LEU A 1 377 ? -7.460 -4.473 22.483 1.00 95.88 377 LEU A N 1
ATOM 2962 C CA . LEU A 1 377 ? -6.192 -4.646 21.777 1.00 95.88 377 LEU A CA 1
ATOM 2963 C C . LEU A 1 377 ? -5.084 -3.818 22.440 1.00 95.88 377 LEU A C 1
ATOM 2965 O O . LEU A 1 377 ? -4.062 -4.390 22.810 1.00 95.88 377 LEU A O 1
ATOM 2969 N N . LEU A 1 378 ? -5.293 -2.516 22.664 1.00 95.69 378 LEU A N 1
ATOM 2970 C CA . LEU A 1 378 ? -4.312 -1.644 23.327 1.00 95.69 378 LEU A CA 1
ATOM 2971 C C . LEU A 1 378 ? -3.908 -2.170 24.711 1.00 95.69 378 LEU A C 1
ATOM 2973 O O . LEU A 1 378 ? -2.721 -2.232 25.029 1.00 95.69 378 LEU A O 1
ATOM 2977 N N . ALA A 1 379 ? -4.875 -2.609 25.523 1.00 94.56 379 ALA A N 1
ATOM 2978 C CA . ALA A 1 379 ? -4.596 -3.206 26.829 1.00 94.56 379 ALA A CA 1
ATOM 2979 C C . ALA A 1 379 ? -3.688 -4.445 26.714 1.00 94.56 379 ALA A C 1
ATOM 2981 O O . ALA A 1 379 ? -2.730 -4.582 27.475 1.00 94.56 379 ALA A O 1
ATOM 2982 N N . ARG A 1 380 ? -3.935 -5.309 25.721 1.00 94.06 380 ARG A N 1
ATO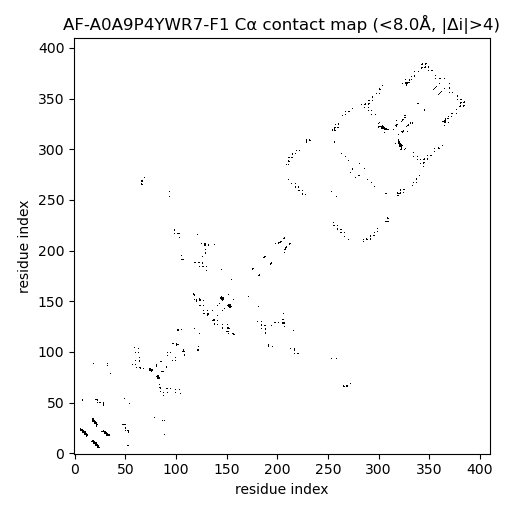M 2983 C CA . ARG A 1 380 ? -3.112 -6.495 25.438 1.00 94.06 380 ARG A CA 1
ATOM 2984 C C . ARG A 1 380 ? -1.719 -6.149 24.895 1.00 94.06 380 ARG A C 1
ATOM 2986 O O . ARG A 1 380 ? -0.750 -6.841 25.203 1.00 94.06 380 ARG A O 1
ATOM 2993 N N . LEU A 1 381 ? -1.586 -5.095 24.094 1.00 93.44 381 LEU A N 1
ATOM 2994 C CA . LEU A 1 381 ? -0.282 -4.660 23.582 1.00 93.44 381 LEU A CA 1
ATOM 2995 C C . LEU A 1 381 ? 0.616 -4.129 24.710 1.00 93.44 381 LEU A C 1
ATOM 2997 O O . LEU A 1 381 ? 1.803 -4.453 24.747 1.00 93.44 381 LEU A O 1
ATOM 3001 N N . ARG A 1 382 ? 0.048 -3.409 25.688 1.00 92.75 382 ARG A N 1
ATOM 3002 C CA . ARG A 1 382 ? 0.788 -2.915 26.867 1.00 92.75 382 ARG A CA 1
ATOM 3003 C C . ARG A 1 382 ? 1.352 -4.048 27.733 1.00 92.75 382 ARG A C 1
ATOM 3005 O O . ARG A 1 382 ? 2.481 -3.952 28.219 1.00 92.75 382 ARG A O 1
ATOM 3012 N N . THR A 1 383 ? 0.608 -5.143 27.897 1.00 87.50 383 THR A N 1
ATOM 3013 C CA . THR A 1 383 ? 1.103 -6.326 28.627 1.00 87.50 383 THR A CA 1
ATOM 3014 C C . THR A 1 383 ? 2.140 -7.117 27.827 1.00 87.50 383 THR A C 1
ATOM 3016 O O . THR A 1 383 ? 3.006 -7.763 28.409 1.00 87.50 383 THR A O 1
ATOM 3019 N N . SER A 1 384 ? 2.099 -7.035 26.494 1.00 79.19 384 SER A N 1
ATOM 3020 C CA . SER A 1 384 ? 3.057 -7.711 25.610 1.00 79.19 384 SER A CA 1
ATOM 3021 C C . SER A 1 384 ? 4.411 -6.988 25.543 1.00 79.19 384 SER A C 1
ATOM 3023 O O . SER A 1 384 ? 5.450 -7.644 25.501 1.00 79.19 384 SER A O 1
ATOM 3025 N N . GLY A 1 385 ? 4.421 -5.650 25.602 1.00 62.25 385 GLY A N 1
ATOM 3026 C CA . GLY A 1 385 ? 5.650 -4.843 25.579 1.00 62.25 385 GLY A CA 1
ATOM 3027 C C . GLY A 1 385 ? 6.498 -4.934 26.857 1.00 62.25 385 GLY A C 1
ATOM 3028 O O . GLY A 1 385 ? 7.710 -4.743 26.819 1.00 62.25 385 GLY A O 1
ATOM 3029 N N . THR A 1 386 ? 5.891 -5.287 27.991 1.00 56.66 386 THR A N 1
ATOM 3030 C CA . THR A 1 386 ? 6.567 -5.357 29.301 1.00 56.66 386 THR A CA 1
ATOM 3031 C C . THR A 1 386 ? 7.281 -6.693 29.565 1.00 56.66 386 THR A C 1
ATOM 3033 O O . THR A 1 386 ? 8.074 -6.785 30.500 1.00 56.66 386 THR A O 1
ATOM 3036 N N . GLY A 1 387 ? 7.070 -7.718 28.730 1.00 49.88 387 GLY A N 1
ATOM 3037 C CA . GLY A 1 387 ? 7.630 -9.065 28.923 1.00 49.88 387 GLY A CA 1
ATOM 3038 C C . GLY A 1 387 ? 8.987 -9.349 28.260 1.00 49.88 387 GLY A C 1
ATOM 3039 O O . GLY A 1 387 ? 9.591 -10.378 28.556 1.00 49.88 387 GLY A O 1
ATOM 3040 N N . ALA A 1 388 ? 9.488 -8.470 27.382 1.00 46.47 388 ALA A N 1
ATOM 3041 C CA . ALA A 1 388 ? 10.724 -8.689 26.608 1.00 46.47 388 ALA A CA 1
ATOM 3042 C C . ALA A 1 388 ? 11.934 -7.856 27.091 1.00 46.47 388 ALA A C 1
ATOM 3044 O O . ALA A 1 388 ? 12.975 -7.810 26.435 1.00 46.47 388 ALA A O 1
ATOM 3045 N N . GLY A 1 389 ? 11.821 -7.206 28.253 1.00 41.44 389 GLY A N 1
ATOM 3046 C CA . GLY A 1 389 ? 12.912 -6.467 28.885 1.00 41.44 389 GLY A CA 1
ATOM 3047 C C . GLY A 1 389 ? 13.911 -7.394 29.581 1.00 41.44 389 GLY A C 1
ATOM 3048 O O . GLY A 1 389 ? 13.659 -7.878 30.680 1.00 41.44 389 GLY A O 1
ATOM 3049 N N . LEU A 1 390 ? 15.049 -7.631 28.926 1.00 42.00 390 LEU A N 1
ATOM 3050 C CA . LEU A 1 390 ? 16.372 -7.894 29.507 1.00 42.00 390 LEU A CA 1
ATOM 3051 C C . LEU A 1 390 ? 16.411 -8.210 31.020 1.00 42.00 390 LEU A C 1
ATOM 3053 O O . LEU A 1 390 ? 16.662 -7.337 31.854 1.00 42.00 390 LEU A O 1
ATOM 3057 N N . LYS A 1 391 ? 16.363 -9.501 31.376 1.00 38.94 391 LYS A N 1
ATOM 3058 C CA . LYS A 1 391 ? 17.081 -9.986 32.567 1.00 38.94 391 LYS A CA 1
ATOM 3059 C C . LYS A 1 391 ? 18.579 -9.864 32.282 1.00 38.94 391 LYS A C 1
ATOM 3061 O O . LYS A 1 391 ? 19.236 -10.807 31.848 1.00 38.94 391 LYS A O 1
ATOM 3066 N N . ARG A 1 392 ? 19.113 -8.665 32.514 1.00 40.09 392 ARG A N 1
ATOM 3067 C CA . ARG A 1 392 ? 20.543 -8.383 32.635 1.00 40.09 392 ARG A CA 1
ATOM 3068 C C . ARG A 1 392 ? 21.067 -9.267 33.775 1.00 40.09 392 ARG A C 1
ATOM 3070 O O . ARG A 1 392 ? 20.916 -8.932 34.946 1.00 40.09 392 ARG A O 1
ATOM 3077 N N . ARG A 1 393 ? 21.631 -10.438 33.459 1.00 35.03 393 ARG A N 1
ATOM 3078 C CA . ARG A 1 393 ? 22.529 -11.141 34.385 1.00 35.03 393 ARG A CA 1
ATOM 3079 C C . ARG A 1 393 ? 23.767 -10.258 34.505 1.00 35.03 393 ARG A C 1
ATOM 3081 O O . ARG A 1 393 ? 24.653 -10.317 33.661 1.00 35.03 393 ARG A O 1
ATOM 3088 N N . GLY A 1 394 ? 23.773 -9.378 35.502 1.00 30.64 394 GLY A N 1
ATOM 3089 C CA . GLY A 1 394 ? 24.990 -8.692 35.915 1.00 30.64 394 GLY A CA 1
ATOM 3090 C C . GLY A 1 394 ? 26.012 -9.730 36.397 1.00 30.64 394 GLY A C 1
ATOM 3091 O O . GLY A 1 394 ? 25.619 -10.673 37.095 1.00 30.64 394 GLY A O 1
ATOM 3092 N N . PRO A 1 395 ? 27.294 -9.606 36.025 1.00 41.72 395 PRO A N 1
ATOM 3093 C CA . PRO A 1 395 ? 28.347 -10.397 36.632 1.00 41.72 395 PRO A CA 1
ATOM 3094 C C . PRO A 1 395 ? 28.557 -9.864 38.053 1.00 41.72 395 PRO A C 1
ATOM 3096 O O . PRO A 1 395 ? 28.883 -8.697 38.250 1.00 41.72 395 PRO A O 1
ATOM 3099 N N . ARG A 1 396 ? 28.316 -10.707 39.059 1.00 35.25 396 ARG A N 1
ATOM 3100 C CA . ARG A 1 396 ? 28.734 -10.424 40.433 1.00 35.25 396 ARG A CA 1
ATOM 3101 C C . ARG A 1 396 ? 30.237 -10.682 40.499 1.00 35.25 396 ARG A C 1
ATOM 3103 O O . ARG A 1 396 ? 30.663 -11.820 40.662 1.00 35.25 396 ARG A O 1
ATOM 3110 N N . GLU A 1 397 ? 31.010 -9.621 40.300 1.00 37.34 397 GLU A N 1
ATOM 3111 C CA . GLU A 1 397 ? 32.368 -9.509 40.821 1.00 37.34 397 GLU A CA 1
ATOM 3112 C C . GLU A 1 397 ? 32.286 -9.577 42.349 1.00 37.34 397 GLU A C 1
ATOM 3114 O O . GLU A 1 397 ? 31.641 -8.748 42.989 1.00 37.34 397 GLU A O 1
ATOM 3119 N N . GLU A 1 398 ? 32.907 -10.595 42.936 1.00 35.94 398 GLU A N 1
ATOM 3120 C CA . GLU A 1 398 ? 33.114 -10.695 44.377 1.00 35.94 398 GLU A CA 1
ATOM 3121 C C . GLU A 1 398 ? 34.626 -10.699 44.610 1.00 35.94 398 GLU A C 1
ATOM 3123 O O . GLU A 1 398 ? 35.299 -11.728 44.586 1.00 35.94 398 GLU A O 1
ATOM 3128 N N . GLY A 1 399 ? 35.170 -9.487 44.726 1.00 33.50 399 GLY A N 1
ATOM 3129 C CA . GLY A 1 399 ? 36.548 -9.228 45.105 1.00 33.50 399 GLY A CA 1
ATOM 3130 C C . GLY A 1 399 ? 36.701 -9.203 46.625 1.00 33.50 399 GLY A C 1
ATOM 3131 O O . GLY A 1 399 ? 36.213 -8.298 47.291 1.00 33.50 399 GLY A O 1
ATOM 3132 N N . THR A 1 400 ? 37.430 -10.199 47.128 1.00 36.50 400 THR A N 1
ATOM 3133 C CA . THR A 1 400 ? 38.506 -10.079 48.129 1.00 36.50 400 THR A CA 1
ATOM 3134 C C . THR A 1 400 ? 38.237 -9.346 49.451 1.00 36.50 400 THR A C 1
ATOM 3136 O O . THR A 1 400 ? 38.306 -8.124 49.536 1.00 36.50 400 THR A O 1
ATOM 3139 N N . GLY A 1 401 ? 38.168 -10.134 50.527 1.00 34.38 401 GLY A N 1
ATOM 3140 C CA . GLY A 1 401 ? 38.608 -9.744 51.867 1.00 34.38 401 GLY A CA 1
ATOM 3141 C C . GLY A 1 401 ? 39.478 -10.854 52.462 1.00 34.38 401 GLY A C 1
ATOM 3142 O O . GLY A 1 401 ? 38.971 -11.920 52.801 1.00 34.38 401 GLY A O 1
ATOM 3143 N N . ALA A 1 402 ? 40.791 -10.618 52.539 1.00 38.31 402 ALA A N 1
ATOM 3144 C CA . ALA A 1 402 ? 41.727 -11.389 53.360 1.00 38.31 402 ALA A CA 1
ATOM 3145 C C . ALA A 1 402 ? 41.321 -11.247 54.847 1.00 38.31 402 ALA A C 1
ATOM 3147 O O . ALA A 1 402 ? 40.760 -10.226 55.227 1.00 38.31 402 ALA A O 1
ATOM 3148 N N . GLU A 1 403 ? 41.491 -12.218 55.747 1.00 36.12 403 GLU A N 1
ATOM 3149 C CA . GLU A 1 403 ? 42.771 -12.640 56.319 1.00 36.12 403 GLU A CA 1
ATOM 3150 C C . GLU A 1 403 ? 42.521 -13.695 57.433 1.00 36.12 403 GLU A C 1
ATOM 3152 O O . GLU A 1 403 ? 41.461 -13.692 58.057 1.00 36.12 403 GLU A O 1
ATOM 3157 N N . ARG A 1 404 ? 43.566 -14.482 57.755 1.00 40.22 404 ARG A N 1
ATOM 3158 C CA . ARG A 1 404 ? 43.793 -15.339 58.954 1.00 40.22 404 ARG A CA 1
ATOM 3159 C C . ARG A 1 404 ? 43.393 -16.825 58.903 1.00 40.22 404 ARG A C 1
ATOM 3161 O O . ARG A 1 404 ? 42.334 -17.243 59.356 1.00 40.22 404 ARG A O 1
ATOM 3168 N N . GLY A 1 405 ? 44.378 -17.654 58.530 1.00 40.94 405 GLY A N 1
ATOM 3169 C CA . GLY A 1 405 ? 44.655 -18.911 59.255 1.00 40.94 405 GLY A CA 1
ATOM 3170 C C . GLY A 1 405 ? 45.255 -18.629 60.654 1.00 40.94 405 GLY A C 1
ATOM 3171 O O . GLY A 1 405 ? 45.347 -17.453 61.011 1.00 40.94 405 GLY A O 1
ATOM 3172 N N . PRO A 1 406 ? 45.735 -19.622 61.445 1.00 51.47 406 PRO A N 1
ATOM 3173 C CA . PRO A 1 406 ? 46.205 -20.949 61.020 1.00 51.47 406 PRO A CA 1
ATOM 3174 C C . PRO A 1 406 ? 45.827 -22.127 61.959 1.00 51.47 406 PRO A C 1
ATOM 3176 O O . PRO A 1 406 ? 45.423 -21.932 63.101 1.00 51.47 406 PRO A O 1
ATOM 3179 N N . LYS A 1 407 ? 46.066 -23.364 61.494 1.00 41.78 407 LYS A N 1
ATOM 3180 C CA . LYS A 1 407 ? 46.874 -24.425 62.154 1.00 41.78 407 LYS A CA 1
ATOM 3181 C C . LYS A 1 407 ? 46.455 -25.809 61.657 1.00 41.78 407 LYS A C 1
ATOM 3183 O O . LYS A 1 407 ? 45.448 -26.362 62.085 1.00 41.78 407 LYS A O 1
ATOM 3188 N N . ARG A 1 408 ? 47.306 -26.406 60.820 1.00 36.19 408 ARG A N 1
ATOM 3189 C CA . ARG A 1 408 ? 47.466 -27.859 60.774 1.00 36.19 408 ARG A CA 1
ATOM 3190 C C . ARG A 1 408 ? 48.514 -28.232 61.829 1.00 36.19 408 ARG A C 1
ATOM 3192 O O . ARG A 1 408 ? 49.606 -27.675 61.823 1.00 36.19 408 ARG A O 1
ATOM 3199 N N . MET A 1 409 ? 48.166 -29.166 62.710 1.00 40.19 409 MET A N 1
ATOM 3200 C CA . MET A 1 409 ? 49.059 -30.278 63.050 1.00 40.19 409 MET A CA 1
ATOM 3201 C C . MET A 1 409 ? 49.061 -31.197 61.815 1.00 40.19 409 MET A C 1
ATOM 3203 O O . MET A 1 409 ? 47.988 -31.458 61.275 1.00 40.19 409 MET A O 1
ATOM 3207 N N . LYS A 1 410 ? 50.169 -31.696 61.274 1.00 41.12 410 LYS A N 1
ATOM 3208 C CA . LYS A 1 410 ? 51.592 -31.643 61.635 1.00 41.12 410 LYS A CA 1
ATOM 3209 C C . LYS A 1 410 ? 52.390 -30.968 60.528 1.00 41.12 410 LYS A C 1
ATOM 3211 O O . LYS A 1 410 ? 51.957 -31.104 59.358 1.00 41.12 410 LYS A O 1
#

Mean predicted aligned error: 12.93 Å